Protein AF-A0A8J8DR36-F1 (afdb_monomer)

pLDDT: mean 84.57, std 18.76, range [22.75, 98.88]

Mean predicted aligned error: 18.89 Å

Nearest PDB structures (foldseek):
  1txo-assembly1_A  TM=9.177E-01  e=1.359E-19  Mycobacterium tuberculosis
  2y09-assembly1_A  TM=9.053E-01  e=2.686E-18  Synechococcus elongatus
  2xzv-assembly1_A  TM=9.110E-01  e=4.378E-18  Synechococcus elongatus
  5iti-assembly1_A  TM=9.066E-01  e=3.087E-17  Thermosynechococcus vestitus BP-1
  2j86-assembly2_B  TM=8.977E-01  e=3.633E-17  Synechococcus elongatus

Secondary structure (DSSP, 8-state):
-HHHHHHHHHHHHHHHHHS--EEEEEEEEEEESS--EEEETTEEEEESSEEEEEEEETT--EEEEEEEE-TTBPPEEEEEEE-SS--EEEEEEEPPBPPEEEEEEEESTT-EEEETTEEEEESSEEEEE-SEEEEEEEE-TTEE-EEEEEEE-TT-EEEEEEEPEEP-EEEEEEEESSS-EEEETTEEEEEESSEEEEE-SEEEEEEEEETTEEEEEEEEE-TT-EEEEEEE-EEPP------------------------PPPPPS---S--EEEE-SSEEEEE-SSEEEEEE-TTSSS---EEEEEE-SS-EEEEEE-EESSSTHHHHHHHHHHHHHHHHHHHH--TT--HHHHHHHHHHHHHHHHHHHHHH--GGGTT-EE-EEEEEEETTEEEEEEESS-EEEEEETTEEEEEPPP-BHHHHHHHTTSS-HHHHHT-TTTT-BS--BTSS---EEEEEE--TT-EEEEE-HHHHTTS-HHHHHHHHTSS--HHHHHHHHHHHHTTT--S-EEEEEE-

Structure (mmCIF, N/CA/C/O backbone):
data_AF-A0A8J8DR36-F1
#
_entry.id   AF-A0A8J8DR36-F1
#
loop_
_atom_site.group_PDB
_atom_site.id
_atom_site.type_symbol
_atom_site.label_atom_id
_atom_site.label_alt_id
_atom_site.label_comp_id
_atom_site.label_asym_id
_atom_site.label_entity_id
_atom_site.label_seq_id
_atom_site.pdbx_PDB_ins_code
_atom_site.Cartn_x
_atom_site.Cartn_y
_atom_site.Cartn_z
_atom_site.occupancy
_atom_site.B_iso_or_equiv
_atom_site.auth_seq_id
_atom_site.auth_comp_id
_atom_site.auth_asym_id
_atom_site.auth_atom_id
_atom_site.pdbx_PDB_model_num
ATOM 1 N N . MET A 1 1 ? 59.358 11.983 -36.817 1.00 44.84 1 MET A N 1
ATOM 2 C CA . MET A 1 1 ? 59.793 12.264 -38.207 1.00 44.84 1 MET A CA 1
ATOM 3 C C . MET A 1 1 ? 61.047 11.499 -38.646 1.00 44.84 1 MET A C 1
ATOM 5 O O . MET A 1 1 ? 60.999 10.897 -39.706 1.00 44.84 1 MET A O 1
ATOM 9 N N . LYS A 1 2 ? 62.154 11.448 -37.880 1.00 40.81 2 LYS A N 1
ATOM 10 C CA . LYS A 1 2 ? 63.395 10.782 -38.355 1.00 40.81 2 LYS A CA 1
ATOM 11 C C . LYS A 1 2 ? 63.376 9.237 -38.370 1.00 40.81 2 LYS A C 1
ATOM 13 O O . LYS A 1 2 ? 63.998 8.652 -39.245 1.00 40.81 2 LYS A O 1
ATOM 18 N N . LYS A 1 3 ? 62.635 8.565 -37.474 1.00 38.84 3 LYS A N 1
ATOM 19 C CA . LYS A 1 3 ? 62.487 7.087 -37.497 1.00 38.84 3 LYS A CA 1
ATOM 20 C C . LYS A 1 3 ? 61.550 6.589 -38.605 1.00 38.84 3 LYS A C 1
ATOM 22 O O . LYS A 1 3 ? 61.758 5.509 -39.140 1.00 38.84 3 LYS A O 1
ATOM 27 N N . THR A 1 4 ? 60.565 7.403 -38.982 1.00 42.53 4 THR A N 1
ATOM 28 C CA . THR A 1 4 ? 59.603 7.099 -40.046 1.00 42.53 4 THR A CA 1
ATOM 29 C C . THR A 1 4 ? 60.294 7.073 -41.413 1.00 42.53 4 THR A C 1
ATOM 31 O O . THR A 1 4 ? 60.117 6.124 -42.163 1.00 42.53 4 THR A O 1
ATOM 34 N N . ALA A 1 5 ? 61.169 8.045 -41.700 1.00 43.28 5 ALA A N 1
ATOM 35 C CA . ALA A 1 5 ? 61.879 8.153 -42.980 1.00 43.28 5 ALA A CA 1
ATOM 36 C C . ALA A 1 5 ? 62.823 6.970 -43.288 1.00 43.28 5 ALA A C 1
ATOM 38 O O . ALA A 1 5 ? 62.902 6.531 -44.432 1.00 43.28 5 ALA A O 1
ATOM 39 N N . LEU A 1 6 ? 63.508 6.420 -42.278 1.00 46.06 6 LEU A N 1
ATOM 40 C CA . LEU A 1 6 ? 64.420 5.282 -42.468 1.00 46.06 6 LEU A CA 1
ATOM 41 C C . LEU A 1 6 ? 63.661 3.966 -42.728 1.00 46.06 6 LEU A C 1
ATOM 43 O O . LEU A 1 6 ? 64.126 3.122 -43.489 1.00 46.06 6 LEU A O 1
ATOM 47 N N . PHE A 1 7 ? 62.462 3.823 -42.155 1.00 50.34 7 PHE A N 1
ATOM 48 C CA . PHE A 1 7 ? 61.562 2.693 -42.405 1.00 50.34 7 PHE A CA 1
ATOM 49 C C . PHE A 1 7 ? 61.033 2.694 -43.849 1.00 50.34 7 PHE A C 1
ATOM 51 O O . PHE A 1 7 ? 60.993 1.648 -44.493 1.00 50.34 7 PHE A O 1
ATOM 58 N N . PHE A 1 8 ? 60.720 3.879 -44.391 1.00 47.06 8 PHE A N 1
ATOM 59 C CA . PHE A 1 8 ? 60.304 4.042 -45.789 1.00 47.06 8 PHE A CA 1
ATOM 60 C C . PHE A 1 8 ? 61.391 3.622 -46.789 1.00 47.06 8 PHE A C 1
ATOM 62 O O . PHE A 1 8 ? 61.059 3.026 -47.808 1.00 47.06 8 PHE A O 1
ATOM 69 N N . LEU A 1 9 ? 62.676 3.863 -46.495 1.00 49.22 9 LEU A N 1
ATOM 70 C CA . LEU A 1 9 ? 63.782 3.519 -47.400 1.00 49.22 9 LEU A CA 1
ATOM 71 C C . LEU A 1 9 ? 64.041 2.001 -47.473 1.00 49.22 9 LEU A C 1
ATOM 73 O O . LEU A 1 9 ? 64.273 1.462 -48.553 1.00 49.22 9 LEU A O 1
ATOM 77 N N . VAL A 1 10 ? 63.955 1.295 -46.340 1.00 51.47 10 VAL A N 1
ATOM 78 C CA . VAL A 1 10 ? 64.183 -0.163 -46.271 1.00 51.47 10 VAL A CA 1
ATOM 79 C C . VAL A 1 10 ? 63.022 -0.954 -46.893 1.00 51.47 10 VAL A C 1
ATOM 81 O O . VAL A 1 10 ? 63.252 -1.985 -47.528 1.00 51.47 10 VAL A O 1
ATOM 84 N N . LEU A 1 11 ? 61.781 -0.460 -46.780 1.00 45.88 11 LEU A N 1
ATOM 85 C CA . LEU A 1 11 ? 60.625 -1.054 -47.465 1.00 45.88 11 LEU A CA 1
ATOM 86 C C . LEU A 1 11 ? 60.696 -0.859 -48.988 1.00 45.88 11 LEU A C 1
ATOM 88 O O . LEU A 1 11 ? 60.368 -1.779 -49.733 1.00 45.88 11 LEU A O 1
ATOM 92 N N . PHE A 1 12 ? 61.157 0.308 -49.454 1.00 48.97 12 PHE A N 1
ATOM 93 C CA . PHE A 1 12 ? 61.255 0.613 -50.887 1.00 48.97 12 PHE A CA 1
ATOM 94 C C . PHE A 1 12 ? 62.268 -0.288 -51.610 1.00 48.97 12 PHE A C 1
ATOM 96 O O . PHE A 1 12 ? 62.018 -0.721 -52.733 1.00 48.97 12 PHE A O 1
ATOM 103 N N . ILE A 1 13 ? 63.382 -0.629 -50.949 1.00 51.22 13 ILE A N 1
ATOM 104 C CA . ILE A 1 13 ? 64.437 -1.483 -51.520 1.00 51.22 13 ILE A CA 1
ATOM 105 C C . ILE A 1 13 ? 63.987 -2.953 -51.628 1.00 51.22 13 ILE A C 1
ATOM 107 O O . ILE A 1 13 ? 64.255 -3.593 -52.641 1.00 51.22 13 ILE A O 1
ATOM 111 N N . ASN A 1 14 ? 63.238 -3.481 -50.651 1.00 43.81 14 ASN A N 1
ATOM 112 C CA . ASN A 1 14 ? 62.683 -4.846 -50.727 1.00 43.81 14 ASN A CA 1
ATOM 113 C C . ASN A 1 14 ? 61.544 -4.989 -51.757 1.00 43.81 14 ASN A C 1
ATOM 115 O O . ASN A 1 14 ? 61.309 -6.078 -52.285 1.00 43.81 14 ASN A O 1
ATOM 119 N N . CYS A 1 15 ? 60.862 -3.886 -52.074 1.00 46.19 15 CYS A N 1
ATOM 120 C CA . CYS A 1 15 ? 59.778 -3.832 -53.054 1.00 46.19 15 CYS A CA 1
ATOM 121 C C . CYS A 1 15 ? 60.277 -4.051 -54.498 1.00 46.19 15 CYS A C 1
ATOM 123 O O . CYS A 1 15 ? 59.589 -4.667 -55.313 1.00 46.19 15 CYS A O 1
ATOM 125 N N . LEU A 1 16 ? 61.505 -3.613 -54.807 1.00 48.84 16 LEU A N 1
ATOM 126 C CA . LEU A 1 16 ? 62.100 -3.742 -56.143 1.00 48.84 16 LEU A CA 1
ATOM 127 C C . LEU A 1 16 ? 62.543 -5.172 -56.509 1.00 48.84 16 LEU A C 1
ATOM 129 O O . LEU A 1 16 ? 62.747 -5.437 -57.690 1.00 48.84 16 LEU A O 1
ATOM 133 N N . LEU A 1 17 ? 62.670 -6.097 -55.548 1.00 48.41 17 LEU A N 1
ATOM 134 C CA . LEU A 1 17 ? 63.139 -7.469 -55.812 1.00 48.41 17 LEU A CA 1
ATOM 135 C C . LEU A 1 17 ? 62.030 -8.531 -55.935 1.00 48.41 17 LEU A C 1
ATOM 137 O O . LEU A 1 17 ? 62.314 -9.626 -56.411 1.00 48.41 17 LEU A O 1
ATOM 141 N N . THR A 1 18 ? 60.787 -8.253 -55.522 1.00 51.59 18 THR A N 1
ATOM 142 C CA . THR A 1 18 ? 59.730 -9.290 -55.414 1.00 51.59 18 THR A CA 1
ATOM 143 C C . THR A 1 18 ? 58.421 -8.967 -56.140 1.00 51.59 18 THR A C 1
ATOM 145 O O . THR A 1 18 ? 57.550 -9.829 -56.224 1.00 51.59 18 THR A O 1
ATOM 148 N N . GLY A 1 19 ? 58.256 -7.755 -56.684 1.00 50.75 19 GLY A N 1
ATOM 149 C CA . GLY A 1 19 ? 57.055 -7.362 -57.438 1.00 50.75 19 GLY A CA 1
ATOM 150 C C . GLY A 1 19 ? 55.769 -7.231 -56.605 1.00 50.75 19 GLY A C 1
ATOM 151 O O . GLY A 1 19 ? 54.704 -6.994 -57.171 1.00 50.75 19 GLY A O 1
ATOM 152 N N . ILE A 1 20 ? 55.843 -7.357 -55.275 1.00 55.75 20 ILE A N 1
ATOM 153 C CA . ILE A 1 20 ? 54.700 -7.255 -54.358 1.00 55.75 20 ILE A CA 1
ATOM 154 C C . ILE A 1 20 ? 54.815 -5.952 -53.557 1.00 55.75 20 ILE A C 1
ATOM 156 O O . ILE A 1 20 ? 55.667 -5.815 -52.682 1.00 55.75 20 ILE A O 1
ATOM 160 N N . LEU A 1 21 ? 53.920 -4.998 -53.832 1.00 55.03 21 LEU A N 1
ATOM 161 C CA . LEU A 1 21 ? 53.789 -3.761 -53.059 1.00 55.03 21 LEU A CA 1
ATOM 162 C C . LEU A 1 21 ? 53.048 -4.023 -51.736 1.00 55.03 21 LEU A C 1
ATOM 164 O O . LEU A 1 21 ? 51.840 -4.280 -51.724 1.00 55.03 21 LEU A O 1
ATOM 168 N N . VAL A 1 22 ? 53.781 -3.935 -50.623 1.00 56.47 22 VAL A N 1
ATOM 169 C CA . VAL A 1 22 ? 53.242 -3.989 -49.255 1.00 56.47 22 VAL A CA 1
ATOM 170 C C . VAL A 1 22 ? 53.062 -2.563 -48.736 1.00 56.47 22 VAL A C 1
ATOM 172 O O . VAL A 1 22 ? 54.036 -1.824 -48.604 1.00 56.47 22 VAL A O 1
ATOM 175 N N . TYR A 1 23 ? 51.825 -2.183 -48.413 1.00 62.00 23 TYR A N 1
ATOM 176 C CA . TYR A 1 23 ? 51.516 -0.922 -47.735 1.00 62.00 23 TYR A CA 1
ATOM 177 C C . TYR A 1 23 ? 51.057 -1.191 -46.305 1.00 62.00 23 TYR A C 1
ATOM 179 O O . TYR A 1 23 ? 50.404 -2.194 -46.021 1.00 62.00 23 TYR A O 1
ATOM 187 N N . GLY A 1 24 ? 51.415 -0.286 -45.397 1.00 63.31 24 GLY A N 1
ATOM 188 C CA . GLY A 1 24 ? 50.944 -0.298 -44.017 1.00 63.31 24 GLY A CA 1
ATOM 189 C C . GLY A 1 24 ? 49.815 0.710 -43.823 1.00 63.31 24 GLY A C 1
ATOM 190 O O . GLY A 1 24 ? 49.972 1.867 -44.209 1.00 63.31 24 GLY A O 1
ATOM 191 N N . ALA A 1 25 ? 48.708 0.298 -43.207 1.00 70.19 25 ALA A N 1
ATOM 192 C CA . ALA A 1 25 ? 47.761 1.231 -42.597 1.00 70.19 25 ALA A CA 1
ATOM 193 C C . ALA A 1 25 ? 48.192 1.492 -41.151 1.00 70.19 25 ALA A C 1
ATOM 195 O O . ALA A 1 25 ? 48.527 0.548 -40.434 1.00 70.19 25 ALA A O 1
ATOM 196 N N . SER A 1 26 ? 48.196 2.751 -40.718 1.00 79.06 26 SER A N 1
ATOM 197 C CA . SER A 1 26 ? 48.477 3.102 -39.324 1.00 79.06 26 SER A CA 1
ATOM 198 C C . SER A 1 26 ? 47.166 3.403 -38.613 1.00 79.06 26 SER A C 1
ATOM 200 O O . SER A 1 26 ? 46.376 4.219 -39.080 1.00 79.06 26 SER A O 1
ATOM 202 N N . ILE A 1 27 ? 46.937 2.722 -37.497 1.00 84.81 27 ILE A N 1
ATOM 203 C CA . ILE A 1 27 ? 45.750 2.883 -36.666 1.00 84.81 27 ILE A CA 1
ATOM 204 C C . ILE A 1 27 ? 46.207 3.466 -35.335 1.00 84.81 27 ILE A C 1
ATOM 206 O O . ILE A 1 27 ? 47.019 2.846 -34.643 1.00 84.81 27 ILE A O 1
ATOM 210 N N . GLU A 1 28 ? 45.690 4.638 -34.992 1.00 88.62 28 GLU A N 1
ATOM 211 C CA . GLU A 1 28 ? 45.817 5.226 -33.664 1.00 88.62 28 GLU A CA 1
ATOM 212 C C . GLU A 1 28 ? 44.593 4.851 -32.836 1.00 88.62 28 GLU A C 1
ATOM 214 O O . GLU A 1 28 ? 43.456 5.102 -33.226 1.00 88.62 28 GLU A O 1
ATOM 219 N N . ILE A 1 29 ? 44.823 4.211 -31.692 1.00 90.81 29 ILE A N 1
ATOM 220 C CA . ILE A 1 29 ? 43.770 3.753 -30.790 1.00 90.81 29 ILE A CA 1
ATOM 221 C C . ILE A 1 29 ? 43.953 4.457 -29.454 1.00 90.81 29 ILE A C 1
ATOM 223 O O . ILE A 1 29 ? 44.919 4.203 -28.726 1.00 90.81 29 ILE A O 1
ATOM 227 N N . VAL A 1 30 ? 42.996 5.308 -29.101 1.00 90.69 30 VAL A N 1
ATOM 228 C CA . VAL A 1 30 ? 42.972 6.054 -27.844 1.00 90.69 30 VAL A CA 1
ATOM 229 C C . VAL A 1 30 ? 41.713 5.678 -27.080 1.00 90.69 30 VAL A C 1
ATOM 231 O O . VAL A 1 30 ? 40.610 5.716 -27.619 1.00 90.69 30 VAL A O 1
ATOM 234 N N . THR A 1 31 ? 41.862 5.326 -25.801 1.00 92.94 31 THR A N 1
ATOM 235 C CA . THR A 1 31 ? 40.710 5.031 -24.942 1.00 92.94 31 THR A CA 1
ATOM 236 C C . THR A 1 31 ? 40.658 5.915 -23.710 1.00 92.94 31 THR A C 1
ATOM 238 O O . THR A 1 31 ? 41.690 6.366 -23.202 1.00 92.94 31 THR A O 1
ATOM 241 N N . TYR A 1 32 ? 39.448 6.084 -23.187 1.00 88.06 32 TYR A N 1
ATOM 242 C CA . TYR A 1 32 ? 39.196 6.551 -21.834 1.00 88.06 32 TYR A CA 1
ATOM 243 C C . TYR A 1 32 ? 38.465 5.457 -21.025 1.00 88.06 32 TYR A C 1
ATOM 245 O O . TYR A 1 32 ? 37.389 5.027 -21.441 1.00 88.06 32 TYR A O 1
ATOM 253 N N . PRO A 1 33 ? 39.027 4.979 -19.898 1.00 90.38 33 PRO A N 1
ATOM 254 C CA . PRO A 1 33 ? 40.362 5.301 -19.386 1.00 90.38 33 PRO A CA 1
ATOM 255 C C . PRO A 1 33 ? 41.490 4.776 -20.298 1.00 90.38 33 PRO A C 1
ATOM 257 O O . PRO A 1 33 ? 41.294 3.874 -21.118 1.00 90.38 33 PRO A O 1
ATOM 260 N N . LYS A 1 34 ? 42.691 5.348 -20.142 1.00 91.94 34 LYS A N 1
ATOM 261 C CA . LYS A 1 34 ? 43.917 4.910 -20.836 1.00 91.94 34 LYS A CA 1
ATOM 262 C C . LYS A 1 34 ? 44.405 3.552 -20.302 1.00 91.94 34 LYS A C 1
ATOM 264 O O . LYS A 1 34 ? 43.913 3.041 -19.294 1.00 91.94 34 LYS A O 1
ATOM 269 N N . ASN A 1 35 ? 45.428 2.994 -20.942 1.00 94.38 35 ASN A N 1
ATOM 270 C CA . ASN A 1 35 ? 46.066 1.724 -20.598 1.00 94.38 35 ASN A CA 1
ATOM 271 C C . ASN A 1 35 ? 45.115 0.519 -20.721 1.00 94.38 35 ASN A C 1
ATOM 273 O O . ASN A 1 35 ? 45.110 -0.360 -19.852 1.00 94.38 35 ASN A O 1
ATOM 277 N N . ALA A 1 36 ? 44.275 0.499 -21.759 1.00 94.69 36 ALA A N 1
ATOM 278 C CA . ALA A 1 36 ? 43.449 -0.650 -22.129 1.00 94.69 36 ALA A CA 1
ATOM 279 C C . ALA A 1 36 ? 44.219 -1.564 -23.088 1.00 94.69 36 ALA A C 1
ATOM 281 O O . ALA A 1 36 ? 44.881 -1.074 -23.997 1.00 94.69 36 ALA A O 1
ATOM 282 N N . SER A 1 37 ? 44.139 -2.877 -22.885 1.00 97.19 37 SER A N 1
ATOM 283 C CA . SER A 1 37 ? 44.785 -3.889 -23.726 1.00 97.19 37 SER A CA 1
ATOM 284 C C . SER A 1 37 ? 44.100 -3.975 -25.085 1.00 97.19 37 SER A C 1
ATOM 286 O O . SER A 1 37 ? 42.883 -4.146 -25.149 1.00 97.19 37 SER A O 1
ATOM 288 N N . VAL A 1 38 ? 44.876 -3.887 -26.162 1.00 95.50 38 VAL A N 1
ATOM 289 C CA . VAL A 1 38 ? 44.394 -3.934 -27.545 1.00 95.50 38 VAL A CA 1
ATOM 290 C C . VAL A 1 38 ? 44.788 -5.258 -28.187 1.00 95.50 38 VAL A C 1
ATOM 292 O O . VAL A 1 38 ? 45.956 -5.651 -28.157 1.00 95.50 38 VAL A O 1
ATOM 295 N N . TYR A 1 39 ? 43.814 -5.907 -28.815 1.00 94.44 39 TYR A N 1
ATOM 296 C CA . TYR A 1 39 ? 43.977 -7.120 -29.600 1.00 94.44 39 TYR A CA 1
ATOM 297 C C . TYR A 1 39 ? 43.496 -6.868 -31.029 1.00 94.44 39 TYR A C 1
ATOM 299 O O . TYR A 1 39 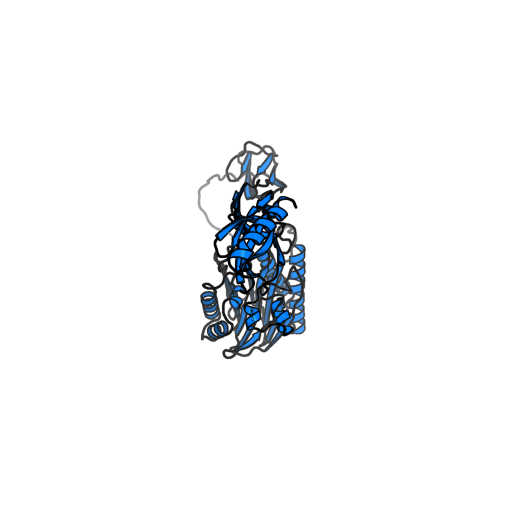? 42.446 -6.257 -31.221 1.00 94.44 39 TYR A O 1
ATOM 307 N N . ILE A 1 40 ? 44.245 -7.341 -32.024 1.00 91.06 40 ILE A N 1
ATOM 308 C CA . ILE A 1 40 ? 43.868 -7.269 -33.442 1.00 91.06 40 ILE A CA 1
ATOM 309 C C . ILE A 1 40 ? 43.895 -8.678 -34.016 1.00 91.06 40 ILE A C 1
ATOM 311 O O . ILE A 1 40 ? 44.920 -9.347 -33.924 1.00 91.06 40 ILE A O 1
ATOM 315 N N . ASP A 1 41 ? 42.771 -9.122 -34.577 1.00 89.25 41 ASP A N 1
ATOM 316 C CA . ASP A 1 41 ? 42.539 -10.494 -35.051 1.00 89.25 41 ASP A CA 1
ATOM 317 C C . ASP A 1 41 ? 42.859 -11.561 -33.983 1.00 89.25 41 ASP A C 1
ATOM 319 O O . ASP A 1 41 ? 43.258 -12.678 -34.290 1.00 89.25 41 ASP A O 1
ATOM 323 N N . GLY A 1 42 ? 42.684 -11.204 -32.705 1.00 88.25 42 GLY A N 1
ATOM 324 C CA . GLY A 1 42 ? 42.985 -12.057 -31.549 1.00 88.25 42 GLY A CA 1
ATOM 325 C C . GLY A 1 42 ? 44.395 -11.891 -30.969 1.00 88.25 42 GLY A C 1
ATOM 326 O O . GLY A 1 42 ? 44.609 -12.240 -29.809 1.00 88.25 42 GLY A O 1
ATOM 327 N N . ASP A 1 43 ? 45.333 -11.282 -31.696 1.00 92.56 43 ASP A N 1
ATOM 328 C CA . ASP A 1 43 ? 46.705 -11.071 -31.224 1.00 92.56 43 ASP A CA 1
ATOM 329 C C . ASP A 1 43 ? 46.830 -9.819 -30.354 1.00 92.56 43 ASP A C 1
ATOM 331 O O . ASP A 1 43 ? 46.442 -8.728 -30.773 1.00 92.56 43 ASP A O 1
ATOM 335 N N . TYR A 1 44 ? 47.490 -9.928 -29.201 1.00 94.06 44 TYR A N 1
ATOM 336 C CA . TYR A 1 44 ? 47.813 -8.777 -28.353 1.00 94.06 44 TYR A CA 1
ATOM 337 C C . TYR A 1 44 ? 48.821 -7.829 -29.025 1.00 94.06 44 TYR A C 1
ATOM 339 O O . TYR A 1 44 ? 49.873 -8.267 -29.495 1.00 94.06 44 TYR A O 1
ATOM 347 N N . LYS A 1 45 ? 48.521 -6.522 -29.053 1.00 93.94 45 LYS A N 1
ATOM 348 C CA . LYS A 1 45 ? 49.364 -5.490 -29.692 1.00 93.94 45 LYS A CA 1
ATOM 349 C C . LYS A 1 45 ? 49.915 -4.431 -28.728 1.00 93.94 45 LYS A C 1
ATOM 351 O O . LYS A 1 45 ? 50.818 -3.697 -29.117 1.00 93.94 45 LYS A O 1
ATOM 356 N N . GLY A 1 46 ? 49.420 -4.353 -27.492 1.00 94.12 46 GLY 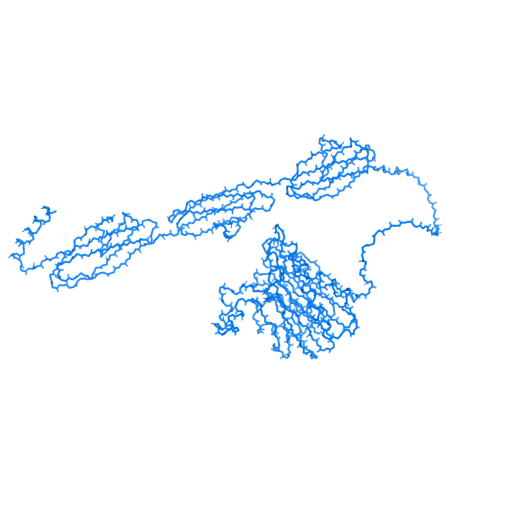A N 1
ATOM 357 C CA . GLY A 1 46 ? 49.880 -3.392 -26.481 1.00 94.12 46 GLY A CA 1
ATOM 358 C C . GLY A 1 46 ? 48.731 -2.720 -25.730 1.00 94.12 46 GLY A C 1
ATOM 359 O O . GLY A 1 46 ? 47.606 -3.219 -25.739 1.00 94.12 46 GLY A O 1
ATOM 360 N N . THR A 1 47 ? 49.007 -1.577 -25.095 1.00 96.12 47 THR A N 1
ATOM 361 C CA . THR A 1 47 ? 48.017 -0.809 -24.323 1.00 96.12 47 THR A CA 1
ATOM 362 C C . THR A 1 47 ? 47.812 0.603 -24.861 1.00 96.12 47 THR A C 1
ATOM 364 O O . THR A 1 47 ? 48.771 1.233 -25.294 1.00 96.12 47 THR A O 1
ATOM 367 N N . THR A 1 48 ? 46.586 1.124 -24.789 1.00 93.31 48 THR A N 1
ATOM 368 C CA . THR A 1 48 ? 46.238 2.477 -25.255 1.00 93.31 48 THR A CA 1
ATOM 369 C C . THR A 1 48 ? 46.856 3.604 -24.407 1.00 93.31 48 THR A C 1
ATOM 371 O O . THR A 1 48 ? 46.990 3.442 -23.192 1.00 93.31 48 THR A O 1
ATOM 374 N N . PRO A 1 49 ? 47.146 4.791 -24.979 1.00 94.06 49 PRO A N 1
ATOM 375 C CA . PRO A 1 49 ? 47.123 5.115 -26.408 1.00 94.06 49 PRO A CA 1
ATOM 376 C C . PRO A 1 49 ? 48.144 4.287 -27.200 1.00 94.06 49 PRO A C 1
ATOM 378 O O . PRO A 1 49 ? 49.286 4.151 -26.770 1.00 94.06 49 PRO A O 1
ATOM 381 N N . LEU A 1 50 ? 47.730 3.716 -28.333 1.00 92.00 50 LEU A N 1
ATOM 382 C CA . LEU A 1 50 ? 48.539 2.772 -29.106 1.00 92.00 50 LEU A CA 1
ATOM 383 C C . LEU A 1 50 ? 48.469 3.083 -30.600 1.00 92.00 50 LEU A C 1
ATOM 385 O O . LEU A 1 50 ? 47.383 3.133 -31.167 1.00 92.00 50 LEU A O 1
ATOM 389 N N . ASN A 1 51 ? 49.635 3.182 -31.238 1.00 88.50 51 ASN A N 1
ATOM 390 C CA . ASN A 1 51 ? 49.761 3.253 -32.692 1.00 88.50 51 ASN A CA 1
ATOM 391 C C . ASN A 1 51 ? 50.205 1.894 -33.235 1.00 88.50 51 ASN A C 1
ATOM 393 O O . ASN A 1 51 ? 51.322 1.452 -32.955 1.00 88.50 51 ASN A O 1
ATOM 397 N N . VAL A 1 52 ? 49.352 1.236 -34.021 1.00 85.81 52 VAL A N 1
ATOM 398 C CA . VAL A 1 52 ? 49.652 -0.059 -34.651 1.00 85.81 52 VAL A CA 1
ATOM 399 C C . VAL A 1 52 ? 49.713 0.109 -36.160 1.00 85.81 52 VAL A C 1
ATOM 401 O O . VAL A 1 52 ? 48.863 0.762 -36.756 1.00 85.81 52 VAL A O 1
ATOM 404 N N . THR A 1 53 ? 50.717 -0.494 -36.796 1.00 81.00 53 THR A N 1
ATOM 405 C CA . THR A 1 53 ? 50.796 -0.556 -38.261 1.00 81.00 53 THR A CA 1
ATOM 406 C C . THR A 1 53 ? 50.374 -1.939 -38.737 1.00 81.00 53 THR A C 1
ATOM 408 O O . THR A 1 53 ? 50.922 -2.945 -38.288 1.00 81.00 53 THR A O 1
ATOM 411 N N . ILE A 1 54 ? 49.406 -1.988 -39.647 1.00 76.50 54 ILE A N 1
ATOM 412 C CA . ILE A 1 54 ? 48.899 -3.210 -40.268 1.00 76.50 54 ILE A CA 1
ATOM 413 C C . ILE A 1 54 ? 49.460 -3.301 -41.680 1.00 76.50 54 ILE A C 1
ATOM 415 O O . ILE A 1 54 ? 49.041 -2.559 -42.566 1.00 76.50 54 ILE A O 1
ATOM 419 N N . SER A 1 55 ? 50.413 -4.208 -41.886 1.00 69.62 55 SER A N 1
ATOM 420 C CA . SER A 1 55 ? 50.955 -4.507 -43.213 1.00 69.62 55 SER A CA 1
ATOM 421 C C . SER A 1 55 ? 49.946 -5.310 -44.035 1.00 69.62 55 SER A C 1
ATOM 423 O O . SER A 1 55 ? 49.424 -6.324 -43.564 1.00 69.62 55 SER A O 1
ATOM 425 N N . GLN A 1 56 ? 49.698 -4.886 -45.274 1.00 67.62 56 GLN A N 1
ATOM 426 C CA . GLN A 1 56 ? 48.862 -5.608 -46.232 1.00 67.62 56 GLN A CA 1
ATOM 427 C C . GLN A 1 56 ? 49.379 -5.469 -47.670 1.00 67.62 56 GLN A C 1
ATOM 429 O O . GLN A 1 56 ? 50.117 -4.541 -48.005 1.00 67.62 56 GLN A O 1
ATOM 434 N N . ILE A 1 57 ? 48.971 -6.400 -48.531 1.00 59.72 57 ILE A N 1
ATOM 435 C CA . ILE A 1 57 ? 49.282 -6.374 -49.963 1.00 59.72 57 ILE A CA 1
ATOM 436 C C . ILE A 1 57 ? 48.278 -5.440 -50.661 1.00 59.72 57 ILE A C 1
ATOM 438 O O . ILE A 1 57 ? 47.080 -5.518 -50.393 1.00 59.72 57 ILE A O 1
ATOM 442 N N . MET A 1 58 ? 48.747 -4.565 -51.563 1.00 54.81 58 MET A N 1
ATOM 443 C CA . MET A 1 58 ? 47.968 -3.447 -52.142 1.00 54.81 58 MET A CA 1
ATOM 444 C C . MET A 1 58 ? 46.632 -3.848 -52.817 1.00 54.81 58 MET A C 1
ATOM 446 O O . MET A 1 58 ? 45.742 -3.018 -52.969 1.00 54.81 58 MET A O 1
ATOM 450 N N . ILE A 1 59 ? 46.469 -5.114 -53.211 1.00 53.41 59 ILE A N 1
ATOM 451 C CA . ILE A 1 59 ? 45.291 -5.620 -53.941 1.00 53.41 59 ILE A CA 1
ATOM 452 C C . ILE A 1 59 ? 44.245 -6.325 -53.062 1.00 53.41 59 ILE A C 1
ATOM 454 O O . ILE A 1 59 ? 43.171 -6.665 -53.555 1.00 53.41 59 ILE A O 1
ATOM 458 N N . THR A 1 60 ? 44.515 -6.555 -51.773 1.00 59.31 60 THR A N 1
ATOM 459 C CA . THR A 1 60 ? 43.604 -7.307 -50.894 1.00 59.31 60 THR A CA 1
ATOM 460 C C . THR A 1 60 ? 42.856 -6.381 -49.946 1.00 59.31 60 THR A C 1
ATOM 462 O O . THR A 1 60 ? 43.462 -5.744 -49.088 1.00 59.31 60 THR A O 1
ATOM 465 N N . LYS A 1 61 ? 41.525 -6.346 -50.059 1.00 64.62 61 LYS A N 1
ATOM 466 C CA . LYS A 1 61 ? 40.650 -5.771 -49.033 1.00 64.62 61 LYS A CA 1
ATOM 467 C C . LYS A 1 61 ? 40.727 -6.640 -47.774 1.00 64.62 61 LYS A C 1
ATOM 469 O O . LYS A 1 61 ? 40.413 -7.826 -47.853 1.00 64.62 61 LYS A O 1
ATOM 474 N N . ARG A 1 62 ? 41.124 -6.071 -46.631 1.00 77.56 62 ARG A N 1
ATOM 475 C CA . ARG A 1 62 ? 41.212 -6.796 -45.353 1.00 77.56 62 ARG A CA 1
ATOM 476 C C . ARG A 1 62 ? 40.229 -6.215 -44.343 1.00 77.56 62 ARG A C 1
ATOM 478 O O . ARG A 1 62 ? 40.204 -5.008 -44.117 1.00 77.56 62 ARG A O 1
ATOM 485 N N . VAL A 1 63 ? 39.439 -7.086 -43.724 1.00 82.00 63 VAL A N 1
ATOM 486 C CA . VAL A 1 63 ? 38.690 -6.767 -42.504 1.00 82.00 63 VAL A CA 1
ATOM 487 C C . VAL A 1 63 ? 39.515 -7.274 -41.333 1.00 82.00 63 VAL A C 1
ATOM 489 O O . VAL A 1 63 ? 39.998 -8.404 -41.385 1.00 82.00 63 VAL A O 1
ATOM 492 N N . ILE A 1 64 ? 39.698 -6.440 -40.314 1.00 86.56 64 ILE A N 1
ATOM 493 C CA . ILE A 1 64 ? 40.336 -6.842 -39.059 1.00 86.56 64 ILE A CA 1
ATOM 494 C C . ILE A 1 64 ? 39.357 -6.680 -37.904 1.00 86.56 64 ILE A C 1
ATOM 496 O O . ILE A 1 64 ? 38.536 -5.760 -37.904 1.00 86.56 64 ILE A O 1
ATOM 500 N N . ASN A 1 65 ? 39.470 -7.550 -36.908 1.00 89.44 65 ASN A N 1
ATOM 501 C CA . ASN A 1 65 ? 38.715 -7.466 -35.665 1.00 89.44 65 ASN A CA 1
ATOM 502 C C . ASN A 1 65 ? 39.577 -6.818 -34.587 1.00 89.44 65 ASN A C 1
ATOM 504 O O . ASN A 1 65 ? 40.626 -7.346 -34.229 1.00 89.44 65 ASN A O 1
ATOM 508 N N . VAL A 1 66 ? 39.129 -5.688 -34.051 1.00 91.44 66 VAL A N 1
ATOM 509 C CA . VAL A 1 66 ? 39.790 -4.991 -32.948 1.00 91.44 66 VAL A CA 1
ATOM 510 C C . VAL A 1 66 ? 39.005 -5.251 -31.672 1.00 91.44 66 VAL A C 1
ATOM 512 O O . VAL A 1 66 ? 37.837 -4.879 -31.572 1.00 91.44 66 VAL A O 1
ATOM 515 N N . THR A 1 67 ? 39.655 -5.860 -30.684 1.00 95.00 67 THR A N 1
ATOM 516 C CA . THR A 1 67 ? 39.101 -6.071 -29.344 1.00 95.00 67 THR A CA 1
ATOM 517 C C . THR A 1 67 ? 39.905 -5.268 -28.329 1.00 95.00 67 THR A C 1
ATOM 519 O O . THR A 1 67 ? 41.127 -5.379 -28.259 1.00 95.00 67 THR A O 1
ATOM 522 N N . ILE A 1 68 ? 39.221 -4.480 -27.506 1.00 95.75 68 ILE A N 1
ATOM 523 C CA . ILE A 1 68 ? 39.811 -3.659 -26.450 1.00 95.75 68 ILE A CA 1
ATOM 524 C C . ILE A 1 68 ? 39.293 -4.165 -25.105 1.00 95.75 68 ILE A C 1
ATOM 526 O O . ILE A 1 68 ? 38.085 -4.291 -24.904 1.00 95.75 68 ILE A O 1
ATOM 530 N N . LYS A 1 69 ? 40.207 -4.456 -24.176 1.00 94.06 69 LYS A N 1
ATOM 531 C CA . LYS A 1 69 ? 39.890 -4.951 -22.831 1.00 94.06 69 LYS A CA 1
ATOM 532 C C . LYS A 1 69 ? 40.546 -4.085 -21.765 1.00 94.06 69 LYS A C 1
ATOM 534 O O . LYS A 1 69 ? 41.731 -3.765 -21.854 1.00 94.06 69 LYS A O 1
ATOM 539 N N . LYS A 1 70 ? 39.801 -3.758 -20.714 1.00 92.81 70 LYS A N 1
ATOM 540 C CA . LYS A 1 70 ? 40.315 -3.097 -19.514 1.00 92.81 70 LYS A CA 1
ATOM 541 C C . LYS A 1 70 ? 39.656 -3.731 -18.296 1.00 92.81 70 LYS A C 1
ATOM 543 O O . LYS A 1 70 ? 38.452 -3.952 -18.299 1.00 92.81 70 LYS A O 1
ATOM 548 N N . GLU A 1 71 ? 40.451 -4.045 -17.280 1.00 88.81 71 GLU A N 1
ATOM 549 C CA . GLU A 1 71 ? 39.936 -4.549 -16.006 1.00 88.81 71 GLU A CA 1
ATOM 550 C C . GLU A 1 71 ? 38.918 -3.567 -15.411 1.00 88.81 71 GLU A C 1
ATOM 552 O O . GLU A 1 71 ? 39.179 -2.365 -15.379 1.00 88.81 71 GLU A O 1
ATOM 557 N N . GLY A 1 72 ? 37.757 -4.078 -14.992 1.00 83.88 72 GLY A N 1
ATOM 558 C CA . GLY A 1 72 ? 36.644 -3.264 -14.494 1.00 83.88 72 GLY A CA 1
ATOM 559 C C . GLY A 1 72 ? 35.751 -2.647 -15.579 1.00 83.88 72 GLY A C 1
ATOM 560 O O . GLY A 1 72 ? 34.837 -1.904 -15.243 1.00 83.88 72 GLY A O 1
ATOM 561 N N . TYR A 1 73 ? 35.968 -2.943 -16.866 1.00 90.88 73 TYR A N 1
ATOM 562 C CA . TYR A 1 73 ? 35.175 -2.405 -17.980 1.00 90.88 73 TYR A CA 1
ATOM 563 C C . TYR A 1 73 ? 34.690 -3.514 -18.916 1.00 90.88 73 TYR A C 1
ATOM 565 O O . TYR A 1 73 ? 35.327 -4.560 -19.057 1.00 90.88 73 TYR A O 1
ATOM 573 N N . LEU A 1 74 ? 33.565 -3.269 -19.590 1.00 89.12 74 LEU A N 1
ATOM 574 C CA . LEU A 1 74 ? 33.053 -4.156 -20.627 1.00 89.12 74 LEU A CA 1
ATOM 575 C C . LEU A 1 74 ? 34.034 -4.205 -21.813 1.00 89.12 74 LEU A C 1
ATOM 577 O O . LEU A 1 74 ? 34.535 -3.159 -22.242 1.00 89.12 74 LEU A O 1
ATOM 581 N N . PRO A 1 75 ? 34.323 -5.398 -22.365 1.00 91.75 75 PRO A N 1
ATOM 582 C CA . PRO A 1 75 ? 35.174 -5.510 -23.539 1.00 91.75 75 PRO A CA 1
ATOM 583 C C . PRO A 1 75 ? 34.478 -4.882 -24.749 1.00 91.75 75 PRO A C 1
ATOM 585 O O . PRO A 1 75 ? 33.314 -5.162 -25.026 1.00 91.75 75 PRO A O 1
ATOM 588 N N . TYR A 1 76 ? 35.211 -4.073 -25.507 1.00 91.62 76 TYR A N 1
ATOM 589 C CA . TYR A 1 76 ? 34.733 -3.520 -26.771 1.00 91.62 76 TYR A CA 1
ATOM 590 C C . TYR A 1 76 ? 35.284 -4.351 -27.930 1.00 91.62 76 TYR A C 1
ATOM 592 O O . TYR A 1 76 ? 36.471 -4.666 -27.941 1.00 91.62 76 TYR A O 1
ATOM 600 N N . THR A 1 77 ? 34.447 -4.715 -28.902 1.00 93.12 77 THR A N 1
ATOM 601 C CA . THR A 1 77 ? 34.887 -5.393 -30.131 1.00 93.12 77 THR A CA 1
ATOM 602 C C . THR A 1 77 ? 34.237 -4.745 -31.343 1.00 93.12 77 THR A C 1
ATOM 604 O O . THR A 1 77 ? 33.032 -4.512 -31.345 1.00 93.12 77 THR A O 1
ATOM 607 N N . THR A 1 78 ? 35.035 -4.468 -32.371 1.00 89.69 78 THR A N 1
ATOM 608 C CA . THR A 1 78 ? 34.561 -3.940 -33.652 1.00 89.69 78 THR A CA 1
ATOM 609 C C . THR A 1 78 ? 35.330 -4.560 -34.811 1.00 89.69 78 THR A C 1
ATOM 611 O O . THR A 1 78 ? 36.486 -4.957 -34.656 1.00 89.69 78 THR A O 1
ATOM 614 N N . SER A 1 79 ? 34.700 -4.622 -35.978 1.00 89.38 79 SER A N 1
ATOM 615 C CA . SER A 1 79 ? 35.353 -5.007 -37.225 1.00 89.38 79 SER A CA 1
ATOM 616 C C . SER A 1 79 ? 35.590 -3.753 -38.054 1.00 89.38 79 SER A C 1
ATOM 618 O O . SER A 1 79 ? 34.668 -2.970 -38.277 1.00 89.38 79 SER A O 1
ATOM 620 N N . MET A 1 80 ? 36.815 -3.559 -38.531 1.00 82.69 80 MET A N 1
ATOM 621 C CA . MET A 1 80 ? 37.165 -2.411 -39.361 1.00 82.69 80 MET A CA 1
ATOM 622 C C . MET A 1 80 ? 37.719 -2.848 -40.708 1.00 82.69 80 MET A C 1
ATOM 624 O O . MET A 1 80 ? 38.447 -3.835 -40.828 1.00 82.69 80 MET A O 1
ATOM 628 N N . PHE A 1 81 ? 37.367 -2.077 -41.728 1.00 83.00 81 PHE A N 1
ATOM 629 C CA . PHE A 1 81 ? 37.851 -2.264 -43.082 1.00 83.00 81 PHE A CA 1
ATOM 630 C C . PHE A 1 81 ? 39.148 -1.483 -43.293 1.00 83.00 81 PHE A C 1
ATOM 632 O O . PHE A 1 81 ? 39.189 -0.277 -43.050 1.00 83.00 81 PHE A O 1
ATOM 639 N N . ILE A 1 82 ? 40.189 -2.156 -43.782 1.00 78.31 82 ILE A N 1
ATOM 640 C CA . ILE A 1 82 ? 41.458 -1.523 -44.141 1.00 78.31 82 ILE A CA 1
ATOM 641 C C . ILE A 1 82 ? 41.475 -1.270 -45.660 1.00 78.31 82 ILE A C 1
ATOM 643 O O . ILE A 1 82 ? 41.512 -2.230 -46.439 1.00 78.31 82 ILE A O 1
ATOM 647 N N . PRO A 1 83 ? 41.419 -0.000 -46.113 1.00 66.44 83 PRO A N 1
ATOM 648 C CA . PRO A 1 83 ? 41.423 0.331 -47.537 1.00 66.44 83 PRO A CA 1
ATOM 649 C C . PRO A 1 83 ? 42.779 0.025 -48.185 1.00 66.44 83 PRO A C 1
ATOM 651 O O . PRO A 1 83 ? 43.807 0.016 -47.517 1.00 66.44 83 PRO A O 1
ATOM 654 N N . SER A 1 84 ? 42.795 -0.200 -49.501 1.00 61.03 84 SER A N 1
ATOM 655 C CA . SER A 1 84 ? 43.991 -0.545 -50.293 1.00 61.03 84 SER A CA 1
ATOM 656 C C . SER A 1 84 ? 45.002 0.602 -50.475 1.00 61.03 84 SER A C 1
ATOM 658 O O . SER A 1 84 ? 46.088 0.385 -51.008 1.00 61.03 84 SER A O 1
ATOM 660 N N . THR A 1 85 ? 44.668 1.817 -50.035 1.00 58.59 85 THR A N 1
ATOM 661 C CA . THR A 1 85 ? 45.509 3.025 -50.100 1.00 58.59 85 THR A CA 1
ATOM 662 C C . THR A 1 85 ? 46.086 3.376 -48.726 1.00 58.59 85 THR A C 1
ATOM 664 O O . THR A 1 85 ? 45.478 3.057 -47.708 1.00 58.59 85 THR A O 1
ATOM 667 N N . LEU A 1 86 ? 47.236 4.066 -48.683 1.00 56.91 86 LEU A N 1
ATOM 668 C CA . LEU A 1 86 ? 47.854 4.531 -47.431 1.00 56.91 86 LEU A CA 1
ATOM 669 C C . LEU A 1 86 ? 46.849 5.389 -46.646 1.00 56.91 86 LEU A C 1
ATOM 671 O O . LEU A 1 86 ? 46.398 6.419 -47.146 1.00 56.91 86 LEU A O 1
ATOM 675 N N . TYR A 1 87 ? 46.468 4.947 -45.451 1.00 65.94 87 TYR A N 1
ATOM 676 C CA . TYR A 1 87 ? 45.393 5.575 -44.691 1.00 65.94 87 TYR A CA 1
ATOM 677 C C . TYR A 1 87 ? 45.703 5.549 -43.195 1.00 65.94 87 TYR A C 1
ATOM 679 O O . TYR A 1 87 ? 46.282 4.586 -42.681 1.00 65.94 87 TYR A O 1
ATOM 687 N N . PHE A 1 88 ? 45.333 6.634 -42.520 1.00 71.94 88 PHE A N 1
ATOM 688 C CA . PHE A 1 88 ? 45.431 6.784 -41.076 1.00 71.94 88 PHE A CA 1
ATOM 689 C C . PHE A 1 88 ? 44.028 6.678 -40.483 1.00 71.94 88 PHE A C 1
ATOM 691 O O . PHE A 1 88 ? 43.118 7.368 -40.941 1.00 71.94 88 PHE A O 1
ATOM 698 N N . ILE A 1 89 ? 43.841 5.784 -39.513 1.00 78.75 89 ILE A N 1
ATOM 699 C CA . ILE A 1 89 ? 42.547 5.565 -38.858 1.00 78.75 89 ILE A CA 1
ATOM 700 C C . ILE A 1 89 ? 42.687 5.918 -37.386 1.00 78.75 89 ILE A C 1
ATOM 702 O O . ILE A 1 89 ? 43.526 5.342 -36.699 1.00 78.75 89 ILE A O 1
ATOM 706 N N . GLU A 1 90 ? 41.833 6.812 -36.902 1.00 83.38 90 GLU A N 1
ATOM 707 C CA . GLU A 1 90 ? 41.724 7.127 -35.480 1.00 83.38 90 GLU A CA 1
ATOM 708 C C . GLU A 1 90 ? 40.528 6.390 -34.872 1.00 83.38 90 GLU A C 1
ATOM 710 O O . GLU A 1 90 ? 39.398 6.500 -35.353 1.00 83.38 90 GLU A O 1
ATOM 715 N N . LEU A 1 91 ? 40.775 5.645 -33.796 1.00 84.56 91 LEU A N 1
ATOM 716 C CA . LEU A 1 91 ? 39.757 5.009 -32.970 1.00 84.56 91 LEU A CA 1
ATOM 717 C C . LEU A 1 91 ? 39.811 5.609 -31.564 1.00 84.56 91 LEU A C 1
ATOM 719 O O . LEU A 1 91 ? 40.610 5.189 -30.726 1.00 84.56 91 LEU A O 1
ATOM 723 N N . ASN A 1 92 ? 38.927 6.572 -31.315 1.00 90.12 92 ASN A N 1
ATOM 724 C CA . ASN A 1 92 ? 38.763 7.230 -30.022 1.00 90.12 92 ASN A CA 1
ATOM 725 C C . ASN A 1 92 ? 37.536 6.651 -29.308 1.00 90.12 92 ASN A C 1
ATOM 727 O O . ASN A 1 92 ? 36.420 6.767 -29.814 1.00 90.12 92 ASN A O 1
ATOM 731 N N . LEU A 1 93 ? 37.729 6.011 -28.151 1.00 89.19 93 LEU A N 1
ATOM 732 C CA . LEU A 1 93 ? 36.666 5.255 -27.481 1.00 89.19 93 LEU A CA 1
ATOM 733 C C . LEU A 1 93 ? 36.611 5.491 -25.965 1.00 89.19 93 LEU A C 1
ATOM 735 O O . LEU A 1 93 ? 37.625 5.421 -25.277 1.00 89.19 93 LEU A O 1
ATOM 739 N N . THR A 1 94 ? 35.412 5.661 -25.416 1.00 91.38 94 THR A N 1
ATOM 740 C CA . THR A 1 94 ? 35.179 5.608 -23.965 1.00 91.38 94 THR A CA 1
ATOM 741 C C . THR A 1 94 ? 34.638 4.230 -23.598 1.00 91.38 94 THR A C 1
ATOM 743 O O . THR A 1 94 ? 33.601 3.818 -24.112 1.00 91.38 94 THR A O 1
ATOM 746 N N . LEU A 1 95 ? 35.347 3.497 -22.738 1.00 90.06 95 LEU A N 1
ATOM 747 C CA . LEU A 1 95 ? 34.929 2.166 -22.300 1.00 90.06 95 LEU A CA 1
ATOM 748 C C . LEU A 1 95 ? 33.812 2.273 -21.258 1.00 90.06 95 LEU A C 1
ATOM 750 O O . LEU A 1 95 ? 33.906 3.061 -20.317 1.00 90.06 95 LEU A O 1
ATOM 754 N N . ALA A 1 96 ? 32.782 1.440 -21.401 1.00 87.50 96 ALA A N 1
ATOM 755 C CA . ALA A 1 96 ? 31.704 1.338 -20.424 1.00 87.50 96 ALA A CA 1
ATOM 756 C C . ALA A 1 96 ? 32.184 0.545 -19.193 1.00 87.50 96 ALA A C 1
ATOM 758 O O . ALA A 1 96 ? 32.641 -0.592 -19.355 1.00 87.50 96 ALA A O 1
ATOM 759 N N . PRO A 1 97 ? 32.135 1.111 -17.976 1.00 89.19 97 PRO A N 1
ATOM 760 C CA . PRO A 1 97 ? 32.547 0.396 -16.776 1.00 89.19 97 PRO A CA 1
ATOM 761 C C . PRO A 1 97 ? 31.560 -0.720 -16.417 1.00 89.19 97 PRO A C 1
ATOM 763 O O . PRO A 1 97 ? 30.371 -0.639 -16.714 1.00 89.19 97 PRO A O 1
ATOM 766 N N . LEU A 1 98 ? 32.060 -1.753 -15.745 1.00 89.12 98 LEU A N 1
ATOM 767 C CA . LEU A 1 98 ? 31.233 -2.754 -15.079 1.00 89.12 98 LEU A CA 1
ATOM 768 C C . LEU A 1 98 ? 30.662 -2.168 -13.785 1.00 89.12 98 LEU A C 1
ATOM 770 O O . LEU A 1 98 ? 31.349 -1.438 -13.068 1.00 89.12 98 LEU A O 1
ATOM 774 N N . ASN A 1 99 ? 29.422 -2.529 -13.462 1.00 91.75 99 ASN A N 1
ATOM 775 C CA . ASN A 1 99 ? 28.806 -2.131 -12.201 1.00 91.75 99 ASN A CA 1
ATOM 776 C C . ASN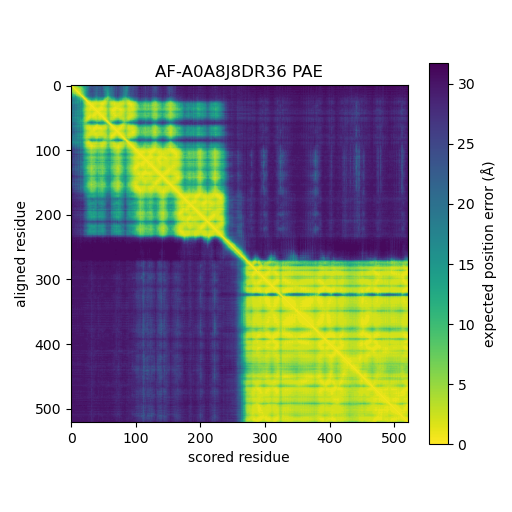 A 1 99 ? 29.565 -2.738 -11.009 1.00 91.75 99 ASN A C 1
ATOM 778 O O . ASN A 1 99 ? 30.065 -3.861 -11.087 1.00 91.75 99 ASN A O 1
ATOM 782 N N . GLY A 1 100 ? 29.656 -1.986 -9.915 1.00 91.25 100 GLY A N 1
ATOM 783 C CA . GLY A 1 100 ? 30.133 -2.478 -8.624 1.00 91.25 100 GLY A CA 1
ATOM 784 C C . GLY A 1 100 ? 28.969 -2.952 -7.756 1.00 91.25 100 GLY A C 1
ATOM 785 O O . GLY A 1 100 ? 27.809 -2.658 -8.045 1.00 91.25 100 GLY A O 1
ATOM 786 N N . THR A 1 101 ? 29.272 -3.652 -6.668 1.00 94.69 101 THR A N 1
ATOM 787 C CA . THR A 1 101 ? 28.283 -4.093 -5.678 1.00 94.69 101 THR A CA 1
ATOM 788 C C . THR A 1 101 ? 28.523 -3.384 -4.352 1.00 94.69 101 THR A C 1
ATOM 790 O O . THR A 1 101 ? 29.653 -3.251 -3.894 1.00 94.69 101 THR A O 1
ATOM 793 N N . ILE A 1 102 ? 27.465 -2.947 -3.687 1.00 96.69 102 ILE A N 1
ATOM 794 C CA . ILE A 1 102 ? 27.538 -2.446 -2.319 1.00 96.69 102 ILE A CA 1
ATOM 795 C C . ILE A 1 102 ? 26.689 -3.322 -1.405 1.00 96.69 102 ILE A C 1
ATOM 797 O O . ILE A 1 102 ? 25.582 -3.710 -1.772 1.00 96.69 102 ILE A O 1
ATOM 801 N N . ILE A 1 103 ? 27.221 -3.654 -0.232 1.00 96.94 103 ILE A N 1
ATOM 802 C CA . ILE A 1 103 ? 26.542 -4.405 0.824 1.00 96.94 103 ILE A CA 1
ATOM 803 C C . ILE A 1 103 ? 26.444 -3.493 2.042 1.00 96.94 103 ILE A C 1
ATOM 805 O O . ILE A 1 103 ? 27.457 -3.010 2.546 1.00 96.94 103 ILE A O 1
ATOM 809 N N . ILE A 1 104 ? 25.225 -3.248 2.509 1.00 97.94 104 ILE A N 1
ATOM 810 C CA . ILE A 1 104 ? 24.918 -2.275 3.555 1.00 97.94 104 ILE A CA 1
ATOM 811 C C . ILE A 1 104 ? 24.245 -3.004 4.715 1.00 97.94 104 ILE A C 1
ATOM 813 O O . ILE A 1 104 ? 23.177 -3.590 4.552 1.00 97.94 104 ILE A O 1
ATOM 817 N N . ASN A 1 105 ? 24.861 -2.946 5.892 1.00 96.50 105 ASN A N 1
ATOM 818 C CA . ASN A 1 105 ? 24.400 -3.555 7.135 1.00 96.50 105 ASN A CA 1
ATOM 819 C C . ASN A 1 105 ? 24.200 -2.489 8.216 1.00 96.50 105 ASN A C 1
ATOM 821 O O . ASN A 1 105 ? 24.864 -1.448 8.203 1.00 96.50 105 ASN A O 1
ATOM 825 N N . SER A 1 106 ? 23.343 -2.771 9.198 1.00 97.44 106 SER A N 1
ATOM 826 C CA . SER A 1 106 ? 23.197 -1.897 10.362 1.00 97.44 106 SER A CA 1
ATOM 827 C C . SER A 1 106 ? 22.893 -2.623 11.665 1.00 97.44 106 SER A C 1
ATOM 829 O O . SER A 1 106 ? 22.426 -3.760 11.663 1.00 97.44 106 SER A O 1
ATOM 831 N N . ASP A 1 107 ? 23.145 -1.921 12.769 1.00 92.75 107 ASP A N 1
ATOM 832 C CA . ASP A 1 107 ? 22.706 -2.255 14.125 1.00 92.75 107 ASP A CA 1
ATOM 833 C C . ASP A 1 107 ? 21.859 -1.082 14.669 1.00 92.75 107 ASP A C 1
ATOM 835 O O . ASP A 1 107 ? 22.418 -0.002 14.887 1.00 92.75 107 ASP A O 1
ATOM 839 N N . PRO A 1 108 ? 20.530 -1.237 14.836 1.00 94.06 108 PRO A N 1
ATOM 840 C CA . PRO A 1 108 ? 19.754 -2.462 14.624 1.00 94.06 108 PRO A CA 1
ATOM 841 C C . PRO A 1 108 ? 19.609 -2.825 13.138 1.00 94.06 108 PRO A C 1
ATOM 843 O O . PRO A 1 108 ? 19.750 -1.977 12.253 1.00 94.06 108 PRO A O 1
ATOM 846 N N . ILE A 1 109 ? 19.314 -4.099 12.867 1.00 92.75 109 ILE A N 1
ATOM 847 C CA . ILE A 1 109 ? 18.981 -4.603 11.525 1.00 92.75 109 ILE A CA 1
ATOM 848 C C . ILE A 1 109 ? 17.616 -4.045 11.095 1.00 92.75 109 ILE A C 1
ATOM 850 O O . ILE A 1 109 ? 16.747 -3.815 11.933 1.00 92.75 109 ILE A O 1
ATOM 854 N N . GLY A 1 110 ? 17.411 -3.857 9.791 1.00 93.19 110 GLY A N 1
ATOM 855 C CA . GLY A 1 110 ? 16.151 -3.365 9.239 1.00 93.19 110 GLY A CA 1
ATOM 856 C C . GLY A 1 110 ? 16.093 -1.845 9.095 1.00 93.19 110 GLY A C 1
ATOM 857 O O . GLY A 1 110 ? 15.026 -1.311 8.789 1.00 93.19 110 GLY A O 1
ATOM 858 N N . ALA A 1 111 ? 17.223 -1.151 9.271 1.00 95.75 111 ALA A N 1
ATOM 859 C CA . ALA A 1 111 ? 17.315 0.275 8.993 1.00 95.75 111 ALA A CA 1
ATOM 860 C C . ALA A 1 111 ? 17.034 0.534 7.510 1.00 95.75 111 ALA A C 1
ATOM 862 O O . ALA A 1 111 ? 17.547 -0.164 6.634 1.00 95.75 111 ALA A O 1
ATOM 863 N N . ILE A 1 112 ? 16.229 1.550 7.227 1.00 97.44 112 ILE A N 1
ATOM 864 C CA . ILE A 1 112 ? 15.949 2.033 5.881 1.00 97.44 112 ILE A CA 1
ATOM 865 C C . ILE A 1 112 ? 17.231 2.567 5.265 1.00 97.44 112 ILE A C 1
ATOM 867 O O . ILE A 1 112 ? 17.917 3.381 5.876 1.00 97.44 112 ILE A O 1
ATOM 871 N N . VAL A 1 113 ? 17.509 2.134 4.040 1.00 97.62 113 VAL A N 1
ATOM 872 C CA . VAL A 1 113 ? 18.639 2.584 3.237 1.00 97.62 113 VAL A CA 1
ATOM 873 C C . VAL A 1 113 ? 18.131 3.513 2.143 1.00 97.62 113 VAL A C 1
ATOM 875 O O . VAL A 1 113 ? 17.329 3.114 1.293 1.00 97.62 113 VAL A O 1
ATOM 878 N N . GLN A 1 114 ? 18.638 4.741 2.138 1.00 97.12 114 GLN A N 1
ATOM 879 C CA . GLN A 1 114 ? 18.498 5.684 1.037 1.00 97.12 114 GLN A CA 1
ATOM 880 C C . GLN A 1 114 ? 19.850 5.905 0.367 1.00 97.12 114 GLN A C 1
ATOM 882 O O . GLN A 1 114 ? 20.857 6.071 1.052 1.00 97.12 114 GLN A O 1
ATOM 887 N N . ILE A 1 115 ? 19.870 5.944 -0.963 1.00 95.88 115 ILE A N 1
ATOM 888 C CA . ILE A 1 115 ? 21.054 6.286 -1.755 1.00 95.88 115 ILE A CA 1
ATOM 889 C C . ILE A 1 115 ? 20.737 7.537 -2.563 1.00 95.88 115 ILE A C 1
ATOM 891 O O . ILE A 1 115 ? 19.783 7.550 -3.335 1.00 95.88 115 ILE A O 1
ATOM 895 N N . ASN A 1 116 ? 21.533 8.588 -2.368 1.00 93.69 116 ASN A N 1
ATOM 896 C CA . ASN A 1 116 ? 21.334 9.914 -2.956 1.00 93.69 116 ASN A CA 1
ATOM 897 C C . ASN A 1 116 ? 19.924 10.480 -2.690 1.00 93.69 116 ASN A C 1
ATOM 899 O O . ASN A 1 116 ? 19.356 11.171 -3.526 1.00 93.69 116 ASN A O 1
ATOM 903 N N . GLY A 1 117 ? 19.362 10.171 -1.516 1.00 86.94 117 GLY A N 1
ATOM 904 C CA . GLY A 1 117 ? 18.018 10.591 -1.101 1.00 86.94 117 GLY A CA 1
ATOM 905 C C . GLY A 1 117 ? 16.882 9.665 -1.549 1.00 86.94 117 GLY A C 1
ATOM 906 O O . GLY A 1 117 ? 15.779 9.774 -1.025 1.00 86.94 117 GLY A O 1
ATOM 907 N N . GLU A 1 118 ? 17.133 8.709 -2.446 1.00 93.75 118 GLU A N 1
ATOM 908 C CA . GLU A 1 118 ? 16.115 7.759 -2.900 1.00 93.75 118 GLU A CA 1
ATOM 909 C C . GLU A 1 118 ? 16.100 6.488 -2.055 1.00 93.75 118 GLU A C 1
ATOM 911 O O . GLU A 1 118 ? 17.144 5.890 -1.797 1.00 93.75 118 GLU A O 1
ATOM 916 N N . TYR A 1 119 ? 14.910 6.017 -1.687 1.00 94.50 119 TYR A N 1
ATOM 917 C CA . TYR A 1 119 ? 14.730 4.748 -0.983 1.00 94.50 119 TYR A CA 1
ATOM 918 C C . TYR A 1 119 ? 15.194 3.553 -1.829 1.00 94.50 119 TYR A C 1
ATOM 920 O O . TYR A 1 119 ? 14.822 3.433 -2.997 1.00 94.50 119 TYR A O 1
ATOM 928 N N . LYS A 1 120 ? 15.987 2.649 -1.235 1.00 96.38 120 LYS A N 1
ATOM 929 C CA . LYS A 1 120 ? 16.479 1.426 -1.899 1.00 96.38 120 LYS A CA 1
ATOM 930 C C . LYS A 1 120 ? 16.152 0.124 -1.164 1.00 96.38 120 LYS A C 1
ATOM 932 O O . LYS A 1 120 ? 16.407 -0.944 -1.712 1.00 96.38 120 LYS A O 1
ATOM 937 N N . GLY A 1 121 ? 15.602 0.185 0.048 1.00 95.88 121 GLY A N 1
ATOM 938 C CA . GLY A 1 121 ? 15.264 -0.999 0.841 1.00 95.88 121 GLY A CA 1
ATOM 939 C C . GLY A 1 121 ? 15.598 -0.841 2.322 1.00 95.88 121 GLY A C 1
ATOM 940 O O . GLY A 1 121 ? 15.710 0.273 2.834 1.00 95.88 121 GLY A O 1
ATOM 941 N N . LYS A 1 122 ? 15.769 -1.970 3.015 1.00 97.19 122 LYS A N 1
ATOM 942 C CA . LYS A 1 122 ? 16.190 -2.047 4.423 1.00 97.19 122 LYS A CA 1
ATOM 943 C C . LYS A 1 122 ? 17.425 -2.940 4.566 1.00 97.19 122 LYS A C 1
ATOM 945 O O . LYS A 1 122 ? 17.624 -3.829 3.746 1.00 97.19 122 LYS A O 1
ATOM 950 N N . THR A 1 123 ? 18.247 -2.715 5.589 1.00 96.06 123 THR A N 1
ATOM 951 C CA . THR A 1 123 ? 19.427 -3.547 5.875 1.00 96.06 123 THR A CA 1
ATOM 952 C C . THR A 1 123 ? 19.046 -4.952 6.382 1.00 96.06 123 THR A C 1
ATOM 954 O O . THR A 1 123 ? 18.055 -5.086 7.104 1.00 96.06 123 THR A O 1
ATOM 957 N N . PRO A 1 124 ? 19.846 -5.997 6.087 1.00 97.44 124 PRO A N 1
ATOM 958 C CA . PRO A 1 124 ? 20.990 -5.988 5.178 1.00 97.44 124 PRO A CA 1
ATOM 959 C C . PRO A 1 124 ? 20.541 -5.860 3.714 1.00 97.44 124 PRO A C 1
ATOM 961 O O . PRO A 1 124 ? 19.614 -6.538 3.282 1.00 97.44 124 PRO A O 1
ATOM 964 N N . LEU A 1 125 ? 21.210 -4.999 2.946 1.00 97.06 125 LEU A N 1
ATOM 965 C CA . LEU A 1 125 ? 20.866 -4.718 1.551 1.00 97.06 125 LEU A CA 1
ATOM 966 C C . LEU A 1 125 ? 22.091 -4.874 0.653 1.00 97.06 125 LEU A C 1
ATOM 968 O O . LEU A 1 125 ? 23.151 -4.336 0.968 1.00 97.06 125 LEU A O 1
ATOM 972 N N . SER A 1 126 ? 21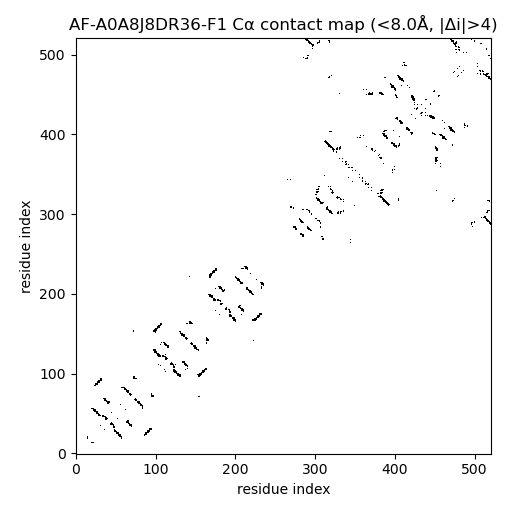.939 -5.567 -0.478 1.00 96.88 126 SER A N 1
ATOM 973 C CA . SER A 1 126 ? 22.966 -5.655 -1.518 1.00 96.88 126 SER A CA 1
ATOM 974 C C . SER A 1 126 ? 22.444 -5.084 -2.832 1.00 96.88 126 SER A C 1
ATOM 976 O O . SER A 1 126 ? 21.364 -5.461 -3.280 1.00 96.88 126 SER A O 1
ATOM 978 N N . LEU A 1 127 ? 23.198 -4.163 -3.433 1.00 94.56 127 LEU A N 1
ATOM 979 C CA . LEU A 1 127 ? 22.831 -3.494 -4.682 1.00 94.56 127 LEU A CA 1
ATOM 980 C C . LEU A 1 127 ? 24.002 -3.499 -5.652 1.00 94.56 127 LEU A C 1
ATOM 982 O O . LEU A 1 127 ? 25.139 -3.258 -5.253 1.00 94.56 127 LEU A O 1
ATOM 986 N N . THR A 1 128 ? 23.705 -3.688 -6.932 1.00 94.06 128 THR A N 1
ATOM 987 C CA . THR A 1 128 ? 24.665 -3.509 -8.020 1.00 94.06 128 THR A CA 1
ATOM 988 C C . THR A 1 128 ? 24.407 -2.165 -8.690 1.00 94.06 128 THR A C 1
ATOM 990 O O . THR A 1 128 ? 23.317 -1.929 -9.209 1.00 94.06 128 THR A O 1
ATOM 993 N N . LEU A 1 129 ? 25.396 -1.274 -8.660 1.00 92.75 129 LEU A N 1
ATOM 994 C CA . LEU A 1 129 ? 25.276 0.115 -9.099 1.00 92.75 129 LEU A CA 1
ATOM 995 C C . LEU A 1 129 ? 26.417 0.484 -10.058 1.00 92.75 129 LEU A C 1
ATOM 997 O O . LEU A 1 129 ? 27.508 -0.088 -9.964 1.00 92.75 129 LEU A O 1
ATOM 1001 N N . PRO A 1 130 ? 26.208 1.455 -10.964 1.00 91.38 130 PRO A N 1
ATOM 1002 C CA . PRO A 1 130 ? 27.302 2.035 -11.731 1.00 91.38 130 PRO A CA 1
ATOM 1003 C C . PRO A 1 130 ? 28.418 2.559 -10.811 1.00 91.38 130 PRO A C 1
ATOM 1005 O O . PRO A 1 130 ? 28.154 2.915 -9.660 1.00 91.38 130 PRO A O 1
ATOM 1008 N N . PRO A 1 131 ? 29.668 2.647 -11.277 1.00 89.56 131 PRO A N 1
ATOM 1009 C CA . PRO A 1 131 ? 30.713 3.273 -10.485 1.00 89.56 131 PRO A CA 1
ATOM 1010 C C . PRO A 1 131 ? 30.420 4.757 -10.241 1.00 89.56 131 PRO A C 1
ATOM 1012 O O . PRO A 1 131 ? 29.959 5.456 -11.142 1.00 89.56 131 PRO A O 1
ATOM 1015 N N . GLY A 1 132 ? 30.722 5.246 -9.042 1.00 91.25 132 GLY A N 1
ATOM 1016 C CA . GLY A 1 132 ? 30.450 6.628 -8.652 1.00 91.25 132 GLY A CA 1
ATOM 1017 C C . GLY A 1 132 ? 30.540 6.846 -7.146 1.00 91.25 132 GLY A C 1
ATOM 1018 O O . GLY A 1 132 ? 30.844 5.919 -6.397 1.00 91.25 132 GLY A O 1
ATOM 1019 N N . GLU A 1 133 ? 30.281 8.074 -6.705 1.00 93.62 133 GLU A N 1
ATOM 1020 C CA . GLU A 1 133 ? 30.120 8.393 -5.285 1.00 93.62 133 GLU A CA 1
ATOM 1021 C C . GLU A 1 133 ? 28.642 8.405 -4.907 1.00 93.62 133 GLU A C 1
ATOM 1023 O O . GLU A 1 133 ? 27.801 8.967 -5.610 1.00 93.62 133 GLU A O 1
ATOM 1028 N N . TYR A 1 134 ? 28.337 7.779 -3.777 1.00 94.19 134 TYR A N 1
ATOM 1029 C CA . TYR A 1 134 ? 26.983 7.585 -3.291 1.00 94.19 134 TYR A CA 1
ATOM 1030 C C . TYR A 1 134 ? 26.865 8.111 -1.870 1.00 94.19 134 TYR A C 1
ATOM 1032 O O . TYR A 1 134 ? 27.601 7.674 -0.989 1.00 94.19 134 TYR A O 1
ATOM 1040 N N . ASN A 1 135 ? 25.924 9.023 -1.636 1.00 94.75 135 ASN A N 1
ATOM 1041 C CA . ASN A 1 135 ? 25.535 9.417 -0.288 1.00 94.75 135 ASN A CA 1
ATOM 1042 C C . ASN A 1 135 ? 24.494 8.426 0.236 1.00 94.75 135 ASN A C 1
ATOM 1044 O O . ASN A 1 135 ? 23.391 8.339 -0.302 1.00 94.75 135 ASN A O 1
ATOM 1048 N N . ILE A 1 136 ? 24.853 7.668 1.261 1.00 96.44 136 ILE A N 1
ATOM 1049 C CA . ILE A 1 136 ? 24.032 6.609 1.829 1.00 96.44 136 ILE A CA 1
ATOM 1050 C C . ILE A 1 136 ? 23.541 7.074 3.186 1.00 96.44 136 ILE A C 1
ATOM 1052 O O . ILE A 1 136 ? 24.342 7.286 4.093 1.00 96.44 136 ILE A O 1
ATOM 1056 N N . THR A 1 137 ? 22.227 7.185 3.333 1.00 96.00 137 THR A N 1
ATOM 1057 C CA . THR A 1 137 ? 21.582 7.512 4.603 1.00 96.00 137 THR A CA 1
ATOM 1058 C C . THR A 1 137 ? 20.877 6.278 5.142 1.00 96.00 137 THR A C 1
ATOM 1060 O O . THR A 1 137 ? 20.062 5.667 4.451 1.00 96.00 137 THR A O 1
ATOM 1063 N N . LEU A 1 138 ? 21.190 5.920 6.384 1.00 96.00 138 LEU A N 1
ATOM 1064 C CA . LEU A 1 138 ? 20.514 4.885 7.146 1.00 96.00 138 LEU A CA 1
ATOM 1065 C C . LEU A 1 138 ? 19.637 5.526 8.214 1.00 96.00 138 LEU A C 1
ATOM 1067 O O . LEU A 1 138 ? 20.089 6.392 8.963 1.00 96.00 138 LEU A O 1
ATOM 1071 N N . SER A 1 139 ? 18.392 5.077 8.310 1.00 92.00 139 SER A N 1
ATOM 1072 C CA . SER A 1 139 ? 17.448 5.537 9.328 1.00 92.00 139 SER A CA 1
ATOM 1073 C C . SER A 1 139 ? 16.687 4.362 9.929 1.00 92.00 139 SER A C 1
ATOM 1075 O O . SER A 1 139 ? 16.368 3.394 9.247 1.00 92.00 139 SER A O 1
ATOM 1077 N N . SER A 1 140 ? 16.427 4.422 11.228 1.00 92.25 140 SER A N 1
ATOM 1078 C CA . SER A 1 140 ? 15.616 3.439 11.942 1.00 92.25 140 SER A CA 1
ATOM 1079 C C . SER A 1 140 ? 14.785 4.173 12.981 1.00 92.25 140 SER A C 1
ATOM 1081 O O . SER A 1 140 ? 15.265 5.135 13.586 1.00 92.25 140 SER A O 1
ATOM 1083 N N . GLU A 1 141 ? 13.556 3.716 13.195 1.00 84.88 141 GLU A N 1
ATOM 1084 C CA . GLU A 1 141 ? 12.633 4.301 14.167 1.00 84.88 141 GLU A CA 1
ATOM 1085 C C . GLU A 1 141 ? 13.251 4.317 15.569 1.00 84.88 141 GLU A C 1
ATOM 1087 O O . GLU A 1 141 ? 13.796 3.315 16.034 1.00 84.88 141 GLU A O 1
ATOM 1092 N N . GLY A 1 142 ? 13.203 5.473 16.233 1.00 79.56 142 GLY A N 1
ATOM 1093 C CA . GLY A 1 142 ? 13.816 5.660 17.547 1.00 79.56 142 GLY A CA 1
ATOM 1094 C C . GLY A 1 142 ? 15.342 5.788 17.544 1.00 79.56 142 GLY A C 1
ATOM 1095 O O . GLY A 1 142 ? 15.942 5.750 18.616 1.00 79.56 142 GLY A O 1
ATOM 1096 N N . TYR A 1 143 ? 15.983 5.979 16.387 1.00 88.69 143 TYR A N 1
ATOM 1097 C CA . TYR A 1 143 ? 17.422 6.238 16.270 1.00 88.69 143 TYR A CA 1
ATOM 1098 C C . TYR A 1 143 ? 17.705 7.557 15.531 1.00 88.69 143 TYR A C 1
ATOM 1100 O O . TYR A 1 143 ? 16.874 8.083 14.787 1.00 88.69 143 TYR A O 1
ATOM 1108 N N . TYR A 1 144 ? 18.888 8.135 15.738 1.00 82.56 144 TYR A N 1
ATOM 1109 C CA . TYR A 1 144 ? 19.380 9.219 14.889 1.00 82.56 144 TYR A CA 1
ATOM 1110 C C . TYR A 1 144 ? 19.797 8.651 13.525 1.00 82.56 144 TYR A C 1
ATOM 1112 O O . TYR A 1 144 ? 20.505 7.639 13.492 1.00 82.56 144 TYR A O 1
ATOM 1120 N N . PRO A 1 145 ? 19.382 9.275 12.405 1.00 86.12 145 PRO A N 1
ATOM 1121 C CA . PRO A 1 145 ? 19.836 8.857 11.088 1.00 86.12 145 PRO A CA 1
ATOM 1122 C C . PRO A 1 145 ? 21.349 9.051 10.962 1.00 86.12 145 PRO A C 1
ATOM 1124 O O . PRO A 1 145 ? 21.934 9.956 11.561 1.00 86.12 145 PRO A O 1
ATOM 1127 N N . ASN A 1 146 ? 21.984 8.200 10.166 1.00 94.50 146 ASN A N 1
ATOM 1128 C CA . ASN A 1 146 ? 23.408 8.268 9.873 1.00 94.50 146 ASN A CA 1
ATOM 1129 C C . ASN A 1 146 ? 23.613 8.367 8.363 1.00 94.50 146 ASN A C 1
ATOM 1131 O O . ASN A 1 146 ? 23.021 7.586 7.625 1.00 94.50 146 ASN A O 1
ATOM 1135 N N . SER A 1 147 ? 24.459 9.292 7.914 1.00 91.19 147 SER A N 1
ATOM 1136 C CA . SER A 1 147 ? 24.804 9.447 6.499 1.00 91.19 147 SER A CA 1
ATOM 1137 C C . SER A 1 147 ? 26.300 9.252 6.279 1.00 91.19 147 SER A C 1
ATOM 1139 O O . SER A 1 147 ? 27.116 9.744 7.060 1.00 91.19 147 SER A O 1
ATOM 1141 N N . ALA A 1 148 ? 26.659 8.560 5.200 1.00 88.69 148 ALA A N 1
ATOM 1142 C CA . ALA A 1 148 ? 28.035 8.312 4.793 1.00 88.69 148 ALA A CA 1
ATOM 1143 C C . ALA A 1 148 ? 28.169 8.386 3.268 1.00 88.69 148 ALA A C 1
ATOM 1145 O O . ALA A 1 148 ? 27.324 7.868 2.541 1.00 88.69 148 ALA A O 1
ATOM 1146 N N . VAL A 1 149 ? 29.254 8.986 2.775 1.00 91.12 149 VAL A N 1
ATOM 1147 C CA . VAL A 1 149 ? 29.580 8.985 1.342 1.00 91.12 149 VAL A CA 1
ATOM 1148 C C . VAL A 1 149 ? 30.510 7.817 1.037 1.00 91.12 149 VAL A C 1
ATOM 1150 O O . VAL A 1 149 ? 31.542 7.657 1.690 1.00 91.12 149 VAL A O 1
ATOM 1153 N N . ILE A 1 150 ? 30.151 7.001 0.046 1.00 92.88 150 ILE A N 1
ATOM 1154 C CA . ILE A 1 150 ? 30.937 5.851 -0.402 1.00 92.88 150 ILE A CA 1
ATOM 1155 C C . ILE A 1 150 ? 31.245 5.974 -1.888 1.00 92.88 150 ILE A C 1
ATOM 1157 O O . ILE A 1 150 ? 30.342 6.034 -2.719 1.00 92.88 150 ILE A O 1
ATOM 1161 N N . GLY A 1 151 ? 32.535 5.940 -2.220 1.00 91.25 151 GLY A N 1
ATOM 1162 C CA . GLY A 1 151 ? 32.999 5.702 -3.581 1.00 91.25 151 GLY A CA 1
ATOM 1163 C C . GLY A 1 151 ? 32.908 4.217 -3.928 1.00 91.25 151 GLY A C 1
ATOM 1164 O O . GLY A 1 151 ? 33.463 3.374 -3.216 1.00 91.25 151 GLY A O 1
ATOM 1165 N N . LEU A 1 152 ? 32.232 3.902 -5.030 1.00 94.12 152 LEU A N 1
ATOM 1166 C CA . LEU A 1 152 ? 32.101 2.561 -5.587 1.00 94.12 152 LEU A CA 1
ATOM 1167 C C . LEU A 1 152 ? 32.873 2.474 -6.914 1.00 94.12 152 LEU A C 1
ATOM 1169 O O . LEU A 1 152 ? 32.417 3.015 -7.922 1.00 94.12 152 LEU A O 1
ATOM 1173 N N . PRO A 1 153 ? 34.047 1.827 -6.938 1.00 88.50 153 PRO A N 1
ATOM 1174 C CA . PRO A 1 153 ? 34.794 1.591 -8.170 1.00 88.50 153 PRO A CA 1
ATOM 1175 C C . PRO A 1 153 ? 34.146 0.529 -9.079 1.00 88.50 153 PRO A C 1
ATOM 1177 O O . PRO A 1 153 ? 33.333 -0.276 -8.615 1.00 88.50 153 PRO A O 1
ATOM 1180 N N . PRO A 1 154 ? 34.510 0.490 -10.377 1.00 87.94 154 PRO A N 1
ATOM 1181 C CA . PRO A 1 154 ? 33.997 -0.512 -11.305 1.00 87.94 154 PRO A CA 1
ATOM 1182 C C . PRO A 1 154 ? 34.347 -1.941 -10.887 1.00 87.94 154 PRO A C 1
ATOM 1184 O O . PRO A 1 154 ? 35.500 -2.219 -10.562 1.00 87.94 154 PRO A O 1
ATOM 1187 N N . ASN A 1 155 ? 33.371 -2.852 -10.958 1.00 89.19 155 ASN A N 1
ATOM 1188 C CA . ASN A 1 155 ? 33.522 -4.277 -10.629 1.00 89.19 155 ASN A CA 1
ATOM 1189 C C . ASN A 1 155 ? 34.049 -4.578 -9.206 1.00 89.19 155 ASN A C 1
ATOM 1191 O O . ASN A 1 155 ? 34.555 -5.671 -8.956 1.00 89.19 155 ASN A O 1
ATOM 1195 N N . GLU A 1 156 ? 33.964 -3.630 -8.268 1.00 91.19 156 GLU A N 1
ATOM 1196 C CA . GLU A 1 156 ? 34.373 -3.843 -6.875 1.00 91.19 156 GLU A CA 1
ATOM 1197 C C . GLU A 1 156 ? 33.155 -4.089 -5.978 1.00 91.19 156 GLU A C 1
ATOM 1199 O O . GLU A 1 156 ? 32.056 -3.616 -6.264 1.00 91.19 156 GLU A O 1
ATOM 1204 N N . THR A 1 157 ? 33.351 -4.809 -4.868 1.00 93.69 157 THR A N 1
ATOM 1205 C CA . THR A 1 157 ? 32.358 -4.908 -3.793 1.00 93.69 157 THR A CA 1
ATOM 1206 C C . THR A 1 157 ? 32.775 -4.061 -2.592 1.00 93.69 157 THR A C 1
ATOM 1208 O O . THR A 1 157 ? 33.878 -4.232 -2.074 1.00 93.69 157 THR A O 1
ATOM 1211 N N . LYS A 1 158 ? 31.896 -3.174 -2.114 1.00 95.44 158 LYS A N 1
ATOM 1212 C CA . LYS A 1 158 ? 32.101 -2.383 -0.889 1.00 95.44 158 LYS A CA 1
ATOM 1213 C C . LYS A 1 158 ? 31.143 -2.813 0.214 1.00 95.44 158 LYS A C 1
ATOM 1215 O O . LYS A 1 158 ? 29.955 -2.990 -0.030 1.00 95.44 158 LYS A O 1
ATOM 1220 N N . ASN A 1 159 ? 31.659 -2.904 1.438 1.00 94.06 159 ASN A N 1
ATOM 1221 C CA . ASN A 1 159 ? 30.874 -3.225 2.626 1.00 94.06 159 ASN A CA 1
ATOM 1222 C C . ASN A 1 159 ? 30.755 -1.991 3.525 1.00 94.06 159 ASN A C 1
ATOM 1224 O O . ASN A 1 159 ? 31.768 -1.421 3.928 1.00 94.06 159 ASN A O 1
ATOM 1228 N N . LEU A 1 160 ? 29.526 -1.620 3.870 1.00 95.00 160 LEU A N 1
ATOM 1229 C CA . LEU A 1 160 ? 29.194 -0.592 4.849 1.00 95.00 160 LEU A CA 1
ATOM 1230 C C . LEU A 1 160 ? 28.458 -1.246 6.018 1.00 95.00 160 LEU A C 1
ATOM 1232 O O . LEU A 1 160 ? 27.442 -1.903 5.814 1.00 95.00 160 LEU A O 1
ATOM 1236 N N . SER A 1 161 ? 28.941 -1.035 7.238 1.00 94.69 161 SER A N 1
ATOM 1237 C CA . SER A 1 161 ? 28.272 -1.480 8.463 1.00 94.69 161 SER A CA 1
ATOM 1238 C C . SER A 1 161 ? 28.149 -0.304 9.423 1.00 94.69 161 SER A C 1
ATOM 1240 O O . SER A 1 161 ? 29.163 0.272 9.813 1.00 94.69 161 SER A O 1
ATOM 1242 N N . VAL A 1 162 ? 26.920 0.056 9.801 1.00 92.19 162 VAL A N 1
ATOM 1243 C CA . VAL A 1 162 ? 26.638 1.252 10.612 1.00 92.19 162 VAL A CA 1
ATOM 1244 C C . VAL A 1 162 ? 25.874 0.892 11.880 1.00 92.19 162 VAL A C 1
ATOM 1246 O O . VAL A 1 162 ? 24.810 0.285 11.822 1.00 92.19 162 VAL A O 1
ATOM 1249 N N . LYS A 1 163 ? 26.373 1.329 13.037 1.00 92.44 163 LYS A N 1
ATOM 1250 C CA . LYS A 1 163 ? 25.626 1.265 14.295 1.00 92.44 163 LYS A CA 1
ATOM 1251 C C . LYS A 1 163 ? 24.900 2.584 14.530 1.00 92.44 163 LYS A C 1
ATOM 1253 O O . LYS A 1 163 ? 25.545 3.620 14.677 1.00 92.44 163 LYS A O 1
ATOM 1258 N N . LEU A 1 164 ? 23.574 2.545 14.551 1.00 88.88 164 LEU A N 1
ATOM 1259 C CA . LEU A 1 164 ? 22.747 3.720 14.787 1.00 88.88 164 LEU A CA 1
ATOM 1260 C C . LEU A 1 164 ? 22.691 4.045 16.284 1.00 88.88 164 LEU A C 1
ATOM 1262 O O . LEU A 1 164 ? 22.727 3.164 17.146 1.00 88.88 164 LEU A O 1
ATOM 1266 N N . ILE A 1 165 ? 22.580 5.335 16.599 1.00 83.88 165 ILE A N 1
ATOM 1267 C CA . ILE A 1 165 ? 22.504 5.830 17.977 1.00 83.88 165 ILE A CA 1
ATOM 1268 C C . ILE A 1 165 ? 21.032 5.962 18.365 1.00 83.88 165 ILE A C 1
ATOM 1270 O O . ILE A 1 165 ? 20.294 6.695 17.712 1.00 83.88 165 ILE A O 1
ATOM 1274 N N . GLN A 1 166 ? 20.602 5.244 19.404 1.00 84.19 166 GLN A N 1
ATOM 1275 C CA . GLN A 1 166 ? 19.214 5.266 19.872 1.00 84.19 166 GLN A CA 1
ATOM 1276 C C . GLN A 1 166 ? 18.891 6.620 20.523 1.00 84.19 166 GLN A C 1
ATOM 1278 O O . GLN A 1 166 ? 19.660 7.112 21.348 1.00 84.19 166 GLN A O 1
ATOM 1283 N N . ARG A 1 167 ? 17.751 7.207 20.161 1.00 83.00 167 ARG A N 1
ATOM 1284 C CA . ARG A 1 167 ? 17.182 8.400 20.798 1.00 83.00 167 ARG A CA 1
ATOM 1285 C C . ARG A 1 167 ? 16.581 8.012 22.144 1.00 83.00 167 ARG A C 1
ATOM 1287 O O . ARG A 1 167 ? 15.958 6.958 22.258 1.00 83.00 167 ARG A O 1
ATOM 1294 N N . MET A 1 168 ? 16.748 8.861 23.149 1.00 82.88 168 MET A N 1
ATOM 1295 C CA . MET A 1 168 ? 16.262 8.619 24.511 1.00 82.88 168 MET A CA 1
ATOM 1296 C C . MET A 1 168 ? 15.139 9.604 24.853 1.00 82.88 168 MET A C 1
ATOM 1298 O O . MET A 1 168 ? 15.110 10.703 24.308 1.00 82.88 168 MET A O 1
ATOM 1302 N N . GLY A 1 169 ? 14.230 9.227 25.749 1.00 83.88 169 GLY A N 1
ATOM 1303 C CA . GLY A 1 169 ? 13.224 10.122 26.328 1.00 83.88 169 GLY A CA 1
ATOM 1304 C C . GLY A 1 169 ? 13.558 10.480 27.777 1.00 83.88 169 GLY A C 1
ATOM 1305 O O . GLY A 1 169 ? 14.284 9.748 28.454 1.00 83.88 169 GLY A O 1
ATOM 1306 N N . LEU A 1 170 ? 13.020 11.594 28.267 1.00 88.19 170 LEU A N 1
ATOM 1307 C CA . LEU A 1 170 ? 13.158 12.056 29.647 1.00 88.19 170 LEU A CA 1
ATOM 1308 C C . LEU A 1 170 ? 11.849 11.828 30.413 1.00 88.19 170 LEU A C 1
ATOM 1310 O O . LEU A 1 170 ? 10.803 12.354 30.053 1.00 88.19 170 LEU A O 1
ATOM 1314 N N . LEU A 1 171 ? 11.903 11.084 31.510 1.00 91.31 171 LEU A N 1
ATOM 1315 C CA . LEU A 1 171 ? 10.776 10.889 32.413 1.00 91.31 171 LEU A CA 1
ATOM 1316 C C . LEU A 1 171 ? 10.988 11.701 33.693 1.00 91.31 171 LEU A C 1
ATOM 1318 O O . LEU A 1 171 ? 11.982 11.512 34.388 1.00 91.31 171 LEU A O 1
ATOM 1322 N N . ILE A 1 172 ? 10.037 12.574 34.015 1.00 91.81 172 ILE A N 1
ATOM 1323 C CA . ILE A 1 172 ? 9.975 13.361 35.248 1.00 91.81 172 ILE A CA 1
ATOM 1324 C C . ILE A 1 172 ? 8.882 12.757 36.133 1.00 91.81 172 ILE A C 1
ATOM 1326 O O . ILE A 1 172 ? 7.721 12.682 35.738 1.00 91.81 172 ILE A O 1
ATOM 1330 N N . ILE A 1 173 ? 9.241 12.319 37.334 1.00 95.44 173 ILE A N 1
ATOM 1331 C CA . ILE A 1 173 ? 8.346 11.621 38.261 1.00 95.44 173 ILE A CA 1
ATOM 1332 C C . ILE A 1 173 ? 8.221 12.446 39.528 1.00 95.44 173 ILE A C 1
ATOM 1334 O O . ILE A 1 173 ? 9.181 12.581 40.279 1.00 95.44 173 ILE A O 1
ATOM 1338 N N . ASN A 1 174 ? 7.024 12.951 39.792 1.00 93.62 174 ASN A N 1
ATOM 1339 C CA . ASN A 1 174 ? 6.662 13.685 40.995 1.00 93.62 174 ASN A CA 1
ATOM 1340 C C . ASN A 1 174 ? 5.686 12.857 41.840 1.00 93.62 174 ASN A C 1
ATOM 1342 O O . ASN A 1 174 ? 4.921 12.043 41.315 1.00 93.62 174 ASN A O 1
ATOM 1346 N N . SER A 1 175 ? 5.653 13.105 43.149 1.00 95.31 175 SER A N 1
ATOM 1347 C CA . SER A 1 175 ? 4.608 12.555 44.013 1.00 95.31 175 SER A CA 1
ATOM 1348 C C . SER A 1 175 ? 4.140 13.541 45.072 1.00 95.31 175 SER A C 1
ATOM 1350 O O . SER A 1 175 ? 4.826 14.514 45.389 1.00 95.31 175 SER A O 1
ATOM 1352 N N . SE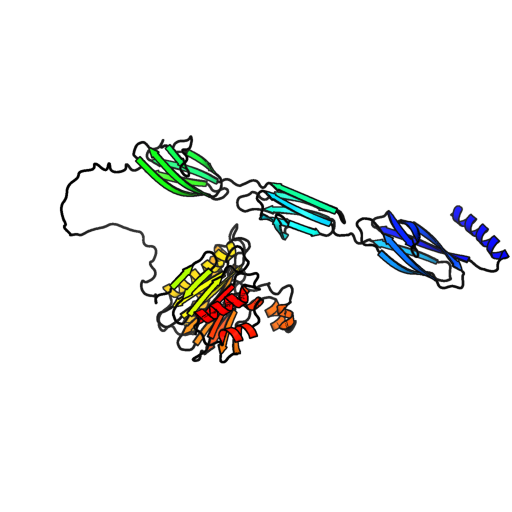R A 1 176 ? 2.962 13.263 45.624 1.00 91.50 176 SER A N 1
ATOM 1353 C CA . SER A 1 176 ? 2.428 13.933 46.804 1.00 91.50 176 SER A CA 1
ATOM 1354 C C . SER A 1 176 ? 2.023 12.880 47.849 1.00 91.50 176 SER A C 1
ATOM 1356 O O . SER A 1 176 ? 1.142 12.072 47.543 1.00 91.50 176 SER A O 1
ATOM 1358 N N . PRO A 1 177 ? 2.647 12.860 49.047 1.00 91.75 177 PRO A N 1
ATOM 1359 C CA . PRO A 1 177 ? 3.825 13.645 49.442 1.00 91.75 177 PRO A CA 1
ATOM 1360 C C . PRO A 1 177 ? 5.077 13.315 48.604 1.00 91.75 177 PRO A C 1
ATOM 1362 O O . PRO A 1 177 ? 5.140 12.289 47.926 1.00 91.75 177 PRO A O 1
ATOM 1365 N N . THR A 1 178 ? 6.057 14.221 48.604 1.00 91.44 178 THR A N 1
ATOM 1366 C CA . THR A 1 178 ? 7.359 14.047 47.931 1.00 91.44 178 THR A CA 1
ATOM 1367 C C . THR A 1 178 ? 8.263 13.074 48.699 1.00 91.44 178 THR A C 1
ATOM 1369 O O . THR A 1 178 ? 7.968 12.734 49.838 1.00 91.44 178 THR A O 1
ATOM 1372 N N . ASN A 1 179 ? 9.415 12.707 48.127 1.00 94.06 179 ASN A N 1
ATOM 1373 C CA . ASN A 1 179 ? 10.419 11.795 48.692 1.00 94.06 179 ASN A CA 1
ATOM 1374 C C . ASN A 1 179 ? 9.998 10.310 48.730 1.00 94.06 179 ASN A C 1
ATOM 1376 O O . ASN A 1 179 ? 10.566 9.506 49.475 1.00 94.06 179 ASN A O 1
ATOM 1380 N N . ALA A 1 180 ? 9.046 9.925 47.881 1.00 94.25 180 ALA A N 1
ATOM 1381 C CA . ALA A 1 180 ? 8.618 8.541 47.707 1.00 94.25 180 ALA A CA 1
ATOM 1382 C C . ALA A 1 180 ? 9.653 7.735 46.904 1.00 94.25 180 ALA A C 1
ATOM 1384 O O . ALA A 1 180 ? 10.353 8.285 46.047 1.00 94.25 180 ALA A O 1
ATOM 1385 N N . PHE A 1 181 ? 9.745 6.430 47.159 1.00 96.00 181 PHE A N 1
ATOM 1386 C CA . PHE A 1 181 ? 10.555 5.524 46.343 1.00 96.00 181 PHE A CA 1
ATOM 1387 C C . PHE A 1 181 ? 9.961 5.384 44.945 1.00 96.00 181 PHE A C 1
ATOM 1389 O O . PHE A 1 181 ? 8.743 5.312 44.799 1.00 96.00 181 PHE A O 1
ATOM 1396 N N . VAL A 1 182 ? 10.822 5.313 43.932 1.00 95.50 182 VAL A N 1
ATOM 1397 C CA . VAL A 1 182 ? 10.427 5.133 42.533 1.00 95.50 182 VAL A CA 1
ATOM 1398 C C . VAL A 1 182 ? 10.756 3.712 42.089 1.00 95.50 182 VAL A C 1
ATOM 1400 O O . VAL A 1 182 ? 11.889 3.258 42.222 1.00 95.50 182 VAL A O 1
ATOM 1403 N N . ILE A 1 183 ? 9.780 3.020 41.510 1.00 93.62 183 ILE A N 1
ATOM 1404 C CA . ILE A 1 183 ? 9.927 1.687 40.926 1.00 93.62 183 ILE A CA 1
ATOM 1405 C C . ILE A 1 183 ? 9.462 1.757 39.471 1.00 93.62 183 ILE A C 1
ATOM 1407 O O . ILE A 1 183 ? 8.348 2.192 39.188 1.00 93.62 183 ILE A O 1
ATOM 1411 N N . ILE A 1 184 ? 10.307 1.312 38.542 1.00 93.00 184 ILE A N 1
ATOM 1412 C CA . ILE A 1 184 ? 10.012 1.287 37.104 1.00 93.00 184 ILE A CA 1
ATOM 1413 C C . ILE A 1 184 ? 10.073 -0.155 36.621 1.00 93.00 184 ILE A C 1
ATOM 1415 O O . ILE A 1 184 ? 11.089 -0.825 36.798 1.00 93.00 184 ILE A O 1
ATOM 1419 N N . ASN A 1 185 ? 8.981 -0.640 36.026 1.00 92.00 185 ASN A N 1
ATOM 1420 C CA . ASN A 1 185 ? 8.829 -2.024 35.556 1.00 92.00 185 ASN A CA 1
ATOM 1421 C C . ASN A 1 185 ? 9.185 -3.073 36.631 1.00 92.00 185 ASN A C 1
ATOM 1423 O O . ASN A 1 185 ? 9.758 -4.116 36.330 1.00 92.00 185 ASN A O 1
ATOM 1427 N N . GLY A 1 186 ? 8.869 -2.778 37.896 1.00 88.00 186 GLY A N 1
ATOM 1428 C CA . GLY A 1 186 ? 9.165 -3.648 39.041 1.00 88.00 186 GLY A CA 1
ATOM 1429 C C . GLY A 1 186 ? 10.571 -3.496 39.635 1.00 88.00 186 GLY A C 1
ATOM 1430 O O . GLY A 1 186 ? 10.825 -4.040 40.705 1.00 88.00 186 GLY A O 1
ATOM 1431 N N . THR A 1 187 ? 11.461 -2.716 39.014 1.00 91.31 187 THR A N 1
ATOM 1432 C CA . THR A 1 187 ? 12.815 -2.457 39.529 1.00 91.31 187 THR A CA 1
ATOM 1433 C C . THR A 1 187 ? 12.866 -1.121 40.264 1.00 91.31 187 THR A C 1
ATOM 1435 O O . THR A 1 187 ? 12.582 -0.072 39.677 1.00 91.31 187 THR A O 1
ATOM 1438 N N . GLN A 1 188 ? 13.248 -1.141 41.544 1.00 92.56 188 GLN A N 1
ATOM 1439 C CA . GLN A 1 188 ? 13.449 0.079 42.325 1.00 92.56 188 GLN A CA 1
ATOM 1440 C C . GLN A 1 188 ? 14.627 0.883 41.769 1.00 92.56 188 GLN A C 1
ATOM 1442 O O . GLN A 1 188 ? 15.713 0.351 41.552 1.00 92.56 188 GLN A O 1
ATOM 1447 N N . GLN A 1 189 ? 14.390 2.167 41.535 1.00 94.25 189 GLN A N 1
ATOM 1448 C CA . GLN A 1 189 ? 15.391 3.116 41.072 1.00 94.25 189 GLN A CA 1
ATOM 1449 C C . GLN A 1 189 ? 16.149 3.704 42.266 1.00 94.25 189 GLN A C 1
ATOM 1451 O O . GLN A 1 189 ? 15.644 3.738 43.389 1.00 94.25 189 GLN A O 1
ATOM 1456 N N . GLU A 1 190 ? 17.362 4.199 42.026 1.00 91.88 190 GLU A N 1
ATOM 1457 C CA . GLU A 1 190 ? 18.191 4.796 43.083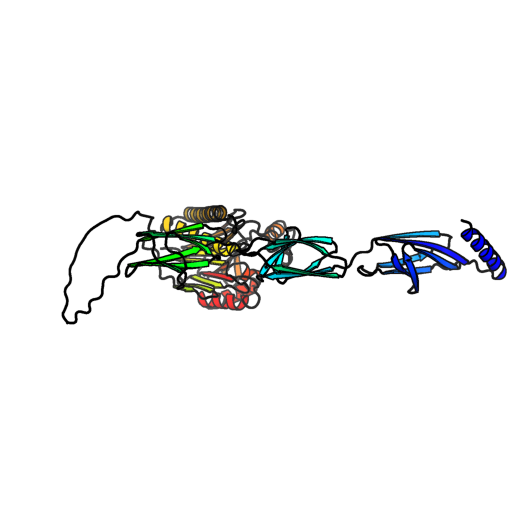 1.00 91.88 190 GLU A CA 1
ATOM 1458 C C . GLU A 1 190 ? 17.647 6.145 43.584 1.00 91.88 190 GLU A C 1
ATOM 1460 O O . GLU A 1 190 ? 17.973 6.580 44.688 1.00 91.88 190 GLU A O 1
ATOM 1465 N N . CYS A 1 191 ? 16.801 6.811 42.794 1.00 90.62 191 CYS A N 1
ATOM 1466 C CA . CYS A 1 191 ? 16.239 8.113 43.132 1.00 90.62 191 CYS A CA 1
ATOM 1467 C C . CYS A 1 191 ? 14.879 8.036 43.847 1.00 90.62 191 CYS A C 1
ATOM 1469 O O . CYS A 1 191 ? 14.155 7.039 43.794 1.00 90.62 191 CYS A O 1
ATOM 1471 N N . ARG A 1 192 ? 14.508 9.156 44.476 1.00 95.12 192 ARG A N 1
ATOM 1472 C CA . ARG A 1 192 ? 13.192 9.409 45.080 1.00 95.12 192 ARG A CA 1
ATOM 1473 C C . ARG A 1 192 ? 12.528 10.614 44.422 1.00 95.12 192 ARG A C 1
ATOM 1475 O O . ARG A 1 192 ? 13.216 11.440 43.832 1.00 95.12 192 ARG A O 1
ATOM 1482 N N . THR A 1 193 ? 11.207 10.724 44.517 1.00 93.56 193 THR A N 1
ATOM 1483 C CA . THR A 1 193 ? 10.453 11.829 43.901 1.00 93.56 193 THR A CA 1
ATOM 1484 C C . THR A 1 193 ? 10.736 13.193 44.567 1.00 93.56 193 THR A C 1
ATOM 1486 O O . THR A 1 193 ? 10.818 13.266 45.795 1.00 93.56 193 THR A O 1
ATOM 1489 N N . PRO A 1 194 ? 10.804 14.308 43.811 1.00 93.06 194 PRO A N 1
ATOM 1490 C CA . PRO A 1 194 ? 10.790 14.380 42.354 1.00 93.06 194 PRO A CA 1
ATOM 1491 C C . PRO A 1 194 ? 12.095 13.847 41.731 1.00 93.06 194 PRO A C 1
ATOM 1493 O O . PRO A 1 194 ? 13.181 14.163 42.207 1.00 93.06 194 PRO A O 1
ATOM 1496 N N . CYS A 1 195 ? 11.995 13.052 40.663 1.00 89.94 195 CYS A N 1
ATOM 1497 C CA . CYS A 1 195 ? 13.148 12.443 39.991 1.00 89.94 195 CYS A CA 1
ATOM 1498 C C . CYS A 1 195 ? 13.048 12.536 38.467 1.00 89.94 195 CYS A C 1
ATOM 1500 O O . CYS A 1 195 ? 11.973 12.343 37.905 1.00 89.94 195 CYS A O 1
ATOM 1502 N N . ASN A 1 196 ? 14.188 12.762 37.811 1.00 92.38 196 ASN A N 1
ATOM 1503 C CA . ASN A 1 196 ? 14.321 12.784 36.358 1.00 92.38 196 ASN A CA 1
ATOM 1504 C C . ASN A 1 196 ? 15.163 11.587 35.904 1.00 92.38 196 ASN A C 1
ATOM 1506 O O . ASN A 1 196 ? 16.283 11.415 36.384 1.00 92.38 196 ASN A O 1
ATOM 1510 N N . ILE A 1 197 ? 14.656 10.784 34.971 1.00 90.38 197 ILE A N 1
ATOM 1511 C CA . ILE A 1 197 ? 15.340 9.592 34.460 1.00 90.38 197 ILE A CA 1
ATOM 1512 C C . ILE A 1 197 ? 15.269 9.583 32.937 1.00 90.38 197 ILE A C 1
ATOM 1514 O O . ILE A 1 197 ? 14.193 9.693 32.356 1.00 90.38 197 ILE A O 1
ATOM 1518 N N . THR A 1 198 ? 16.417 9.408 32.288 1.00 87.56 198 THR A N 1
ATOM 1519 C CA . THR A 1 198 ? 16.490 9.222 30.838 1.00 87.56 198 THR A CA 1
ATOM 1520 C C . THR A 1 198 ? 16.356 7.742 30.505 1.00 87.56 198 THR A C 1
ATOM 1522 O O . THR A 1 198 ? 17.159 6.924 30.956 1.00 87.56 198 THR A O 1
ATOM 1525 N N . LEU A 1 199 ? 15.352 7.387 29.712 1.00 89.69 199 LEU A N 1
ATOM 1526 C CA . LEU A 1 199 ? 15.025 6.006 29.363 1.00 89.69 199 LEU A CA 1
ATOM 1527 C C . LEU A 1 199 ? 14.935 5.839 27.848 1.00 89.69 199 LEU A C 1
ATOM 1529 O O . LEU A 1 199 ? 14.802 6.803 27.095 1.00 89.69 199 LEU A O 1
ATOM 1533 N N . LYS A 1 200 ? 15.029 4.591 27.393 1.00 87.56 200 LYS A N 1
ATOM 1534 C CA . LYS A 1 200 ? 14.728 4.265 25.999 1.00 87.56 200 LYS A CA 1
ATOM 1535 C C . LYS A 1 200 ? 13.234 4.500 25.732 1.00 87.56 200 LYS A C 1
ATOM 1537 O O . LYS A 1 200 ? 12.441 4.483 26.669 1.00 87.56 200 LYS A O 1
ATOM 1542 N N . PRO A 1 201 ? 12.826 4.694 24.476 1.00 84.44 201 PRO A N 1
ATOM 1543 C CA . PRO A 1 201 ? 11.417 4.696 24.129 1.00 84.44 201 PRO A CA 1
ATOM 1544 C C . PRO A 1 201 ? 10.763 3.358 24.495 1.00 84.44 201 PRO A C 1
ATOM 1546 O O . PRO A 1 201 ? 11.372 2.299 24.322 1.00 84.44 201 PRO A O 1
ATOM 1549 N N . GLY A 1 202 ? 9.537 3.398 25.006 1.00 86.69 202 GLY A N 1
ATOM 1550 C CA . GLY A 1 202 ? 8.816 2.205 25.437 1.00 86.69 202 GLY A CA 1
ATOM 1551 C C . GLY A 1 202 ? 7.676 2.490 26.407 1.00 86.69 202 GLY A C 1
ATOM 1552 O O . GLY A 1 202 ? 7.430 3.629 26.802 1.00 86.69 202 GLY A O 1
ATOM 1553 N N . VAL A 1 203 ? 6.971 1.427 26.790 1.00 87.56 203 VAL A N 1
ATOM 1554 C CA . VAL A 1 203 ? 5.923 1.483 27.813 1.00 87.56 203 VAL A CA 1
ATOM 1555 C C . VAL A 1 203 ? 6.534 1.139 29.165 1.00 87.56 203 VAL A C 1
ATOM 1557 O O . VAL A 1 203 ? 7.228 0.131 29.309 1.00 87.56 203 VAL A O 1
ATOM 1560 N N . TYR A 1 204 ? 6.259 1.982 30.154 1.00 90.06 204 TYR A N 1
ATOM 1561 C CA . TYR A 1 204 ? 6.784 1.852 31.502 1.00 90.06 204 TYR A CA 1
ATOM 1562 C C . TYR A 1 204 ? 5.649 1.866 32.520 1.00 90.06 204 TYR A C 1
ATOM 1564 O O . TYR A 1 204 ? 4.820 2.776 32.534 1.00 90.06 204 TYR A O 1
ATOM 1572 N N . THR A 1 205 ? 5.636 0.876 33.408 1.00 92.88 205 THR A N 1
ATOM 1573 C CA . THR A 1 205 ? 4.838 0.914 34.634 1.00 92.88 205 THR A CA 1
ATOM 1574 C C . THR A 1 205 ? 5.642 1.640 35.700 1.00 92.88 205 THR A C 1
ATOM 1576 O O . THR A 1 205 ? 6.721 1.185 36.084 1.00 92.88 205 THR A O 1
ATOM 1579 N N . ILE A 1 206 ? 5.115 2.764 36.173 1.00 94.38 206 ILE A N 1
ATOM 1580 C CA . ILE A 1 206 ? 5.714 3.588 37.218 1.00 94.38 206 ILE A CA 1
ATOM 1581 C C . ILE A 1 206 ? 4.928 3.351 38.496 1.00 94.38 206 ILE A C 1
ATOM 1583 O O . ILE A 1 206 ? 3.722 3.581 38.523 1.00 94.38 206 ILE A O 1
ATOM 1587 N N . ASN A 1 207 ? 5.604 2.902 39.545 1.00 92.75 207 ASN A N 1
ATOM 1588 C CA . ASN A 1 207 ? 5.042 2.789 40.882 1.00 92.75 207 ASN A CA 1
ATOM 1589 C C . ASN A 1 207 ? 5.822 3.713 41.821 1.00 92.75 207 ASN A C 1
ATOM 1591 O O . ASN A 1 207 ? 7.055 3.717 41.805 1.00 92.75 207 ASN A O 1
ATOM 1595 N N . VAL A 1 208 ? 5.104 4.503 42.616 1.00 95.19 208 VAL A N 1
ATOM 1596 C CA . VAL A 1 208 ? 5.685 5.274 43.715 1.00 95.19 208 VAL A CA 1
ATOM 1597 C C . VAL A 1 208 ? 5.148 4.752 45.033 1.00 95.19 208 VAL A C 1
ATOM 1599 O O . VAL A 1 208 ? 3.947 4.520 45.167 1.00 95.19 208 VAL A O 1
ATOM 1602 N N . THR A 1 209 ? 6.036 4.567 46.005 1.00 92.38 209 THR A N 1
ATOM 1603 C CA . THR A 1 209 ? 5.684 3.978 47.302 1.00 92.38 209 THR A CA 1
ATOM 1604 C C . THR A 1 209 ? 6.332 4.742 48.448 1.00 92.38 209 THR A C 1
ATOM 1606 O O . THR A 1 209 ? 7.513 5.092 48.371 1.00 92.38 209 THR A O 1
ATOM 1609 N N . ASP A 1 210 ? 5.594 4.939 49.534 1.00 92.25 210 ASP A N 1
ATOM 1610 C CA . ASP A 1 210 ? 6.116 5.430 50.809 1.00 92.25 210 ASP A CA 1
ATOM 1611 C C . ASP A 1 210 ? 5.394 4.721 51.967 1.00 92.25 210 ASP A C 1
ATOM 1613 O O . ASP A 1 210 ? 4.195 4.905 52.184 1.00 92.25 210 ASP A O 1
ATOM 1617 N N . GLY A 1 211 ? 6.102 3.838 52.677 1.00 87.12 211 GLY A N 1
ATOM 1618 C CA . GLY A 1 211 ? 5.496 2.958 53.682 1.00 87.12 211 GLY A CA 1
ATOM 1619 C C . GLY A 1 211 ? 4.400 2.058 53.092 1.00 87.12 211 GLY A C 1
ATOM 1620 O O . GLY A 1 211 ? 4.666 1.285 52.175 1.00 87.12 211 GLY A O 1
ATOM 1621 N N . ASN A 1 212 ? 3.177 2.167 53.625 1.00 82.31 212 ASN A N 1
ATOM 1622 C CA . ASN A 1 212 ? 1.992 1.436 53.147 1.00 82.31 212 ASN A CA 1
ATOM 1623 C C . ASN A 1 212 ? 1.220 2.184 52.046 1.00 82.31 212 ASN A C 1
ATOM 1625 O O . ASN A 1 212 ? 0.232 1.661 51.531 1.00 82.31 212 ASN A O 1
ATOM 1629 N N . ALA A 1 213 ? 1.620 3.415 51.720 1.00 86.31 213 ALA A N 1
ATOM 1630 C CA . ALA A 1 213 ? 0.972 4.201 50.689 1.00 86.31 213 ALA A CA 1
ATOM 1631 C C . ALA A 1 213 ? 1.642 3.946 49.337 1.00 86.31 213 ALA A C 1
ATOM 1633 O O . ALA A 1 213 ? 2.871 3.960 49.226 1.00 86.31 213 ALA A O 1
ATOM 1634 N N . GLN A 1 214 ? 0.837 3.733 48.299 1.00 91.81 214 GLN A N 1
ATOM 1635 C CA . GLN A 1 214 ? 1.333 3.506 46.944 1.00 91.81 214 GLN A CA 1
ATOM 1636 C C . GLN A 1 214 ? 0.414 4.120 45.894 1.00 91.81 214 GLN A C 1
ATOM 1638 O O . GLN A 1 214 ? -0.767 4.367 46.138 1.00 91.81 214 GLN A O 1
ATOM 1643 N N . ASN A 1 215 ? 0.963 4.389 44.715 1.00 90.44 215 ASN A N 1
ATOM 1644 C CA . ASN A 1 215 ? 0.180 4.691 43.527 1.00 90.44 215 ASN A CA 1
ATOM 1645 C C . ASN A 1 215 ? 0.992 4.314 42.289 1.00 90.44 215 ASN A C 1
ATOM 1647 O O . ASN A 1 215 ? 2.213 4.478 42.261 1.00 90.44 215 ASN A O 1
ATOM 1651 N N . ASN A 1 216 ? 0.315 3.833 41.254 1.00 91.62 216 ASN A N 1
ATOM 1652 C CA . ASN A 1 216 ? 0.949 3.439 40.014 1.00 91.62 216 ASN A CA 1
ATOM 1653 C C . ASN A 1 216 ? 0.260 4.058 38.800 1.00 91.62 216 ASN A C 1
ATOM 1655 O O . ASN A 1 216 ? -0.893 4.482 38.829 1.00 91.62 216 ASN A O 1
ATOM 1659 N N . THR A 1 217 ? 1.008 4.128 37.711 1.00 88.19 217 THR A N 1
ATOM 1660 C CA . THR A 1 217 ? 0.491 4.502 36.402 1.00 88.19 217 THR A CA 1
ATOM 1661 C C . THR A 1 217 ? 1.311 3.820 35.317 1.00 88.19 217 THR A C 1
ATOM 1663 O O . THR A 1 217 ? 2.423 3.347 35.556 1.00 88.19 217 THR A O 1
ATOM 1666 N N . MET A 1 218 ? 0.767 3.771 34.108 1.00 89.75 218 MET A N 1
ATOM 1667 C CA . MET A 1 218 ? 1.510 3.370 32.921 1.00 89.75 218 MET A CA 1
ATOM 1668 C C . MET A 1 218 ? 1.714 4.585 32.033 1.00 89.75 218 MET A C 1
ATOM 1670 O O . MET A 1 218 ? 0.768 5.318 31.746 1.00 89.75 218 MET A O 1
ATOM 1674 N N . ILE A 1 219 ? 2.947 4.771 31.579 1.00 86.88 219 ILE A N 1
ATOM 1675 C CA . ILE A 1 219 ? 3.300 5.796 30.602 1.00 86.88 219 ILE A CA 1
ATOM 1676 C C . ILE A 1 219 ? 3.901 5.161 29.363 1.00 86.88 219 ILE A C 1
ATOM 1678 O O . ILE A 1 219 ? 4.519 4.102 29.423 1.00 86.88 219 ILE A O 1
ATOM 1682 N N . THR A 1 220 ? 3.720 5.831 28.232 1.00 85.44 220 THR A N 1
ATOM 1683 C CA . THR A 1 220 ? 4.468 5.556 27.006 1.00 85.44 220 THR A CA 1
ATOM 1684 C C . THR A 1 220 ? 5.458 6.694 26.831 1.00 85.44 220 THR A C 1
ATOM 1686 O O . THR A 1 220 ? 5.044 7.847 26.865 1.00 85.44 220 THR A O 1
ATOM 1689 N N . LEU A 1 221 ? 6.740 6.369 26.692 1.00 84.19 221 LEU A N 1
ATOM 1690 C CA . LEU A 1 221 ? 7.811 7.325 26.446 1.00 84.19 221 LEU A CA 1
ATOM 1691 C C . LEU A 1 221 ? 8.271 7.179 24.995 1.00 84.19 221 LEU A C 1
ATOM 1693 O O . LEU A 1 221 ? 8.657 6.085 24.579 1.00 84.19 221 LEU A O 1
ATOM 1697 N N . LYS A 1 222 ? 8.214 8.257 24.221 1.00 81.94 222 LYS A N 1
ATOM 1698 C CA . LYS A 1 222 ? 8.655 8.309 22.822 1.00 81.94 222 LYS A CA 1
ATOM 1699 C C . LYS A 1 222 ? 10.090 8.851 22.701 1.00 81.94 222 LYS A C 1
ATOM 1701 O O . LYS A 1 222 ? 10.616 9.431 23.654 1.00 81.94 222 LYS A O 1
ATOM 1706 N N . PRO A 1 223 ? 10.751 8.662 21.543 1.00 80.81 223 PRO A N 1
ATOM 1707 C CA . PRO A 1 223 ? 12.044 9.286 21.255 1.00 80.81 223 PRO A CA 1
ATOM 1708 C C . PRO A 1 223 ? 12.021 10.803 21.477 1.00 80.81 223 PRO A C 1
ATOM 1710 O O . PRO A 1 223 ? 11.095 11.464 21.018 1.00 80.81 223 PRO A O 1
ATOM 1713 N N . ASP A 1 224 ? 13.038 11.341 22.159 1.00 79.00 224 ASP A N 1
ATOM 1714 C CA . ASP A 1 224 ? 13.207 12.774 22.459 1.00 79.00 224 ASP A CA 1
ATOM 1715 C C . ASP A 1 224 ? 12.031 13.418 23.243 1.00 79.00 224 ASP A C 1
ATOM 1717 O O . ASP A 1 224 ? 11.978 14.637 23.417 1.00 79.00 224 ASP A O 1
ATOM 1721 N N . GLU A 1 225 ? 11.088 12.616 23.751 1.00 85.31 225 GLU A N 1
ATOM 1722 C CA . GLU A 1 225 ? 9.922 13.092 24.497 1.00 85.31 225 GLU A CA 1
ATOM 1723 C C . GLU A 1 225 ? 10.272 13.332 25.966 1.00 85.31 225 GLU A C 1
ATOM 1725 O O . GLU A 1 225 ? 11.005 12.556 26.581 1.00 85.31 225 GLU A O 1
ATOM 1730 N N . THR A 1 226 ? 9.708 14.392 26.551 1.00 86.81 226 THR A N 1
ATOM 1731 C CA . THR A 1 226 ? 9.695 14.577 28.005 1.00 86.81 226 THR A CA 1
ATOM 1732 C C . THR A 1 226 ? 8.301 14.297 28.550 1.00 86.81 226 THR A C 1
ATOM 1734 O O . THR A 1 226 ? 7.366 15.041 28.264 1.00 86.81 226 THR A O 1
ATOM 1737 N N . VAL A 1 227 ? 8.162 13.255 29.367 1.00 83.88 227 VAL A N 1
ATOM 1738 C CA . VAL A 1 227 ? 6.905 12.907 30.042 1.00 83.88 227 VAL A CA 1
ATOM 1739 C C . VAL A 1 227 ? 7.017 13.279 31.511 1.00 83.88 227 VAL A C 1
ATOM 1741 O O . VAL A 1 227 ? 7.972 12.890 32.176 1.00 83.88 227 VAL A O 1
ATOM 1744 N N . SER A 1 228 ? 6.034 14.012 32.033 1.00 92.12 228 SER A N 1
ATOM 1745 C CA . SER A 1 228 ? 5.939 14.328 33.460 1.00 92.12 228 SER A CA 1
ATOM 1746 C C . SER A 1 228 ? 4.724 13.644 34.069 1.00 92.12 228 SER A C 1
ATOM 1748 O O . SER A 1 228 ? 3.606 13.809 33.578 1.00 92.12 228 SER A O 1
ATOM 1750 N N . VAL A 1 229 ? 4.937 12.888 35.142 1.00 90.25 229 VAL A N 1
ATOM 1751 C CA . VAL A 1 229 ? 3.874 12.264 35.932 1.00 90.25 229 VAL A CA 1
ATOM 1752 C C . VAL A 1 229 ? 3.886 12.791 37.353 1.00 90.25 229 VAL A C 1
ATOM 1754 O O . VAL A 1 229 ? 4.944 12.987 37.946 1.00 90.25 229 VAL A O 1
ATOM 1757 N N . THR A 1 230 ? 2.696 12.981 37.912 1.00 92.62 230 THR A N 1
ATOM 1758 C CA . THR A 1 230 ? 2.511 13.338 39.319 1.00 92.62 230 THR A CA 1
ATOM 1759 C C . THR A 1 230 ? 1.537 12.355 39.942 1.00 92.62 230 THR A C 1
ATOM 1761 O O . THR A 1 230 ? 0.394 12.255 39.501 1.00 92.62 230 THR A O 1
ATOM 1764 N N . LEU A 1 231 ? 1.996 11.625 40.957 1.00 90.00 231 LEU A N 1
ATOM 1765 C CA . LEU A 1 231 ? 1.232 10.569 41.615 1.00 90.00 231 LEU A CA 1
ATOM 1766 C C . LEU A 1 231 ? 0.933 10.943 43.069 1.00 90.00 231 LEU A C 1
ATOM 1768 O O . LEU A 1 231 ? 1.838 11.203 43.860 1.00 90.00 231 LEU A O 1
ATOM 1772 N N . THR A 1 232 ? -0.345 10.966 43.436 1.00 92.69 232 THR A N 1
ATOM 1773 C CA . THR A 1 232 ? -0.764 11.169 44.829 1.00 92.69 232 THR A CA 1
ATOM 1774 C C . THR A 1 232 ? -0.857 9.814 45.516 1.00 92.69 232 THR A C 1
ATOM 1776 O O . THR A 1 232 ? -1.636 8.967 45.082 1.00 92.69 232 THR A O 1
ATOM 1779 N N . LEU A 1 233 ? -0.053 9.597 46.554 1.00 88.25 233 LEU A N 1
ATOM 1780 C CA . LEU A 1 233 ? -0.030 8.344 47.305 1.00 88.25 233 LEU A CA 1
ATOM 1781 C C . LEU A 1 233 ? -1.342 8.160 48.079 1.00 88.25 233 LEU A C 1
ATOM 1783 O O . LEU A 1 233 ? -1.867 9.113 48.655 1.00 88.25 233 LEU A O 1
ATOM 1787 N N . GLN A 1 234 ? -1.863 6.933 48.091 1.00 85.06 234 GLN A N 1
ATOM 1788 C CA . GLN A 1 234 ? -3.033 6.544 48.879 1.00 85.06 234 GLN A CA 1
ATOM 1789 C C . GLN A 1 234 ? -2.656 5.361 49.772 1.00 85.06 234 GLN A C 1
ATOM 1791 O O . GLN A 1 234 ? -1.969 4.446 49.320 1.00 85.06 234 GLN A O 1
ATOM 1796 N N . GLU A 1 235 ? -3.076 5.391 51.037 1.00 78.62 235 GLU A N 1
ATOM 1797 C CA . GLU A 1 235 ? -2.923 4.256 51.952 1.00 78.62 235 GLU A CA 1
ATOM 1798 C C . GLU A 1 235 ? -3.909 3.148 51.572 1.00 78.62 235 GLU A C 1
ATOM 1800 O O . GLU A 1 235 ? -5.096 3.414 51.364 1.00 78.62 235 GLU A O 1
ATOM 1805 N N . GLU A 1 236 ? -3.445 1.899 51.498 1.00 59.75 236 GLU A N 1
ATOM 1806 C CA . GLU A 1 236 ? -4.372 0.776 51.375 1.00 59.75 236 GLU A CA 1
ATOM 1807 C C . GLU A 1 236 ? -5.108 0.526 52.701 1.00 59.75 236 GLU A C 1
ATOM 1809 O O . GLU A 1 236 ? -4.482 0.547 53.768 1.00 59.75 236 GLU A O 1
ATOM 1814 N N . PRO A 1 237 ? -6.430 0.262 52.673 1.00 49.19 237 PRO A N 1
ATOM 1815 C CA . PRO A 1 237 ? -7.166 -0.078 53.879 1.00 49.19 237 PRO A CA 1
ATOM 1816 C C . PRO A 1 237 ? -6.613 -1.382 54.460 1.00 49.19 237 PRO A C 1
ATOM 1818 O O . PRO A 1 237 ? -6.561 -2.414 53.787 1.00 49.19 237 PRO A O 1
ATOM 1821 N N . SER A 1 238 ? -6.219 -1.346 55.733 1.00 43.53 238 SER A N 1
ATOM 1822 C CA . SER A 1 238 ? -5.793 -2.538 56.454 1.00 43.53 238 SER A CA 1
ATOM 1823 C C . SER A 1 238 ? -6.941 -3.550 56.492 1.00 43.53 238 SER A C 1
ATOM 1825 O O . SER A 1 238 ? -8.003 -3.316 57.068 1.00 43.53 238 SER A O 1
ATOM 1827 N N . THR A 1 239 ? -6.747 -4.705 55.858 1.00 39.34 239 THR A N 1
ATOM 1828 C CA . THR A 1 239 ? -7.665 -5.837 55.984 1.00 39.34 239 THR A CA 1
ATOM 1829 C C . THR A 1 239 ? -7.431 -6.508 57.333 1.00 39.34 239 THR A C 1
ATOM 1831 O O . THR A 1 239 ? -6.680 -7.471 57.467 1.00 39.34 239 THR A O 1
ATOM 1834 N N . THR A 1 240 ? -8.092 -6.007 58.374 1.00 35.56 240 THR A N 1
ATOM 1835 C CA . THR A 1 240 ? -8.330 -6.793 59.585 1.00 35.56 240 THR A CA 1
ATOM 1836 C C . THR A 1 240 ? -9.357 -7.877 59.261 1.00 35.56 240 THR A C 1
ATOM 1838 O O . THR A 1 240 ? -10.546 -7.615 59.094 1.00 35.56 240 THR A O 1
ATOM 1841 N N . LEU A 1 241 ? -8.888 -9.122 59.157 1.00 32.12 241 LEU A N 1
ATOM 1842 C CA . LEU A 1 241 ? -9.727 -10.320 59.134 1.00 32.12 241 LEU A CA 1
ATOM 1843 C C . LEU A 1 241 ? -10.567 -10.383 60.420 1.00 32.12 241 LEU A C 1
ATOM 1845 O O . LEU A 1 241 ? -10.052 -10.720 61.484 1.00 32.12 241 LEU A O 1
ATOM 1849 N N . ILE A 1 242 ? -11.865 -10.104 60.316 1.00 35.75 242 ILE A N 1
ATOM 1850 C CA . ILE A 1 242 ? -12.861 -10.511 61.313 1.00 35.75 242 ILE A CA 1
ATOM 1851 C C . ILE A 1 242 ? -13.687 -11.631 60.673 1.00 35.75 242 ILE A C 1
ATOM 1853 O O . ILE A 1 242 ? -14.322 -11.391 59.643 1.00 35.75 242 ILE A O 1
ATOM 1857 N N . PRO A 1 243 ? -13.711 -12.855 61.227 1.00 34.78 243 PRO A N 1
ATOM 1858 C CA . PRO A 1 243 ? -14.655 -13.857 60.779 1.00 34.78 243 PRO A CA 1
ATOM 1859 C C . PRO A 1 243 ? -15.992 -13.642 61.502 1.00 34.78 243 PRO A C 1
ATOM 1861 O O . PRO A 1 243 ? -16.013 -13.438 62.713 1.00 34.78 243 PRO A O 1
ATOM 1864 N N . ILE A 1 244 ? -17.098 -13.738 60.758 1.00 30.16 244 ILE A N 1
ATOM 1865 C CA . ILE A 1 244 ? -18.295 -14.564 61.033 1.00 30.16 244 ILE A CA 1
ATOM 1866 C C . ILE A 1 244 ? -19.533 -13.945 60.355 1.00 30.16 244 ILE A C 1
ATOM 1868 O O . ILE A 1 244 ? -20.038 -12.899 60.740 1.00 30.16 244 ILE A O 1
ATOM 1872 N N . LEU A 1 245 ? -19.984 -14.677 59.331 1.00 27.92 245 LEU A N 1
ATOM 1873 C CA . LEU A 1 245 ? -21.350 -15.156 59.089 1.00 27.92 245 LEU A CA 1
ATOM 1874 C C . LEU A 1 245 ? -22.523 -14.168 59.241 1.00 27.92 245 LEU A C 1
ATOM 1876 O O . LEU A 1 245 ? -22.926 -13.828 60.347 1.00 27.92 245 LEU A O 1
ATOM 1880 N N . GLY A 1 246 ? -23.208 -13.906 58.125 1.00 24.95 246 GLY A N 1
ATOM 1881 C CA . GLY A 1 246 ? -24.634 -13.575 58.167 1.00 24.95 246 GLY A CA 1
ATOM 1882 C C . GLY A 1 246 ? -25.094 -12.525 57.165 1.00 24.95 246 GLY A C 1
ATOM 1883 O O . GLY A 1 246 ? -25.026 -11.339 57.432 1.00 24.95 246 GLY A O 1
ATOM 1884 N N . MET A 1 247 ? -25.665 -13.011 56.064 1.00 26.59 247 MET A N 1
ATOM 1885 C CA . MET A 1 247 ? -27.013 -12.626 55.629 1.00 26.59 247 MET A CA 1
ATOM 1886 C C . MET A 1 247 ? -27.293 -11.143 55.287 1.00 26.59 247 MET A C 1
ATOM 1888 O O . MET A 1 247 ? -27.558 -10.315 56.143 1.00 26.59 247 MET A O 1
ATOM 1892 N N . LEU A 1 248 ? -27.383 -10.904 53.972 1.00 25.81 248 LEU A N 1
ATOM 1893 C CA . LEU A 1 248 ? -28.536 -10.307 53.276 1.00 25.81 248 LEU A CA 1
ATOM 1894 C C . LEU A 1 248 ? -29.135 -8.996 53.840 1.00 25.81 248 LEU A C 1
ATOM 1896 O O . LEU A 1 248 ? -29.852 -9.044 54.830 1.00 25.81 248 LEU A O 1
ATOM 1900 N N . LEU A 1 249 ? -29.036 -7.880 53.099 1.00 23.08 249 LEU A N 1
ATOM 1901 C CA . LEU A 1 249 ? -30.201 -7.069 52.681 1.00 23.08 249 LEU A CA 1
ATOM 1902 C C . LEU A 1 249 ? -29.828 -5.856 51.815 1.00 23.08 249 LEU A C 1
ATOM 1904 O O . LEU A 1 249 ? -28.706 -5.367 51.791 1.00 23.08 249 LEU A O 1
ATOM 1908 N N . ILE A 1 250 ? -30.837 -5.459 51.048 1.00 29.22 250 ILE A N 1
ATOM 1909 C CA . ILE A 1 250 ? -30.877 -4.583 49.878 1.00 29.22 250 ILE A CA 1
ATOM 1910 C C . ILE A 1 250 ? -31.225 -3.137 50.310 1.00 29.22 250 ILE A C 1
ATOM 1912 O O . ILE A 1 250 ? -31.785 -2.942 51.386 1.00 29.22 250 ILE A O 1
ATOM 1916 N N . VAL A 1 251 ? -31.052 -2.192 49.367 1.00 24.84 251 VAL A N 1
ATOM 1917 C CA . VAL A 1 251 ? -31.654 -0.833 49.237 1.00 24.84 251 VAL A CA 1
ATOM 1918 C C . VAL A 1 251 ? -30.812 0.283 49.888 1.00 24.84 251 VAL A C 1
ATOM 1920 O O . VAL A 1 251 ? -30.423 0.154 51.034 1.00 24.84 251 VAL A O 1
ATOM 1923 N N . GLY A 1 252 ? -30.486 1.430 49.278 1.00 24.05 252 GLY A N 1
ATOM 1924 C CA . GLY A 1 252 ? -30.794 2.052 47.985 1.00 24.05 252 GLY A CA 1
ATOM 1925 C C . GLY A 1 252 ? -30.491 3.571 48.037 1.00 24.05 252 GLY A C 1
ATOM 1926 O O . GLY A 1 252 ? -30.395 4.123 49.125 1.00 24.05 252 GLY A O 1
ATOM 1927 N N . ALA A 1 253 ? -30.400 4.203 46.851 1.00 24.59 253 ALA A N 1
ATOM 1928 C CA . ALA A 1 253 ? -30.439 5.655 46.530 1.00 24.59 253 ALA A CA 1
ATOM 1929 C C . ALA A 1 253 ? -29.337 6.576 47.124 1.00 24.59 253 ALA A C 1
ATOM 1931 O O . ALA A 1 253 ? -29.208 6.701 48.329 1.00 24.59 253 ALA A O 1
ATOM 1932 N N . GLY A 1 254 ? -28.463 7.204 46.316 1.00 24.00 254 GLY A N 1
ATOM 1933 C CA . GLY A 1 254 ? -28.665 8.494 45.606 1.00 24.00 254 GLY A CA 1
ATOM 1934 C C . GLY A 1 254 ? -27.899 9.612 46.363 1.00 24.00 254 GLY A C 1
ATOM 1935 O O . GLY A 1 254 ? -27.915 9.593 47.579 1.00 24.00 254 GLY A O 1
ATOM 1936 N N . ALA A 1 255 ? -27.185 10.602 45.809 1.00 23.48 255 ALA A N 1
ATOM 1937 C CA . ALA A 1 255 ? -27.073 11.159 44.463 1.00 23.48 255 ALA A CA 1
ATOM 1938 C C . ALA A 1 255 ? -25.818 12.079 44.312 1.00 23.48 255 ALA A C 1
ATOM 1940 O O . ALA A 1 255 ? -25.383 12.667 45.294 1.00 23.48 255 ALA A O 1
ATOM 1941 N N . GLY A 1 256 ? -25.348 12.273 43.061 1.00 23.64 256 GLY A N 1
ATOM 1942 C CA . GLY A 1 256 ? -24.602 13.446 42.519 1.00 23.64 256 GLY A CA 1
ATOM 1943 C C . GLY A 1 256 ? -23.087 13.547 42.798 1.00 23.64 256 GLY A C 1
ATOM 1944 O O . GLY A 1 256 ? -22.677 13.493 43.943 1.00 23.64 256 GLY A O 1
ATOM 1945 N N . ALA A 1 257 ? -22.189 13.733 41.8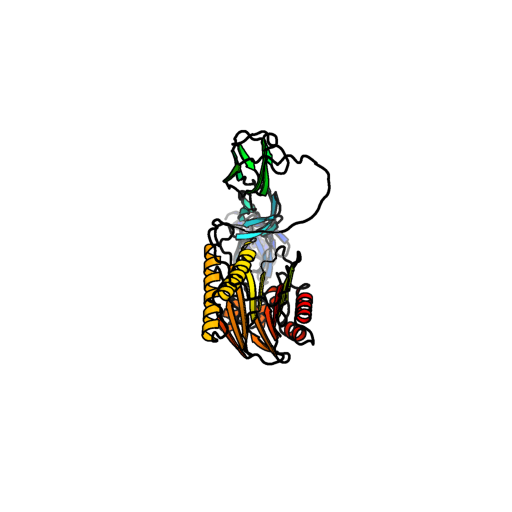15 1.00 22.75 257 ALA A N 1
ATOM 1946 C CA . ALA A 1 257 ? -22.065 14.963 41.020 1.00 22.75 257 ALA A CA 1
ATOM 1947 C C . ALA A 1 257 ? -21.023 14.864 39.861 1.00 22.75 257 ALA A C 1
ATOM 1949 O O . ALA A 1 257 ? -19.944 14.315 40.039 1.00 22.75 257 ALA A O 1
ATOM 1950 N N . TYR A 1 258 ? -21.378 15.476 38.716 1.00 23.62 258 TYR A N 1
ATOM 1951 C CA . TYR A 1 258 ? -20.583 16.079 37.615 1.00 23.62 258 TYR A CA 1
ATOM 1952 C C . TYR A 1 258 ? -19.479 15.297 36.851 1.00 23.62 258 TYR A C 1
ATOM 1954 O O . TYR A 1 258 ? -18.345 15.171 37.295 1.00 23.62 258 TYR A O 1
ATOM 1962 N N . ILE A 1 259 ? -19.783 14.939 35.588 1.00 27.86 259 ILE A N 1
ATOM 1963 C CA . ILE A 1 259 ? -18.827 14.563 34.521 1.00 27.86 259 ILE A CA 1
ATOM 1964 C C . ILE A 1 259 ? -19.056 15.469 33.299 1.00 27.86 259 ILE A C 1
ATOM 1966 O O . ILE A 1 259 ? -20.194 15.635 32.848 1.00 27.86 259 ILE A O 1
ATOM 1970 N N . TYR A 1 260 ? -17.967 16.027 32.758 1.00 24.19 260 TYR A N 1
ATOM 1971 C CA . TYR A 1 260 ? -17.937 16.778 31.499 1.00 24.19 260 TYR A CA 1
ATOM 1972 C C . TYR A 1 260 ? -18.173 15.836 30.307 1.00 24.19 260 TYR A C 1
ATOM 1974 O O . TYR A 1 260 ? -17.603 14.753 30.202 1.00 24.19 260 TYR A O 1
ATOM 1982 N N . ARG A 1 261 ? -19.082 16.253 29.430 1.00 25.30 261 ARG A N 1
ATOM 1983 C CA . ARG A 1 261 ? -19.771 15.455 28.415 1.00 25.30 261 ARG A CA 1
ATOM 1984 C C . ARG A 1 261 ? -19.033 15.563 27.077 1.00 25.30 261 ARG A C 1
ATOM 1986 O O . ARG A 1 261 ? -19.157 16.587 26.416 1.00 25.30 261 ARG A O 1
ATOM 1993 N N . SER A 1 262 ? -18.328 14.513 26.654 1.00 30.52 262 SER A N 1
ATOM 1994 C CA . SER A 1 262 ? -18.078 14.258 25.229 1.00 30.52 262 SER A CA 1
ATOM 1995 C C . SER A 1 262 ? -19.168 13.319 24.698 1.00 30.52 262 SER A C 1
ATOM 1997 O O . SER A 1 262 ? -19.656 12.414 25.379 1.00 30.52 262 SER A O 1
ATOM 1999 N N . SER A 1 263 ? -19.672 13.653 23.520 1.00 27.47 263 SER A N 1
ATOM 2000 C CA . SER A 1 263 ? -20.935 13.193 22.953 1.00 27.47 263 SER A CA 1
ATOM 2001 C C . SER A 1 263 ? -20.987 11.675 22.745 1.00 27.47 263 SER A C 1
ATOM 2003 O O . SER A 1 263 ? -20.253 11.119 21.937 1.00 27.47 263 SER A O 1
ATOM 2005 N N . ARG A 1 264 ? -21.910 10.998 23.441 1.00 26.95 264 ARG A N 1
ATOM 2006 C CA . ARG A 1 264 ? -22.300 9.611 23.139 1.00 26.95 264 ARG A CA 1
ATOM 2007 C C . ARG A 1 264 ? -22.975 9.569 21.757 1.00 26.95 264 ARG A C 1
ATOM 2009 O O . ARG A 1 264 ? -23.986 10.258 21.605 1.00 26.95 264 ARG A O 1
ATOM 2016 N N . PRO A 1 265 ? -22.529 8.747 20.790 1.00 31.59 265 PRO A N 1
ATOM 2017 C CA . PRO A 1 265 ? -23.371 8.419 19.650 1.00 31.59 265 PRO A CA 1
ATOM 2018 C C . PRO A 1 265 ? -24.583 7.605 20.132 1.00 31.59 265 PRO A C 1
ATOM 2020 O O . PRO A 1 265 ? -24.518 6.854 21.110 1.00 31.59 265 PRO A O 1
ATOM 2023 N N . ASN A 1 266 ? -25.722 7.821 19.477 1.00 30.83 266 ASN A N 1
ATOM 2024 C CA . ASN A 1 266 ? -27.016 7.231 19.805 1.00 30.83 266 ASN A CA 1
ATOM 2025 C C . ASN A 1 266 ? -26.931 5.702 19.972 1.00 30.83 266 ASN A C 1
ATOM 2027 O O . ASN A 1 266 ? -26.663 4.964 19.026 1.00 30.83 266 ASN A O 1
ATOM 2031 N N . LYS A 1 267 ? -27.252 5.211 21.175 1.00 40.50 267 LYS A N 1
ATOM 2032 C CA . LYS A 1 267 ? -27.528 3.794 21.448 1.00 40.50 267 LYS A CA 1
ATOM 2033 C C . LYS A 1 267 ? -28.806 3.384 20.703 1.00 40.50 267 LYS A C 1
ATOM 2035 O O . LYS A 1 267 ? -29.892 3.564 21.247 1.00 40.50 267 LYS A O 1
ATOM 2040 N N . LYS A 1 268 ? -28.667 2.873 19.473 1.00 39.25 268 LYS A N 1
ATOM 2041 C CA . LYS A 1 268 ? -29.519 1.868 18.786 1.00 39.25 268 LYS A CA 1
ATOM 2042 C C . LYS A 1 268 ? -29.196 1.857 17.279 1.00 39.25 268 LYS A C 1
ATOM 2044 O O . LYS A 1 268 ? -29.993 2.316 16.477 1.00 39.25 268 LYS A O 1
ATOM 2049 N N . MET A 1 269 ? -28.042 1.324 16.887 1.00 47.12 269 MET A N 1
ATOM 2050 C CA . MET A 1 269 ? -27.767 0.904 15.502 1.00 47.12 269 MET A CA 1
ATOM 2051 C C . MET A 1 269 ? -26.882 -0.345 15.530 1.00 47.12 269 MET A C 1
ATOM 2053 O O . MET A 1 269 ? -25.726 -0.287 15.148 1.00 47.12 269 MET A O 1
ATOM 2057 N N . GLU A 1 270 ? -27.381 -1.473 16.037 1.00 43.53 270 GLU A N 1
ATOM 2058 C CA . GLU A 1 270 ? -26.646 -2.738 15.914 1.00 43.53 270 GLU A CA 1
ATOM 2059 C C . GLU A 1 270 ? -27.632 -3.889 15.698 1.00 43.53 270 GLU A C 1
ATOM 2061 O O . GLU A 1 270 ? -28.265 -4.392 16.628 1.00 43.53 270 GLU A O 1
ATOM 2066 N N . GLY A 1 271 ? -27.747 -4.347 14.449 1.00 49.34 271 GLY A N 1
ATOM 2067 C CA . GLY A 1 271 ? -27.862 -5.790 14.254 1.00 49.34 271 GLY A CA 1
ATOM 2068 C C . GLY A 1 271 ? -26.579 -6.439 14.781 1.00 49.34 271 GLY A C 1
ATOM 2069 O O . GLY A 1 271 ? -25.530 -5.806 14.736 1.00 49.34 271 GLY A O 1
ATOM 2070 N N . LYS A 1 272 ? -26.644 -7.667 15.310 1.00 57.66 272 LYS A N 1
ATOM 2071 C CA . LYS A 1 272 ? -25.464 -8.372 15.844 1.00 57.66 272 LYS A CA 1
ATOM 2072 C C . LYS A 1 272 ? -24.387 -8.514 14.754 1.00 57.66 272 LYS A C 1
ATOM 2074 O O . LYS A 1 272 ? -24.464 -9.446 13.959 1.00 57.66 272 LYS A O 1
ATOM 2079 N N . ILE A 1 273 ? -23.412 -7.605 14.720 1.00 75.12 273 ILE A N 1
ATOM 2080 C CA . ILE A 1 273 ? -22.196 -7.739 13.914 1.00 75.12 273 ILE A CA 1
ATOM 2081 C C . ILE A 1 273 ? -21.263 -8.651 14.701 1.00 75.12 273 ILE A C 1
ATOM 2083 O O . ILE A 1 273 ? -20.997 -8.410 15.879 1.00 75.12 273 ILE A O 1
ATOM 2087 N N . LYS A 1 274 ? -20.798 -9.727 14.070 1.00 76.88 274 LYS A N 1
ATOM 2088 C CA . LYS A 1 274 ? -19.760 -10.575 14.655 1.00 76.88 274 LYS A CA 1
ATOM 2089 C C . LYS A 1 274 ? -18.431 -10.165 14.045 1.00 76.88 274 LYS A C 1
ATOM 2091 O O . LYS A 1 274 ? -18.243 -10.338 12.845 1.00 76.88 274 LYS A O 1
ATOM 2096 N N . THR A 1 275 ? -17.539 -9.639 14.875 1.00 75.50 275 THR A N 1
ATOM 2097 C CA . THR A 1 275 ? -16.154 -9.357 14.494 1.00 75.50 275 THR A CA 1
ATOM 2098 C C . THR A 1 275 ? -15.251 -10.405 15.121 1.00 75.50 275 THR A C 1
ATOM 2100 O O . THR A 1 275 ? -15.332 -10.655 16.326 1.00 75.50 275 THR A O 1
ATOM 2103 N N . ARG A 1 276 ? -14.383 -11.013 14.315 1.00 79.94 276 ARG A N 1
ATOM 2104 C CA . ARG A 1 276 ? -13.325 -11.912 14.778 1.00 79.94 276 ARG A CA 1
ATOM 2105 C C . ARG A 1 276 ? -11.990 -11.332 14.336 1.00 79.94 276 ARG A C 1
ATOM 2107 O O . ARG A 1 276 ? -11.804 -11.063 13.159 1.00 79.94 276 ARG A O 1
ATOM 2114 N N . LYS A 1 277 ? -11.067 -11.143 15.276 1.00 74.62 277 LYS A N 1
ATOM 2115 C CA . LYS A 1 277 ? -9.706 -10.683 14.985 1.00 74.62 277 LYS A CA 1
ATOM 2116 C C . LYS A 1 277 ? -8.719 -11.777 15.371 1.00 74.62 277 LYS A C 1
ATOM 2118 O O . LYS A 1 277 ? -8.790 -12.305 16.480 1.00 74.62 277 LYS A O 1
ATOM 2123 N N . THR A 1 278 ? -7.840 -12.134 14.448 1.00 81.50 278 THR A N 1
ATOM 2124 C CA . THR A 1 278 ? -6.667 -12.981 14.684 1.00 81.50 278 THR A CA 1
ATOM 2125 C C . THR A 1 278 ? -5.405 -12.142 14.484 1.00 81.50 278 THR A C 1
ATOM 2127 O O . THR A 1 278 ? -5.486 -10.973 14.110 1.00 81.50 278 THR A O 1
ATOM 2130 N N . ASN A 1 279 ? -4.227 -12.729 14.708 1.00 74.00 279 ASN A N 1
ATOM 2131 C CA . ASN A 1 279 ? -2.962 -12.049 14.414 1.00 74.00 279 ASN A CA 1
ATOM 2132 C C . ASN A 1 279 ? -2.782 -11.746 12.916 1.00 74.00 279 ASN A C 1
ATOM 2134 O O . ASN A 1 279 ? -2.010 -10.861 12.576 1.00 74.00 279 ASN A O 1
ATOM 2138 N N . SER A 1 280 ? -3.469 -12.480 12.035 1.00 77.62 280 SER A N 1
ATOM 2139 C CA . SER A 1 280 ? -3.302 -12.388 10.581 1.00 77.62 280 SER A CA 1
ATOM 2140 C C . SER A 1 280 ? -4.514 -11.820 9.845 1.00 77.62 280 SER A C 1
ATOM 2142 O O . SER A 1 280 ? -4.404 -11.541 8.655 1.00 77.62 280 SER A O 1
ATOM 2144 N N . SER A 1 281 ? -5.671 -11.680 10.504 1.00 87.06 281 SER A N 1
ATOM 2145 C CA . SER A 1 281 ? -6.909 -11.300 9.818 1.00 87.06 281 SER A CA 1
ATOM 2146 C C . SER A 1 281 ? -7.955 -10.624 10.701 1.00 87.06 281 SER A C 1
ATOM 2148 O O . SER A 1 281 ? -8.020 -10.843 11.916 1.00 87.06 281 SER A O 1
ATOM 2150 N N . ILE A 1 282 ? -8.817 -9.840 10.059 1.00 91.25 282 ILE A N 1
ATOM 2151 C CA . ILE A 1 282 ? -10.040 -9.267 10.618 1.00 91.25 282 ILE A CA 1
ATOM 2152 C C . ILE A 1 282 ? -11.211 -9.799 9.791 1.00 91.25 282 ILE A C 1
ATOM 2154 O O . ILE A 1 282 ? -11.268 -9.575 8.588 1.00 91.25 282 ILE A O 1
ATOM 2158 N N . GLU A 1 283 ? -12.152 -10.484 10.439 1.00 94.19 283 GLU A N 1
ATOM 2159 C CA . GLU A 1 283 ? -13.385 -10.980 9.825 1.00 94.19 283 GLU A CA 1
ATOM 2160 C C . GLU A 1 283 ? -14.591 -10.205 10.380 1.00 94.19 283 GLU A C 1
ATOM 2162 O O . GLU A 1 283 ? -14.703 -10.001 11.596 1.00 94.19 283 GLU A O 1
ATOM 2167 N N . MET A 1 284 ? -15.525 -9.809 9.513 1.00 93.31 284 MET A N 1
ATOM 2168 C CA . MET A 1 284 ? -16.793 -9.181 9.899 1.00 93.31 284 MET A CA 1
ATOM 2169 C C . MET A 1 284 ? -17.974 -9.891 9.236 1.00 93.31 284 MET A C 1
ATOM 2171 O O . MET A 1 284 ? -17.987 -10.094 8.028 1.00 93.31 284 MET A O 1
ATOM 2175 N N . ASN A 1 285 ? -18.999 -10.225 10.023 1.00 91.94 285 ASN A N 1
ATOM 2176 C CA . ASN A 1 285 ? -20.239 -10.833 9.535 1.00 91.94 285 ASN A CA 1
ATOM 2177 C C . ASN A 1 285 ? -21.459 -10.006 9.964 1.00 91.94 285 ASN A C 1
ATOM 2179 O O . ASN A 1 285 ? -21.645 -9.737 11.157 1.00 91.94 285 ASN A O 1
ATOM 2183 N N . ALA A 1 286 ? -22.309 -9.652 8.996 1.00 91.75 286 ALA A N 1
ATOM 2184 C CA . ALA A 1 286 ? -23.561 -8.933 9.210 1.00 91.75 286 ALA A CA 1
ATOM 2185 C C . ALA A 1 286 ? -24.747 -9.504 8.398 1.00 91.75 286 ALA A C 1
ATOM 2187 O O . ALA A 1 286 ? -25.572 -8.757 7.862 1.00 91.75 286 ALA A O 1
ATOM 2188 N N . GLY A 1 287 ? -24.902 -10.826 8.337 1.00 88.31 287 GLY A N 1
ATOM 2189 C CA . GLY A 1 287 ? -26.045 -11.472 7.679 1.00 88.31 287 GLY A CA 1
ATOM 2190 C C . GLY A 1 287 ? -25.862 -11.558 6.167 1.00 88.31 287 GLY A C 1
ATOM 2191 O O . GLY A 1 287 ? -25.291 -12.529 5.700 1.00 88.31 287 GLY A O 1
ATOM 2192 N N . LYS A 1 288 ? -26.330 -10.550 5.416 1.00 92.50 288 LYS A N 1
ATOM 2193 C CA . LYS A 1 288 ? -26.147 -10.470 3.952 1.00 92.50 288 LYS A CA 1
ATOM 2194 C C . LYS A 1 288 ? -24.745 -10.050 3.516 1.00 92.50 288 LYS A C 1
ATOM 2196 O O . LYS A 1 288 ? -24.441 -10.105 2.336 1.00 92.50 288 LYS A O 1
ATOM 2201 N N . ALA A 1 289 ? -23.929 -9.572 4.453 1.00 96.50 289 ALA A N 1
ATOM 2202 C CA . ALA A 1 289 ? -22.581 -9.101 4.184 1.00 96.50 289 ALA A CA 1
ATOM 2203 C C . ALA A 1 289 ? -21.566 -9.873 5.019 1.00 96.50 289 ALA A C 1
ATOM 2205 O O . ALA A 1 289 ? -21.776 -10.082 6.221 1.00 96.50 289 ALA A O 1
ATOM 2206 N N . PHE A 1 290 ? -20.454 -10.232 4.393 1.00 97.44 290 PHE A N 1
ATOM 2207 C CA . PHE A 1 290 ? -19.283 -10.790 5.052 1.00 97.44 290 PHE A CA 1
ATOM 2208 C C . PHE A 1 290 ? -18.027 -10.103 4.512 1.00 97.44 290 PHE A C 1
ATOM 2210 O O . PHE A 1 290 ? -18.047 -9.578 3.400 1.00 97.44 290 PHE A O 1
ATOM 2217 N N . GLY A 1 291 ? -16.959 -10.056 5.300 1.00 97.81 291 GLY A N 1
ATOM 2218 C CA . GLY A 1 291 ? -15.705 -9.427 4.902 1.00 97.81 291 GLY A CA 1
ATOM 2219 C C . GLY A 1 291 ? -14.513 -10.024 5.629 1.00 97.81 291 GLY A C 1
ATOM 2220 O O . GLY A 1 291 ? -14.625 -10.340 6.815 1.00 97.81 291 GLY A O 1
ATOM 2221 N N . ILE A 1 292 ? -13.391 -10.162 4.926 1.00 98.19 292 ILE A N 1
ATOM 2222 C CA . ILE A 1 292 ? -12.091 -10.540 5.488 1.00 98.19 292 ILE A CA 1
ATOM 2223 C C . ILE A 1 292 ? -11.048 -9.543 4.997 1.00 98.19 292 ILE A C 1
ATOM 2225 O O . ILE A 1 292 ? -10.969 -9.283 3.803 1.00 98.19 292 ILE A O 1
ATOM 2229 N N . SER A 1 293 ? -10.232 -9.038 5.916 1.00 97.75 293 SER A N 1
ATOM 2230 C CA . SER A 1 293 ? -8.942 -8.418 5.617 1.00 97.75 293 SER A CA 1
ATOM 2231 C C . SER A 1 293 ? -7.851 -9.318 6.177 1.00 97.75 293 SER A C 1
ATOM 2233 O O . SER A 1 293 ? -7.908 -9.679 7.356 1.00 97.75 293 SER A O 1
ATOM 2235 N N . HIS A 1 294 ? -6.901 -9.728 5.341 1.00 97.44 294 HIS A N 1
ATOM 2236 C CA . HIS A 1 294 ? -5.805 -10.623 5.695 1.00 97.44 294 HIS A CA 1
ATOM 2237 C C . HIS A 1 294 ? -4.459 -9.970 5.376 1.00 97.44 294 HIS A C 1
ATOM 2239 O O . HIS A 1 294 ? -4.270 -9.391 4.313 1.00 97.44 294 HIS A O 1
ATOM 2245 N N . ILE A 1 295 ? -3.478 -10.167 6.256 1.00 93.62 295 ILE A N 1
ATOM 2246 C CA . ILE A 1 295 ? -2.127 -9.589 6.156 1.00 93.62 295 ILE A CA 1
ATOM 2247 C C . ILE A 1 295 ? -1.336 -10.010 4.896 1.00 93.62 295 ILE A C 1
ATOM 2249 O O . ILE A 1 295 ? -0.320 -9.406 4.560 1.00 93.62 295 ILE A O 1
ATOM 2253 N N . GLY A 1 296 ? -1.796 -11.047 4.192 1.00 93.56 296 GLY A N 1
ATOM 2254 C CA . GLY A 1 296 ? -1.088 -11.683 3.077 1.00 93.56 296 GLY A CA 1
ATOM 2255 C C . GLY A 1 296 ? 0.397 -11.946 3.363 1.00 93.56 296 GLY A C 1
ATOM 2256 O O . GLY A 1 296 ? 0.737 -12.541 4.387 1.00 93.56 296 GLY A O 1
ATOM 2257 N N . ALA A 1 297 ? 1.274 -11.517 2.452 1.00 88.81 297 ALA A N 1
ATOM 2258 C CA . ALA A 1 297 ? 2.727 -11.705 2.547 1.00 88.81 297 ALA A CA 1
ATOM 2259 C C . ALA A 1 297 ? 3.473 -10.541 3.239 1.00 88.81 297 ALA A C 1
ATOM 2261 O O . ALA A 1 297 ? 4.707 -10.548 3.297 1.00 88.81 297 ALA A O 1
ATOM 2262 N N . ARG A 1 298 ? 2.751 -9.524 3.725 1.00 86.19 298 ARG A N 1
ATOM 2263 C CA . ARG A 1 298 ? 3.322 -8.348 4.395 1.00 86.19 298 ARG A CA 1
ATOM 2264 C C . ARG A 1 298 ? 3.560 -8.628 5.886 1.00 86.19 298 ARG A C 1
ATOM 2266 O O . ARG A 1 298 ? 3.075 -9.605 6.448 1.00 86.19 298 ARG A O 1
ATOM 2273 N N . ASN A 1 299 ? 4.314 -7.746 6.545 1.00 84.62 299 ASN A N 1
ATOM 2274 C CA . ASN A 1 299 ? 4.566 -7.828 7.995 1.00 84.62 299 ASN A CA 1
ATOM 2275 C C . ASN A 1 299 ? 3.502 -7.118 8.839 1.00 84.62 299 ASN A C 1
ATOM 2277 O O . ASN A 1 299 ? 3.455 -7.312 10.052 1.00 84.62 299 ASN A O 1
ATOM 2281 N N . ASN A 1 300 ? 2.688 -6.279 8.206 1.00 87.88 300 ASN A N 1
ATOM 2282 C CA . ASN A 1 300 ? 1.583 -5.570 8.822 1.00 87.88 300 ASN A CA 1
ATOM 2283 C C . ASN A 1 300 ? 0.404 -5.526 7.849 1.00 87.88 300 ASN A C 1
ATOM 2285 O O . ASN A 1 300 ? 0.608 -5.690 6.645 1.00 87.88 300 ASN A O 1
ATOM 2289 N N . ASN A 1 301 ? -0.802 -5.352 8.384 1.00 92.25 301 ASN A N 1
ATOM 2290 C CA . ASN A 1 301 ? -2.004 -5.181 7.587 1.00 92.25 301 ASN A CA 1
ATOM 2291 C C . ASN A 1 301 ? -2.402 -3.706 7.578 1.00 92.25 301 ASN A C 1
ATOM 2293 O O . ASN A 1 301 ? -2.911 -3.197 8.576 1.00 92.25 301 ASN A O 1
ATOM 2297 N N . GLU A 1 302 ? -2.117 -3.039 6.469 1.00 93.88 302 GLU A N 1
ATOM 2298 C CA . GLU A 1 302 ? -2.438 -1.635 6.237 1.00 93.88 302 GLU A CA 1
ATOM 2299 C C . GLU A 1 302 ? -3.823 -1.465 5.603 1.00 93.88 302 GLU A C 1
ATOM 2301 O O . GLU A 1 302 ? -4.349 -0.353 5.595 1.00 93.88 302 GLU A O 1
ATOM 2306 N N . ASP A 1 303 ? -4.468 -2.559 5.191 1.00 97.12 303 ASP A N 1
ATOM 2307 C CA . ASP A 1 303 ? -5.865 -2.553 4.781 1.00 97.12 303 ASP A CA 1
ATOM 2308 C C . ASP A 1 303 ? -6.826 -2.478 5.971 1.00 97.12 303 ASP A C 1
ATOM 2310 O O . ASP A 1 303 ? -6.591 -2.995 7.070 1.00 97.12 303 ASP A O 1
ATOM 2314 N N . ASN A 1 304 ? -8.005 -1.926 5.707 1.00 97.62 304 ASN A N 1
ATOM 2315 C CA . ASN A 1 304 ? -9.132 -1.955 6.615 1.00 97.62 304 ASN A CA 1
ATOM 2316 C C . ASN A 1 304 ? -10.450 -2.195 5.879 1.00 97.62 304 ASN A C 1
ATOM 2318 O O . ASN A 1 304 ? -10.599 -1.914 4.689 1.00 97.62 304 ASN A O 1
ATOM 2322 N N . LEU A 1 305 ? -11.442 -2.696 6.611 1.00 98.19 305 LEU A N 1
ATOM 2323 C CA . LEU A 1 305 ? -12.774 -2.945 6.072 1.00 98.19 305 LEU A CA 1
ATOM 2324 C C . LEU A 1 305 ? -13.851 -2.472 7.039 1.00 98.19 305 LEU A C 1
ATOM 2326 O O . LEU A 1 305 ? -13.685 -2.487 8.258 1.00 98.19 305 LEU A O 1
ATOM 2330 N N . LEU A 1 306 ? -14.999 -2.098 6.484 1.00 97.56 306 LEU A N 1
ATOM 2331 C CA . LEU A 1 306 ? -16.170 -1.711 7.256 1.00 97.56 306 LEU A CA 1
ATOM 2332 C C . LEU A 1 306 ? -17.395 -2.470 6.764 1.00 97.56 306 LEU A C 1
ATOM 2334 O O . LEU A 1 306 ? -17.700 -2.475 5.576 1.00 97.56 306 LEU A O 1
ATOM 2338 N N . ILE A 1 307 ? -18.145 -3.049 7.701 1.00 97.25 307 ILE A N 1
ATOM 2339 C CA . ILE A 1 307 ? -19.510 -3.518 7.462 1.00 97.25 307 ILE A CA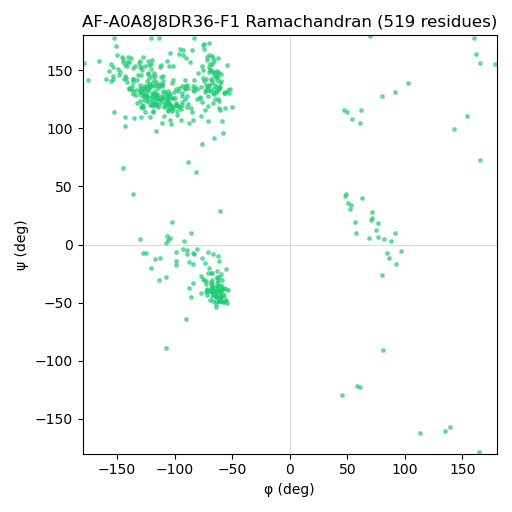 1
ATOM 2340 C C . ILE A 1 307 ? -20.398 -2.938 8.556 1.00 97.25 307 ILE A C 1
ATOM 2342 O O . ILE A 1 307 ? -20.324 -3.347 9.716 1.00 97.25 307 ILE A O 1
ATOM 2346 N N . LEU A 1 308 ? -21.260 -1.993 8.187 1.00 93.81 308 LEU A N 1
ATOM 2347 C CA . LEU A 1 308 ? -22.271 -1.423 9.071 1.00 93.81 308 LEU A CA 1
ATOM 2348 C C . LEU A 1 308 ? -23.662 -1.782 8.573 1.00 93.81 308 LEU A C 1
ATOM 2350 O O . LEU A 1 308 ? -24.091 -1.372 7.495 1.00 93.81 308 LEU A O 1
ATOM 2354 N N . LYS A 1 309 ? -24.397 -2.519 9.406 1.00 91.94 309 LYS A N 1
ATOM 2355 C CA . LYS A 1 309 ? -25.824 -2.748 9.202 1.00 91.94 309 LYS A CA 1
ATOM 2356 C C . LYS A 1 309 ? -26.610 -1.577 9.784 1.00 91.94 309 LYS A C 1
ATOM 2358 O O . LYS A 1 309 ? -26.727 -1.449 11.004 1.00 91.94 309 LYS A O 1
ATOM 2363 N N . LEU A 1 310 ? -27.147 -0.745 8.902 1.00 90.44 310 LEU A N 1
ATOM 2364 C CA . LEU A 1 310 ? -28.044 0.357 9.236 1.00 90.44 310 LEU A CA 1
ATOM 2365 C C . LEU A 1 310 ? -29.483 -0.173 9.392 1.00 90.44 310 LEU A C 1
ATOM 2367 O O . LEU A 1 310 ? -29.752 -1.364 9.227 1.00 90.44 310 LEU A O 1
ATOM 2371 N N . PHE A 1 311 ? -30.426 0.704 9.745 1.00 85.19 311 PHE A N 1
ATOM 2372 C CA . PHE A 1 311 ? -31.822 0.313 9.990 1.00 85.19 311 PHE A CA 1
ATOM 2373 C C . PHE A 1 311 ? -32.502 -0.334 8.775 1.00 85.19 311 PHE A C 1
ATOM 2375 O O . PHE A 1 311 ? -33.280 -1.272 8.928 1.00 85.19 311 PHE A O 1
ATOM 2382 N N . ASP A 1 312 ? -32.230 0.209 7.595 1.00 91.56 312 ASP A N 1
ATOM 2383 C CA . ASP A 1 312 ? -32.850 -0.103 6.306 1.00 91.56 312 ASP A CA 1
ATOM 2384 C C . ASP A 1 312 ? -31.809 -0.362 5.203 1.00 91.56 312 ASP A C 1
ATOM 2386 O O . ASP A 1 312 ? -32.179 -0.556 4.053 1.00 91.56 312 ASP A O 1
ATOM 2390 N N . ALA A 1 313 ? -30.515 -0.372 5.535 1.00 95.06 313 ALA A N 1
ATOM 2391 C CA . ALA A 1 313 ? -29.435 -0.408 4.554 1.00 95.06 313 ALA A CA 1
ATOM 2392 C C . ALA A 1 313 ? -28.170 -1.102 5.084 1.00 95.06 313 ALA A C 1
ATOM 2394 O O . ALA A 1 313 ? -28.040 -1.379 6.281 1.00 95.06 313 ALA A O 1
ATOM 2395 N N . TYR A 1 314 ? -27.216 -1.339 4.189 1.00 96.69 314 TYR A N 1
ATOM 2396 C CA . TYR A 1 314 ? -25.840 -1.711 4.512 1.00 96.69 314 TYR A CA 1
ATOM 2397 C C . TYR A 1 314 ? -24.884 -0.621 4.030 1.00 96.69 314 TYR A C 1
ATOM 2399 O O . TYR A 1 314 ? -25.037 -0.131 2.917 1.00 96.69 314 TYR A O 1
ATOM 2407 N N . LEU A 1 315 ? -23.893 -0.268 4.848 1.00 98.19 315 LEU A N 1
ATOM 2408 C CA . LEU A 1 315 ? -22.712 0.471 4.407 1.00 98.19 315 LEU A CA 1
ATOM 2409 C C . LEU A 1 315 ? -21.507 -0.463 4.473 1.00 98.19 315 LEU A C 1
ATOM 2411 O O . LEU A 1 315 ? -21.204 -1.020 5.530 1.00 98.19 315 LEU A O 1
ATOM 2415 N N . LEU A 1 316 ? -20.844 -0.621 3.338 1.00 98.62 316 LEU A N 1
ATOM 2416 C CA . LEU A 1 316 ? -19.668 -1.458 3.150 1.00 98.62 316 LEU A CA 1
ATOM 2417 C C . LEU A 1 316 ? -18.494 -0.562 2.762 1.00 98.62 316 LEU A C 1
ATOM 2419 O O . LEU A 1 316 ? -18.702 0.419 2.046 1.00 98.62 316 LEU A O 1
ATOM 2423 N N . ALA A 1 317 ? -17.284 -0.891 3.201 1.00 98.75 317 ALA A N 1
ATOM 2424 C CA . ALA A 1 317 ? -16.080 -0.217 2.736 1.00 98.75 317 ALA A CA 1
ATOM 2425 C C . ALA A 1 317 ? -14.867 -1.143 2.724 1.00 98.75 317 ALA A C 1
ATOM 2427 O O . ALA A 1 317 ? -14.763 -2.038 3.567 1.00 98.75 317 ALA A O 1
ATOM 2428 N N . VAL A 1 318 ? -13.947 -0.856 1.809 1.00 98.81 318 VAL A N 1
ATOM 2429 C CA . VAL A 1 318 ? -12.563 -1.332 1.816 1.00 98.81 318 VAL A CA 1
ATOM 2430 C C . VAL A 1 318 ? -11.662 -0.108 1.666 1.00 98.81 318 VAL A C 1
ATOM 2432 O O . VAL A 1 318 ? -11.947 0.769 0.848 1.00 98.81 318 VAL A O 1
ATOM 2435 N N . ALA A 1 319 ? -10.629 -0.033 2.496 1.00 98.38 319 ALA A N 1
ATOM 2436 C CA . ALA A 1 319 ? -9.625 1.020 2.485 1.00 98.38 319 ALA A CA 1
ATOM 2437 C C . ALA A 1 319 ? -8.242 0.371 2.487 1.00 98.38 319 ALA A C 1
ATOM 2439 O O . ALA A 1 319 ? -7.957 -0.418 3.383 1.00 98.38 319 ALA A O 1
ATOM 2440 N N . ASP A 1 320 ? -7.416 0.696 1.504 1.00 97.31 320 ASP A N 1
ATOM 2441 C CA . ASP A 1 320 ? -6.053 0.188 1.351 1.00 97.31 320 ASP A CA 1
ATOM 2442 C C . ASP A 1 320 ? -5.071 1.282 1.771 1.00 97.31 320 ASP A C 1
ATOM 2444 O O . ASP A 1 320 ? -5.147 2.419 1.290 1.00 97.31 320 ASP A O 1
ATOM 2448 N N . GLY A 1 321 ? -4.254 1.002 2.781 1.00 94.50 321 GLY A N 1
ATOM 2449 C CA . GLY A 1 321 ? -3.366 1.975 3.405 1.00 94.50 321 GLY A CA 1
ATOM 2450 C C . GLY A 1 321 ? -2.119 2.237 2.566 1.00 94.50 321 GLY A C 1
ATOM 2451 O O . GLY A 1 321 ? -1.357 1.335 2.254 1.00 94.50 321 GLY A O 1
ATOM 2452 N N . LEU A 1 322 ? -1.857 3.509 2.272 1.00 83.88 322 LEU A N 1
ATOM 2453 C CA . LEU A 1 322 ? -0.689 3.961 1.524 1.00 83.88 322 LEU A CA 1
ATOM 2454 C C . LEU A 1 322 ? 0.274 4.673 2.479 1.00 83.88 322 LEU A C 1
ATOM 2456 O O . LEU A 1 322 ? -0.067 5.688 3.093 1.00 83.88 322 LEU A O 1
ATOM 2460 N N . GLY A 1 323 ? 1.504 4.186 2.598 1.00 63.38 323 GLY A N 1
ATOM 2461 C CA . GLY A 1 323 ? 2.522 4.854 3.402 1.00 63.38 323 GLY A CA 1
ATOM 2462 C C . GLY A 1 323 ? 3.730 3.972 3.687 1.00 63.38 323 GLY A C 1
ATOM 2463 O O . GLY A 1 323 ? 3.666 2.753 3.627 1.00 63.38 323 GLY A O 1
ATOM 2464 N N . GLY A 1 324 ? 4.876 4.591 3.973 1.00 54.97 324 GLY A N 1
ATOM 2465 C CA . GLY A 1 324 ? 6.033 3.878 4.516 1.00 54.97 324 GLY A CA 1
ATOM 2466 C C . GLY A 1 324 ? 5.995 3.894 6.045 1.00 54.97 324 GLY A C 1
ATOM 2467 O O . GLY A 1 324 ? 5.807 4.961 6.620 1.00 54.97 324 GLY A O 1
ATOM 2468 N N . HIS A 1 325 ? 6.256 2.749 6.690 1.00 53.34 325 HIS A N 1
ATOM 2469 C CA . HIS A 1 325 ? 5.943 2.474 8.112 1.00 53.34 325 HIS A CA 1
ATOM 2470 C C . HIS A 1 325 ? 4.431 2.355 8.353 1.00 53.34 325 HIS A C 1
ATOM 2472 O O . HIS A 1 325 ? 3.656 2.509 7.420 1.00 53.34 325 HIS A O 1
ATOM 2478 N N . ASN A 1 326 ? 4.017 2.097 9.600 1.00 58.41 326 ASN A N 1
ATOM 2479 C CA . ASN A 1 326 ? 2.629 1.952 10.072 1.00 58.41 326 ASN A CA 1
ATOM 2480 C C . ASN A 1 326 ? 1.740 3.212 9.865 1.00 58.41 326 ASN A C 1
ATOM 2482 O O . ASN A 1 326 ? 0.846 3.506 10.651 1.00 58.41 326 ASN A O 1
ATOM 2486 N N . ALA A 1 327 ? 2.006 4.032 8.856 1.00 82.94 327 ALA A N 1
ATOM 2487 C CA . ALA A 1 327 ? 1.239 5.212 8.509 1.00 82.94 327 ALA A CA 1
ATOM 2488 C C . ALA A 1 327 ? 0.028 4.851 7.626 1.00 82.94 327 ALA A C 1
ATOM 2490 O O . ALA A 1 327 ? -1.034 5.449 7.799 1.00 82.94 327 ALA A O 1
ATOM 2491 N N . GLY A 1 328 ? 0.147 3.829 6.765 1.00 87.44 328 GLY A N 1
ATOM 2492 C CA . GLY A 1 328 ? -0.968 3.314 5.963 1.00 87.44 328 GLY A CA 1
ATOM 2493 C C . GLY A 1 328 ? -2.085 2.717 6.824 1.00 87.44 328 GLY A C 1
ATOM 2494 O O . GLY A 1 328 ? -3.242 3.099 6.663 1.00 87.44 328 GLY A O 1
ATOM 2495 N N . GLU A 1 329 ? -1.739 1.897 7.831 1.00 92.25 329 GLU A N 1
ATOM 2496 C CA . GLU A 1 329 ? -2.716 1.321 8.782 1.00 92.25 329 GLU A CA 1
ATOM 2497 C C . GLU A 1 329 ? -3.521 2.412 9.514 1.00 92.25 329 GLU A C 1
ATOM 2499 O O . GLU A 1 329 ? -4.714 2.266 9.779 1.00 92.25 329 GLU A O 1
ATOM 2504 N N . VAL A 1 330 ? -2.861 3.528 9.853 1.00 93.19 330 VAL A N 1
ATOM 2505 C CA . VAL A 1 330 ? -3.482 4.651 10.558 1.00 93.19 330 VAL A CA 1
ATOM 2506 C C . VAL A 1 330 ? -4.429 5.382 9.616 1.00 93.19 330 VAL A C 1
ATOM 2508 O O . VAL A 1 330 ? -5.548 5.706 10.015 1.00 93.19 330 VAL A O 1
ATOM 2511 N N . ALA A 1 331 ? -4.011 5.620 8.373 1.00 94.25 331 ALA A N 1
ATOM 2512 C CA . ALA A 1 331 ? -4.830 6.286 7.373 1.00 94.25 331 ALA A CA 1
ATOM 2513 C C . ALA A 1 331 ? -6.087 5.470 7.018 1.00 94.25 331 ALA A C 1
ATOM 2515 O O . ALA A 1 331 ? -7.194 6.017 7.069 1.00 94.25 331 ALA A O 1
ATOM 2516 N N . SER A 1 332 ? -5.949 4.169 6.741 1.00 96.75 332 SER A N 1
ATOM 2517 C CA . SER A 1 332 ? -7.078 3.287 6.405 1.00 96.75 332 SER A CA 1
ATOM 2518 C C . SER A 1 332 ? -8.048 3.121 7.582 1.00 96.75 332 SER A C 1
ATOM 2520 O O . SER A 1 332 ? -9.266 3.226 7.403 1.00 96.75 332 SER A O 1
ATOM 2522 N N . GLN A 1 333 ? -7.536 2.986 8.814 1.00 97.06 333 GLN A N 1
ATOM 2523 C CA . GLN A 1 333 ? -8.349 2.968 10.037 1.00 97.06 333 GLN A CA 1
ATOM 2524 C C . GLN A 1 333 ? -9.114 4.286 10.233 1.00 97.06 333 GLN A C 1
ATOM 2526 O O . GLN A 1 333 ? -10.318 4.278 10.499 1.00 97.06 333 GLN A O 1
ATOM 2531 N N . MET A 1 334 ? -8.454 5.431 10.044 1.00 97.25 334 MET A N 1
ATOM 2532 C CA . MET A 1 334 ? -9.101 6.742 10.138 1.00 97.25 334 MET A CA 1
ATOM 2533 C C . MET A 1 334 ? -10.207 6.933 9.095 1.00 97.25 334 MET A C 1
ATOM 2535 O O . MET A 1 334 ? -11.225 7.565 9.401 1.00 97.25 334 MET A O 1
ATOM 2539 N N . ALA A 1 335 ? -10.037 6.398 7.883 1.00 98.12 335 ALA A N 1
ATOM 2540 C CA . ALA A 1 335 ? -11.053 6.450 6.839 1.00 98.12 335 ALA A CA 1
ATOM 2541 C C . ALA A 1 335 ? -12.321 5.678 7.243 1.00 98.12 335 ALA A C 1
ATOM 2543 O O . ALA A 1 335 ? -13.419 6.249 7.230 1.00 98.12 335 ALA A O 1
ATOM 2544 N N . VAL A 1 336 ? -12.184 4.420 7.683 1.00 97.44 336 VAL A N 1
ATOM 2545 C CA . VAL A 1 336 ? -13.337 3.603 8.108 1.00 97.44 336 VAL A CA 1
ATOM 2546 C C . VAL A 1 336 ? -13.995 4.129 9.388 1.00 97.44 336 VAL A C 1
ATOM 2548 O O . VAL A 1 336 ? -15.226 4.123 9.493 1.00 97.44 336 VAL A O 1
ATOM 2551 N N . ASP A 1 337 ? -13.218 4.664 10.335 1.00 97.19 337 ASP A N 1
ATOM 2552 C CA . ASP A 1 337 ? -13.756 5.278 11.554 1.00 97.19 337 ASP A CA 1
ATOM 2553 C C . ASP A 1 337 ? -14.535 6.556 11.245 1.00 97.19 337 ASP A C 1
ATOM 2555 O O . ASP A 1 337 ? -15.613 6.780 11.802 1.00 97.19 337 ASP A O 1
ATOM 2559 N N . THR A 1 338 ? -14.042 7.365 10.305 1.00 97.62 338 THR A N 1
ATOM 2560 C CA . THR A 1 338 ? -14.736 8.577 9.858 1.00 97.62 338 THR A CA 1
ATOM 2561 C C . THR A 1 338 ? -16.052 8.237 9.160 1.00 97.62 338 THR A C 1
ATOM 2563 O O . THR A 1 338 ? -17.068 8.867 9.453 1.00 97.62 338 THR A O 1
ATOM 2566 N N . LEU A 1 339 ? -16.088 7.203 8.309 1.00 96.88 339 LEU A N 1
ATOM 2567 C CA . LEU A 1 339 ? -17.339 6.704 7.725 1.00 96.88 339 LEU A CA 1
ATOM 2568 C C . LEU A 1 339 ? -18.339 6.287 8.805 1.00 96.88 339 LEU A C 1
ATOM 2570 O O . LEU A 1 339 ? -19.500 6.706 8.777 1.00 96.88 339 LEU A O 1
ATOM 2574 N N . LYS A 1 340 ? -17.887 5.484 9.773 1.00 95.38 340 LYS A N 1
ATOM 2575 C CA . LYS A 1 340 ? -18.723 5.004 10.875 1.00 95.38 340 LYS A CA 1
ATOM 2576 C C . LYS A 1 340 ? -19.272 6.148 11.718 1.00 95.38 340 LYS A C 1
ATOM 2578 O O . LYS A 1 340 ? -20.444 6.118 12.095 1.00 95.38 340 LYS A O 1
ATOM 2583 N N . GLU A 1 341 ? -18.452 7.154 11.999 1.00 94.62 341 GLU A N 1
ATOM 2584 C CA . GLU A 1 341 ? -18.861 8.344 12.735 1.00 94.62 341 GLU A CA 1
ATOM 2585 C C . GLU A 1 341 ? -19.912 9.148 11.963 1.00 94.62 341 GLU A C 1
ATOM 2587 O O . GLU A 1 341 ? -20.997 9.397 12.494 1.00 94.62 341 GLU A O 1
ATOM 2592 N N . VAL A 1 342 ? -19.621 9.513 10.711 1.00 95.56 342 VAL A N 1
ATOM 2593 C CA . VAL A 1 342 ? -20.499 10.349 9.880 1.00 95.56 342 VAL A CA 1
ATOM 2594 C C . VAL A 1 342 ? -21.853 9.671 9.681 1.00 95.56 342 VAL A C 1
ATOM 2596 O O . VAL A 1 342 ? -22.892 10.278 9.942 1.00 95.56 342 VAL A O 1
ATOM 2599 N N . PHE A 1 343 ? -21.875 8.387 9.314 1.00 94.88 343 PHE A N 1
ATOM 2600 C CA . PHE A 1 343 ? -23.133 7.654 9.165 1.00 94.88 343 PHE A CA 1
ATOM 2601 C C . PHE A 1 343 ? -23.838 7.427 10.506 1.00 94.88 343 PHE A C 1
ATOM 2603 O O . PHE A 1 343 ? -25.054 7.575 10.582 1.00 94.88 343 PHE A O 1
ATOM 2610 N N . GLY A 1 344 ? -23.112 7.139 11.588 1.00 90.81 344 GLY A N 1
ATOM 2611 C CA . GLY A 1 344 ? -23.713 6.980 12.914 1.00 90.81 344 GLY A CA 1
ATOM 2612 C C . GLY A 1 344 ? -24.382 8.259 13.436 1.00 90.81 344 GLY A C 1
ATOM 2613 O O . GLY A 1 344 ? -25.400 8.193 14.132 1.00 90.81 344 GLY A O 1
ATOM 2614 N N . GLN A 1 345 ? -23.837 9.429 13.094 1.00 91.38 345 GLN A N 1
ATOM 2615 C CA . GLN A 1 345 ? -24.354 10.725 13.528 1.00 91.38 345 GLN A CA 1
ATOM 2616 C C . GLN A 1 345 ? -25.458 11.252 12.612 1.00 91.38 345 GLN A C 1
ATOM 2618 O O . GLN A 1 345 ? -26.495 11.708 13.107 1.00 91.38 345 GLN A O 1
ATOM 2623 N N . GLU A 1 346 ? -25.267 11.174 11.298 1.00 93.50 346 GLU A N 1
ATOM 2624 C CA . GLU A 1 346 ? -26.066 11.924 10.329 1.00 93.50 346 GLU A CA 1
ATOM 2625 C C . GLU A 1 346 ? -27.049 11.061 9.550 1.00 93.50 346 GLU A C 1
ATOM 2627 O O . GLU A 1 346 ? -28.112 11.568 9.206 1.00 93.50 346 GLU A O 1
ATOM 2632 N N . TYR A 1 347 ? -26.781 9.766 9.340 1.00 94.12 347 TYR A N 1
ATOM 2633 C CA . TYR A 1 347 ? -27.707 8.914 8.594 1.00 94.12 347 TYR A CA 1
ATOM 2634 C C . TYR A 1 347 ? -29.068 8.835 9.293 1.00 94.12 347 TYR A C 1
ATOM 2636 O O . TYR A 1 347 ? -29.175 8.619 10.510 1.00 94.12 347 TYR A O 1
ATOM 2644 N N . ARG A 1 348 ? -30.136 8.994 8.512 1.00 92.25 348 ARG A N 1
ATOM 2645 C CA . ARG A 1 348 ? -31.520 8.838 8.960 1.00 92.25 348 ARG A CA 1
ATOM 2646 C C . ARG A 1 348 ? -32.251 7.921 7.992 1.00 92.25 348 ARG A C 1
ATOM 2648 O O . ARG A 1 348 ? -32.121 8.054 6.778 1.00 92.25 348 ARG A O 1
ATOM 2655 N N . LYS A 1 349 ? -33.048 7.007 8.549 1.00 90.69 349 LYS A N 1
ATOM 2656 C CA . LYS A 1 349 ? -33.934 6.144 7.763 1.00 90.69 349 LYS A CA 1
ATOM 2657 C C . LYS A 1 349 ? -34.801 7.015 6.847 1.00 90.69 349 LYS A C 1
ATOM 2659 O O . LYS A 1 349 ? -35.415 7.966 7.329 1.00 90.69 349 LYS A O 1
ATOM 2664 N N . GLY A 1 350 ? -34.857 6.670 5.563 1.00 86.31 350 GLY A N 1
ATOM 2665 C CA . GLY A 1 350 ? -35.634 7.404 4.559 1.00 86.31 350 GLY A CA 1
ATOM 2666 C C . GLY A 1 350 ? -34.916 8.569 3.865 1.00 86.31 350 GLY A C 1
ATOM 2667 O O . GLY A 1 350 ? -35.546 9.213 3.032 1.00 86.31 350 GLY A O 1
ATOM 2668 N N . MET A 1 351 ? -33.630 8.830 4.147 1.00 94.12 351 MET A N 1
ATOM 2669 C CA . MET A 1 351 ? -32.816 9.728 3.308 1.00 94.12 351 MET A CA 1
ATOM 2670 C C . MET A 1 351 ? -32.871 9.277 1.848 1.00 94.12 351 MET A C 1
ATOM 2672 O O . MET A 1 351 ? -32.675 8.094 1.581 1.00 94.12 351 MET A O 1
ATOM 2676 N N . ASN A 1 352 ? -33.104 10.180 0.903 1.00 95.06 352 ASN A N 1
ATOM 2677 C CA . ASN A 1 352 ? -33.119 9.833 -0.518 1.00 95.06 352 ASN A CA 1
ATOM 2678 C C . ASN A 1 352 ? -31.696 9.600 -1.064 1.00 95.06 352 ASN A C 1
ATOM 2680 O O . ASN A 1 352 ? -30.699 9.917 -0.418 1.00 95.06 352 ASN A O 1
ATOM 2684 N N . ASP A 1 353 ? -31.592 9.053 -2.273 1.00 94.62 353 ASP A N 1
ATOM 2685 C CA . ASP A 1 353 ? -30.305 8.669 -2.867 1.00 94.62 353 ASP A CA 1
ATOM 2686 C C . ASP A 1 353 ? -29.332 9.843 -3.032 1.00 94.62 353 ASP A C 1
ATOM 2688 O O . ASP A 1 353 ? -28.129 9.688 -2.829 1.00 94.62 353 ASP A O 1
ATOM 2692 N N . LYS A 1 354 ? -29.838 11.045 -3.333 1.00 96.69 354 LYS A N 1
ATOM 2693 C CA . LYS A 1 354 ? -29.010 12.252 -3.451 1.00 96.69 354 LYS A CA 1
ATOM 2694 C C . LYS A 1 354 ? -28.432 12.665 -2.096 1.00 96.69 354 LYS A C 1
ATOM 2696 O O . LYS A 1 354 ? -27.271 13.063 -2.029 1.00 96.69 354 LYS A O 1
ATOM 2701 N N . GLU A 1 355 ? -29.219 12.564 -1.026 1.00 97.50 355 GLU A N 1
ATOM 2702 C CA . GLU A 1 355 ? -28.760 12.829 0.343 1.00 97.50 355 GLU A CA 1
ATOM 2703 C C . GLU A 1 355 ? -27.704 11.811 0.780 1.00 97.50 355 GLU A C 1
ATOM 2705 O O . GLU A 1 355 ? -26.668 12.199 1.313 1.00 97.50 355 GLU A O 1
ATOM 2710 N N . VAL A 1 356 ? -27.919 10.524 0.488 1.00 97.50 356 VAL A N 1
ATOM 2711 C CA . VAL A 1 356 ? -26.950 9.458 0.785 1.00 97.50 356 VAL A CA 1
ATOM 2712 C C . VAL A 1 356 ? -25.649 9.654 0.005 1.00 97.50 356 VAL A C 1
ATOM 2714 O O . VAL A 1 356 ? -24.570 9.573 0.587 1.00 97.50 356 VAL A O 1
ATOM 2717 N N . LYS A 1 357 ? -25.728 9.973 -1.291 1.00 98.19 357 LYS A N 1
ATOM 2718 C CA . LYS A 1 357 ? -24.565 10.304 -2.126 1.00 98.19 357 LYS A CA 1
ATOM 2719 C C . LYS A 1 357 ? -23.793 11.504 -1.574 1.00 98.19 357 LYS A C 1
ATOM 2721 O O . LYS A 1 357 ? -22.570 11.457 -1.469 1.00 98.19 357 LYS A O 1
ATOM 2726 N N . GLY A 1 358 ? -24.506 12.555 -1.159 1.00 98.12 358 GLY A N 1
ATOM 2727 C CA . GLY A 1 358 ? -23.913 13.709 -0.482 1.00 98.12 358 GLY A CA 1
ATOM 2728 C C . GLY A 1 358 ? -23.234 13.336 0.839 1.00 98.12 358 GLY A C 1
ATOM 2729 O O . GLY A 1 358 ? -22.146 13.828 1.127 1.00 98.12 358 GLY A O 1
ATOM 2730 N N . LEU A 1 359 ? -23.831 12.424 1.611 1.00 98.06 359 LEU A N 1
ATOM 2731 C CA . LEU A 1 359 ? -23.271 11.935 2.869 1.00 98.06 359 LEU A CA 1
ATOM 2732 C C . LEU A 1 359 ? -22.002 11.095 2.656 1.00 98.06 359 LEU A C 1
ATOM 2734 O O . LEU A 1 359 ? -21.028 11.279 3.384 1.00 98.06 359 LEU A O 1
ATOM 2738 N N . LEU A 1 360 ? -21.978 10.233 1.633 1.00 98.38 360 LEU A N 1
ATOM 2739 C CA . LEU A 1 360 ? -20.777 9.500 1.214 1.00 98.38 360 LEU A CA 1
ATOM 2740 C C . LEU A 1 360 ? -19.653 10.462 0.820 1.00 98.38 360 LEU A C 1
ATOM 2742 O O . LEU A 1 360 ? -18.536 10.322 1.318 1.00 98.38 360 LEU A O 1
ATOM 2746 N N . GLY A 1 361 ? -19.954 11.466 -0.011 1.00 98.25 361 GLY A N 1
ATOM 2747 C CA . GLY A 1 361 ? -18.983 12.486 -0.415 1.00 98.25 361 GLY A CA 1
ATOM 2748 C C . GLY A 1 361 ? -18.429 13.272 0.767 1.00 98.25 361 GLY A C 1
ATOM 2749 O O . GLY A 1 361 ? -17.215 13.399 0.905 1.00 98.25 361 GLY A O 1
ATOM 2750 N N . LYS A 1 362 ? -19.307 13.712 1.675 1.00 98.19 362 LYS A N 1
ATOM 2751 C CA . LYS A 1 362 ? -18.914 14.376 2.923 1.00 98.19 362 LYS A CA 1
ATOM 2752 C C . LYS A 1 362 ? -18.003 13.492 3.773 1.00 98.19 362 LYS A C 1
ATOM 2754 O O . LYS A 1 362 ? -17.026 13.989 4.328 1.00 98.19 362 LYS A O 1
ATOM 2759 N N . ALA A 1 363 ? -18.307 12.199 3.886 1.00 98.12 363 ALA A N 1
ATOM 2760 C CA . ALA A 1 363 ? -17.484 11.270 4.650 1.00 98.12 363 ALA A CA 1
ATOM 2761 C C . ALA A 1 363 ? -16.090 11.083 4.027 1.00 98.12 363 ALA A C 1
ATOM 2763 O O . ALA A 1 363 ? -15.108 11.126 4.763 1.00 98.12 363 ALA A O 1
ATOM 2764 N N . HIS A 1 364 ? -15.990 10.958 2.696 1.00 98.50 364 HIS A N 1
ATOM 2765 C CA . HIS A 1 364 ? -14.700 10.876 1.992 1.00 98.50 364 HIS A CA 1
ATOM 2766 C C . HIS A 1 364 ? -13.893 12.166 2.153 1.00 98.50 364 HIS A C 1
ATOM 2768 O O . HIS A 1 364 ? -12.707 12.120 2.466 1.00 98.50 364 HIS A O 1
ATOM 2774 N N . GLU A 1 365 ? -14.532 13.328 2.000 1.00 98.50 365 GLU A N 1
ATOM 2775 C CA . GLU A 1 365 ? -13.868 14.624 2.151 1.00 98.50 365 GLU A CA 1
ATOM 2776 C C . GLU A 1 365 ? -13.374 14.843 3.590 1.00 98.50 365 GLU A C 1
ATOM 2778 O O . GLU A 1 365 ? -12.251 15.302 3.809 1.00 98.50 365 GLU A O 1
ATOM 2783 N N . LEU A 1 366 ? -14.188 14.491 4.591 1.00 98.12 366 LEU A N 1
ATOM 2784 C CA . LEU A 1 366 ? -13.792 14.590 5.993 1.00 98.12 366 LEU A CA 1
ATOM 2785 C C . LEU A 1 366 ? -12.661 13.612 6.328 1.00 98.12 366 LEU A C 1
ATOM 2787 O O . LEU A 1 366 ? -11.729 13.995 7.032 1.00 98.12 366 LEU A O 1
ATOM 2791 N N . ALA A 1 367 ? -12.715 12.382 5.808 1.00 97.38 367 ALA A N 1
ATOM 2792 C CA . ALA A 1 367 ? -11.639 11.410 5.961 1.00 97.38 367 ALA A CA 1
ATOM 2793 C C . ALA A 1 367 ? -10.340 11.936 5.334 1.00 97.38 367 ALA A C 1
ATOM 2795 O O . ALA A 1 367 ? -9.312 11.951 6.007 1.00 97.38 367 ALA A O 1
ATOM 2796 N N . HIS A 1 368 ? -10.395 12.475 4.109 1.00 97.88 368 HIS A N 1
ATOM 2797 C CA . HIS A 1 368 ? -9.248 13.115 3.460 1.00 97.88 368 HIS A CA 1
ATOM 2798 C C . HIS A 1 368 ? -8.640 14.222 4.331 1.00 97.88 368 HIS A C 1
ATOM 2800 O O . HIS A 1 368 ? -7.434 14.206 4.569 1.00 97.88 368 HIS A O 1
ATOM 2806 N N . LYS A 1 369 ? -9.461 15.153 4.840 1.00 97.25 369 LYS A N 1
ATOM 2807 C CA . LYS A 1 369 ? -8.989 16.256 5.696 1.00 97.25 369 LYS A CA 1
ATOM 2808 C C . LYS A 1 369 ? -8.324 15.741 6.966 1.00 97.25 369 LYS A C 1
ATOM 2810 O O . LYS A 1 369 ? -7.203 16.137 7.260 1.00 97.25 369 LYS A O 1
ATOM 2815 N N . ARG A 1 370 ? -8.970 14.808 7.670 1.00 97.38 370 ARG A N 1
ATOM 2816 C CA . ARG A 1 370 ? -8.428 14.226 8.904 1.00 97.38 370 ARG A CA 1
ATOM 2817 C C . ARG A 1 370 ? -7.096 13.530 8.655 1.00 97.38 370 ARG A C 1
ATOM 2819 O O . ARG A 1 370 ? -6.161 13.748 9.420 1.00 97.38 370 ARG A O 1
ATOM 2826 N N . ILE A 1 371 ? -6.999 12.719 7.601 1.00 95.50 371 ILE A N 1
ATOM 2827 C CA . ILE A 1 371 ? -5.759 12.016 7.244 1.00 95.50 371 ILE A CA 1
ATOM 2828 C C . ILE A 1 371 ? -4.666 13.036 6.935 1.00 95.50 371 ILE A C 1
ATOM 2830 O O . ILE A 1 371 ? -3.600 12.971 7.534 1.00 95.50 371 ILE A O 1
ATOM 2834 N N . LYS A 1 372 ? -4.955 14.043 6.107 1.00 92.38 372 LYS A N 1
ATOM 2835 C CA . LYS A 1 372 ? -3.998 15.098 5.753 1.00 92.38 372 LYS A CA 1
ATOM 2836 C C . LYS A 1 372 ? -3.516 15.906 6.964 1.00 92.38 372 LYS A C 1
ATOM 2838 O O . LYS A 1 372 ? -2.335 16.205 7.067 1.00 92.38 372 LYS A O 1
ATOM 2843 N N . GLU A 1 373 ? -4.405 16.224 7.904 1.00 93.25 373 GLU A N 1
ATOM 2844 C CA . GLU A 1 373 ? -4.068 16.926 9.154 1.00 93.25 373 GLU A CA 1
ATOM 2845 C C . GLU A 1 373 ? -3.207 16.077 10.102 1.00 93.25 373 GLU A C 1
ATOM 2847 O O . GLU A 1 373 ? -2.403 16.616 10.859 1.00 93.25 373 GLU A O 1
ATOM 2852 N N . ASN A 1 374 ? -3.364 14.752 10.062 1.00 89.75 374 ASN A N 1
ATOM 2853 C CA . ASN A 1 374 ? -2.584 13.815 10.872 1.00 89.75 374 ASN A CA 1
ATOM 2854 C C . ASN A 1 374 ? -1.328 13.298 10.148 1.00 89.75 374 ASN A C 1
ATOM 2856 O O . ASN A 1 374 ? -0.544 12.563 10.754 1.00 89.75 374 ASN A O 1
ATOM 2860 N N . ALA A 1 375 ? -1.126 13.681 8.883 1.00 86.25 375 ALA A N 1
ATOM 2861 C CA . ALA A 1 375 ? 0.022 13.313 8.064 1.00 86.25 375 ALA A CA 1
ATOM 2862 C C . ALA A 1 375 ? 1.227 14.213 8.384 1.00 86.25 375 ALA A C 1
ATOM 2864 O O . ALA A 1 375 ? 1.699 14.984 7.551 1.00 86.25 375 ALA A O 1
ATOM 2865 N N . VAL A 1 376 ? 1.698 14.150 9.631 1.00 79.69 376 VAL A N 1
ATOM 2866 C CA . VAL A 1 376 ? 2.797 14.974 10.153 1.00 79.69 376 VAL A CA 1
ATOM 2867 C C . VAL A 1 376 ? 3.926 14.104 10.700 1.00 79.69 376 VAL A C 1
ATOM 2869 O O . VAL A 1 376 ? 3.687 13.033 11.262 1.00 79.69 376 VAL A O 1
ATOM 2872 N N . GLY A 1 377 ? 5.169 14.576 10.572 1.00 82.31 377 GLY A N 1
ATOM 2873 C CA . GLY A 1 377 ? 6.348 13.872 11.079 1.00 82.31 377 GLY A CA 1
ATOM 2874 C C . GLY A 1 377 ? 6.514 12.495 10.432 1.00 82.31 377 GLY A C 1
ATOM 2875 O O . GLY A 1 377 ? 6.563 12.380 9.215 1.00 82.31 377 GLY A O 1
ATOM 2876 N N . GLU A 1 378 ? 6.556 11.434 11.238 1.00 70.00 378 GLU A N 1
ATOM 2877 C CA . GLU A 1 378 ? 6.707 10.047 10.757 1.00 70.00 378 GLU A CA 1
ATOM 2878 C C . GLU A 1 378 ? 5.498 9.527 9.953 1.00 70.00 378 GLU A C 1
ATOM 2880 O O . GLU A 1 378 ? 5.565 8.447 9.374 1.00 70.00 378 GLU A O 1
ATOM 2885 N N . ARG A 1 379 ? 4.396 10.290 9.907 1.00 78.88 379 ARG A N 1
ATOM 2886 C CA . ARG A 1 379 ? 3.190 10.002 9.113 1.00 78.88 379 ARG A CA 1
ATOM 2887 C C . ARG A 1 379 ? 3.047 10.916 7.898 1.00 78.88 379 ARG A C 1
ATOM 2889 O O . ARG A 1 379 ? 1.996 10.928 7.261 1.00 78.88 379 ARG A O 1
ATOM 2896 N N . GLU A 1 380 ? 4.056 11.731 7.605 1.00 78.62 380 GLU A N 1
ATOM 2897 C CA . GLU A 1 380 ? 4.032 12.603 6.436 1.00 78.62 380 GLU A CA 1
ATOM 2898 C C . GLU A 1 380 ? 3.830 11.780 5.158 1.00 78.62 380 GLU A C 1
ATOM 2900 O O . GLU A 1 380 ? 4.475 10.754 4.942 1.00 78.62 380 GLU A O 1
ATOM 2905 N N . GLY A 1 381 ? 2.876 12.212 4.333 1.00 78.06 381 GLY A N 1
ATOM 2906 C CA . GLY A 1 381 ? 2.494 11.501 3.115 1.00 78.06 381 GLY A CA 1
ATOM 2907 C C . GLY A 1 381 ? 1.625 10.258 3.327 1.00 78.06 381 GLY A C 1
ATOM 2908 O O . GLY A 1 381 ? 1.363 9.568 2.345 1.00 78.06 381 GLY A O 1
ATOM 2909 N N . MET A 1 382 ? 1.156 9.967 4.551 1.00 89.56 382 MET A N 1
ATOM 2910 C CA . MET A 1 382 ? 0.197 8.877 4.752 1.00 89.56 382 MET A CA 1
ATOM 2911 C C . MET A 1 382 ? -1.089 9.131 3.967 1.00 89.56 382 MET A C 1
ATOM 2913 O O . MET A 1 382 ? -1.618 10.247 3.933 1.00 89.56 382 MET A O 1
ATOM 2917 N N . GLY A 1 383 ? -1.613 8.074 3.374 1.00 93.44 383 GLY A N 1
ATOM 2918 C CA . GLY A 1 383 ? -2.838 8.112 2.607 1.00 93.44 383 GLY A CA 1
ATOM 2919 C C . GLY A 1 383 ? -3.539 6.773 2.624 1.00 93.44 383 GLY A C 1
ATOM 2920 O O . GLY A 1 383 ? -3.073 5.812 3.223 1.00 93.44 383 GLY A O 1
ATOM 2921 N N . THR A 1 384 ? -4.698 6.710 1.992 1.00 97.50 384 THR A N 1
ATOM 2922 C CA . THR A 1 384 ? -5.408 5.446 1.807 1.00 97.50 384 THR A CA 1
ATOM 2923 C C . THR A 1 384 ? -6.359 5.559 0.627 1.00 97.50 384 THR A C 1
ATOM 2925 O O . THR A 1 384 ? -6.872 6.650 0.339 1.00 97.50 384 THR A O 1
ATOM 2928 N N . THR A 1 385 ? -6.602 4.451 -0.059 1.00 98.12 385 THR A N 1
ATOM 2929 C CA . THR A 1 385 ? -7.762 4.327 -0.938 1.00 98.12 385 THR A CA 1
ATOM 2930 C C . THR A 1 385 ? -9.036 4.263 -0.094 1.00 98.12 385 THR A C 1
ATOM 2932 O O . THR A 1 385 ? -9.014 4.007 1.112 1.00 98.12 385 THR A O 1
ATOM 2935 N N . LEU A 1 386 ? -10.184 4.489 -0.719 1.00 98.75 386 LEU A N 1
ATOM 2936 C CA . LEU A 1 386 ? -11.463 4.200 -0.102 1.00 98.75 386 LEU A CA 1
ATOM 2937 C C . LEU A 1 386 ? -12.499 3.901 -1.177 1.00 98.75 386 LEU A C 1
ATOM 2939 O O . LEU A 1 386 ? -12.898 4.790 -1.929 1.00 98.75 386 LEU A O 1
ATOM 2943 N N . VAL A 1 387 ? -12.974 2.658 -1.197 1.00 98.88 387 VAL A N 1
ATOM 2944 C CA . VAL A 1 387 ? -14.167 2.265 -1.946 1.00 98.88 387 VAL A CA 1
ATOM 2945 C C . VAL A 1 387 ? -15.281 1.942 -0.962 1.00 98.88 387 VAL A C 1
ATOM 2947 O O . VAL A 1 387 ? -15.101 1.186 -0.007 1.00 98.88 387 VAL A O 1
ATOM 2950 N N . THR A 1 388 ? -16.454 2.530 -1.176 1.00 98.88 388 THR A N 1
ATOM 2951 C CA . THR A 1 388 ? -17.631 2.331 -0.323 1.00 98.88 388 THR A CA 1
ATOM 2952 C C . THR A 1 388 ? -18.843 1.939 -1.132 1.00 98.88 388 THR A C 1
ATOM 2954 O O . THR A 1 388 ? -19.004 2.384 -2.264 1.00 98.88 388 THR A O 1
ATOM 2957 N N . ALA A 1 389 ? -19.734 1.163 -0.522 1.00 98.69 389 ALA A N 1
ATOM 2958 C CA . ALA A 1 389 ? -21.038 0.863 -1.078 1.00 98.69 389 ALA A CA 1
ATOM 2959 C C . ALA A 1 389 ? -22.138 1.033 -0.037 1.00 98.69 389 ALA A C 1
ATOM 2961 O O . ALA A 1 389 ? -22.148 0.358 0.995 1.00 98.69 389 ALA A O 1
ATOM 2962 N N . PHE A 1 390 ? -23.095 1.904 -0.336 1.00 98.56 390 PHE A N 1
ATOM 2963 C CA . PHE A 1 390 ? -24.358 1.975 0.381 1.00 98.56 390 PHE A CA 1
ATOM 2964 C C . PHE A 1 390 ? -25.413 1.164 -0.371 1.00 98.56 390 PHE A C 1
ATOM 2966 O O . PHE A 1 390 ? -25.738 1.501 -1.507 1.00 98.56 390 PHE A O 1
ATOM 2973 N N . VAL A 1 391 ? -25.957 0.122 0.259 1.00 97.69 391 VAL A N 1
ATOM 2974 C CA . VAL A 1 391 ? -26.901 -0.821 -0.359 1.00 97.69 391 VAL A CA 1
ATOM 2975 C C . VAL A 1 391 ? -28.263 -0.742 0.323 1.00 97.69 391 VAL A C 1
ATOM 2977 O O . VAL A 1 391 ? -28.372 -1.011 1.525 1.00 97.69 391 VAL A O 1
ATOM 2980 N N . ARG A 1 392 ? -29.307 -0.406 -0.442 1.00 94.75 392 ARG A N 1
ATOM 2981 C CA . ARG A 1 392 ? -30.696 -0.290 0.030 1.00 94.75 392 ARG A CA 1
ATOM 2982 C C . ARG A 1 392 ? -31.683 -0.501 -1.116 1.00 94.75 392 ARG A C 1
ATOM 2984 O O . ARG A 1 392 ? -31.455 -0.000 -2.205 1.00 94.75 392 ARG A O 1
ATOM 2991 N N . ASP A 1 393 ? -32.786 -1.197 -0.840 1.00 88.19 393 ASP A N 1
ATOM 2992 C CA . ASP A 1 393 ? -33.959 -1.301 -1.726 1.00 88.19 393 ASP A CA 1
ATOM 2993 C C . ASP A 1 393 ? -33.639 -1.645 -3.195 1.00 88.19 393 ASP A C 1
ATOM 2995 O O . ASP A 1 393 ? -34.223 -1.082 -4.113 1.00 88.19 393 ASP A O 1
ATOM 2999 N N . GLY A 1 394 ? -32.706 -2.577 -3.423 1.00 91.94 394 GLY A N 1
ATOM 3000 C CA . GLY A 1 394 ? -32.320 -2.984 -4.780 1.00 91.94 394 GLY A CA 1
ATOM 3001 C C . GLY A 1 394 ? -31.408 -1.986 -5.495 1.00 91.94 394 GLY A C 1
ATOM 3002 O O . GLY A 1 394 ? -31.269 -2.063 -6.705 1.00 91.94 394 GLY A O 1
ATOM 3003 N N . LYS A 1 395 ? -30.754 -1.073 -4.773 1.00 96.31 395 LYS A N 1
ATOM 3004 C CA . LYS A 1 395 ? -29.783 -0.129 -5.330 1.00 96.31 395 LYS A CA 1
ATOM 3005 C C . LYS A 1 395 ? -28.496 -0.104 -4.511 1.00 96.31 395 LYS A C 1
ATOM 3007 O O . LYS A 1 395 ? -28.526 -0.228 -3.282 1.00 96.31 395 LYS A O 1
ATOM 3012 N N . ALA A 1 396 ? -27.370 0.096 -5.189 1.00 98.12 396 ALA A N 1
ATOM 3013 C CA . ALA A 1 396 ? -26.087 0.428 -4.586 1.00 98.12 396 ALA A CA 1
ATOM 3014 C C . ALA A 1 396 ? -25.593 1.798 -5.057 1.00 98.12 396 ALA A C 1
ATOM 3016 O O . ALA A 1 396 ? -25.520 2.068 -6.255 1.00 98.12 396 ALA A O 1
ATOM 3017 N N . ILE A 1 397 ? -25.219 2.651 -4.105 1.00 98.69 397 ILE A N 1
ATOM 3018 C CA . ILE A 1 397 ? -24.506 3.904 -4.366 1.00 98.69 397 ILE A CA 1
ATOM 3019 C C . ILE A 1 397 ? -23.058 3.693 -3.944 1.00 98.69 397 ILE A C 1
ATOM 3021 O O . ILE A 1 397 ? -22.780 3.460 -2.765 1.00 98.69 397 ILE A O 1
ATOM 3025 N N . ILE A 1 398 ? -22.155 3.759 -4.916 1.00 98.81 398 ILE A N 1
ATOM 3026 C CA . ILE A 1 398 ? -20.721 3.558 -4.732 1.00 98.81 398 ILE A CA 1
ATOM 3027 C C . ILE A 1 398 ? -20.026 4.913 -4.721 1.00 98.81 398 ILE A C 1
ATOM 3029 O O . ILE A 1 398 ? -20.348 5.772 -5.544 1.00 98.81 398 ILE A O 1
ATOM 3033 N N . ALA A 1 399 ? -19.060 5.086 -3.826 1.00 98.75 399 ALA A N 1
ATOM 3034 C CA . ALA A 1 399 ? -18.086 6.170 -3.892 1.00 98.75 399 ALA A CA 1
ATOM 3035 C C . ALA A 1 399 ? -16.678 5.565 -3.862 1.00 98.75 399 ALA A C 1
ATOM 3037 O O . ALA A 1 399 ? -16.414 4.722 -3.002 1.00 98.75 399 ALA A O 1
ATOM 3038 N N . ASN A 1 400 ? -15.829 5.953 -4.817 1.00 98.62 400 ASN A N 1
ATOM 3039 C CA . ASN A 1 400 ? -14.469 5.438 -4.963 1.00 98.62 400 ASN A CA 1
ATOM 3040 C C . ASN A 1 400 ? -13.431 6.564 -5.013 1.00 98.62 400 ASN A C 1
ATOM 3042 O O . ASN A 1 400 ? -13.588 7.519 -5.780 1.00 98.62 400 ASN A O 1
ATOM 3046 N N . THR A 1 401 ? -12.356 6.400 -4.248 1.00 98.06 401 THR A N 1
ATOM 3047 C CA . THR A 1 401 ? -11.128 7.197 -4.295 1.00 98.06 401 THR A CA 1
ATOM 3048 C C . THR A 1 401 ? -9.936 6.242 -4.243 1.00 98.06 401 THR A C 1
ATOM 3050 O O . THR A 1 401 ? -9.673 5.666 -3.191 1.00 98.06 401 THR A O 1
ATOM 3053 N N . GLY A 1 402 ? -9.210 6.082 -5.348 1.00 96.94 402 GLY A N 1
ATOM 3054 C CA . GLY A 1 402 ? -8.083 5.146 -5.456 1.00 96.94 402 GLY A CA 1
ATOM 3055 C C . GLY A 1 402 ? -8.341 3.989 -6.417 1.00 96.94 402 GLY A C 1
ATOM 3056 O O . GLY A 1 402 ? -9.220 4.055 -7.278 1.00 96.94 402 GLY A O 1
ATOM 3057 N N . ASP A 1 403 ? -7.539 2.942 -6.289 1.00 95.94 403 ASP A N 1
ATOM 3058 C CA . ASP A 1 403 ? -7.521 1.743 -7.136 1.00 95.94 403 ASP A CA 1
ATOM 3059 C C . ASP A 1 403 ? -8.098 0.493 -6.455 1.00 95.94 403 ASP A C 1
ATOM 3061 O O . ASP A 1 403 ? -8.221 -0.552 -7.082 1.00 95.94 403 ASP A O 1
ATOM 3065 N N . SER A 1 404 ? -8.579 0.598 -5.213 1.00 97.94 404 SER A N 1
ATOM 3066 C CA . SER A 1 404 ? -9.526 -0.392 -4.694 1.00 97.94 404 SER A CA 1
ATOM 3067 C C . SER A 1 404 ? -10.813 -0.389 -5.525 1.00 97.94 404 SER A C 1
ATOM 3069 O O . SER A 1 404 ? -11.248 0.642 -6.044 1.00 97.94 404 SER A O 1
ATOM 3071 N N . ARG A 1 405 ? -11.445 -1.558 -5.662 1.00 98.19 405 ARG A N 1
ATOM 3072 C CA . ARG A 1 405 ? -12.528 -1.763 -6.632 1.00 98.19 405 ARG A CA 1
ATOM 3073 C C . ARG A 1 405 ? -13.821 -2.233 -5.996 1.00 98.19 405 ARG A C 1
ATOM 3075 O O . ARG A 1 405 ? -13.809 -2.997 -5.035 1.00 98.19 405 ARG A O 1
ATOM 3082 N N . ALA A 1 406 ? -14.939 -1.823 -6.590 1.00 98.75 406 ALA A N 1
ATOM 3083 C CA . ALA A 1 406 ? -16.231 -2.475 -6.421 1.00 98.75 406 ALA A CA 1
ATOM 3084 C C . ALA A 1 406 ? -16.653 -3.146 -7.734 1.00 98.75 406 ALA A C 1
ATOM 3086 O O . ALA A 1 406 ? -16.433 -2.590 -8.810 1.00 98.75 406 ALA A O 1
ATOM 3087 N N . TYR A 1 407 ? -17.305 -4.300 -7.634 1.00 98.56 407 TYR A N 1
ATOM 3088 C CA . TYR A 1 407 ? -17.834 -5.090 -8.741 1.00 98.56 407 TYR A CA 1
ATOM 3089 C C . TYR A 1 407 ? -19.289 -5.456 -8.463 1.00 98.56 407 TYR A C 1
ATOM 3091 O O . TYR A 1 407 ? -19.611 -5.933 -7.374 1.00 98.56 407 TYR A O 1
ATOM 3099 N N . LEU A 1 408 ? -20.151 -5.293 -9.464 1.00 98.38 408 LEU A N 1
ATOM 3100 C CA . LEU A 1 408 ? -21.480 -5.893 -9.495 1.00 98.38 408 LEU A CA 1
ATOM 3101 C C . LEU A 1 408 ? -21.446 -7.106 -10.422 1.00 98.38 408 LEU A C 1
ATOM 3103 O O . LEU A 1 408 ? -21.216 -6.961 -11.625 1.00 98.38 408 LEU A O 1
ATOM 3107 N N . ILE A 1 409 ? -21.686 -8.290 -9.869 1.00 98.12 409 ILE A N 1
ATOM 3108 C CA . ILE A 1 409 ? -21.608 -9.560 -10.588 1.00 98.12 409 ILE A CA 1
ATOM 3109 C C . ILE A 1 409 ? -22.996 -10.192 -10.641 1.00 98.12 409 ILE A C 1
ATOM 3111 O O . ILE A 1 409 ? -23.636 -10.395 -9.610 1.00 98.12 409 ILE A O 1
ATOM 3115 N N . ARG A 1 410 ? -23.450 -10.522 -11.853 1.00 95.81 410 ARG A N 1
ATOM 3116 C CA . ARG A 1 410 ? -24.764 -11.116 -12.129 1.00 95.81 410 ARG A CA 1
ATOM 3117 C C . ARG A 1 410 ? -24.615 -12.238 -13.138 1.00 95.81 410 ARG A C 1
ATOM 3119 O O . ARG A 1 410 ? -23.991 -12.049 -14.181 1.00 95.81 410 ARG A O 1
ATOM 3126 N N . ASN A 1 411 ? -25.221 -13.390 -12.857 1.00 92.75 411 ASN A N 1
ATOM 3127 C CA . ASN A 1 411 ? -25.258 -14.537 -13.772 1.00 92.75 411 ASN A CA 1
ATOM 3128 C C . ASN A 1 411 ? -23.872 -14.899 -14.353 1.00 92.75 411 ASN A C 1
ATOM 3130 O O . ASN A 1 411 ? -23.737 -15.135 -15.555 1.00 92.75 411 ASN A O 1
ATOM 3134 N N . GLY A 1 412 ? -22.834 -14.893 -13.508 1.00 92.44 412 GLY A N 1
ATOM 3135 C CA . GLY A 1 412 ? -21.468 -15.231 -13.912 1.00 92.44 412 GLY A CA 1
ATOM 3136 C C . GLY A 1 412 ? -20.774 -14.196 -14.795 1.00 92.44 412 GLY A C 1
ATOM 3137 O O . GLY A 1 412 ? -19.938 -14.568 -15.613 1.00 92.44 412 GLY A O 1
ATOM 3138 N N . ARG A 1 413 ? -21.132 -12.909 -14.685 1.00 96.25 413 ARG A N 1
ATOM 3139 C CA . ARG A 1 413 ? -20.490 -11.807 -15.420 1.00 96.25 413 ARG A CA 1
ATOM 3140 C C . ARG A 1 413 ? -20.387 -10.549 -14.566 1.00 96.25 413 ARG A C 1
ATOM 3142 O O . ARG A 1 413 ? -21.308 -10.248 -13.809 1.00 96.25 413 ARG A O 1
ATOM 3149 N N . ILE A 1 414 ? -19.309 -9.786 -14.745 1.00 97.25 414 ILE A N 1
ATOM 3150 C CA . ILE A 1 414 ? -19.188 -8.424 -14.210 1.00 97.25 414 ILE A CA 1
ATOM 3151 C C . ILE A 1 414 ? -20.087 -7.511 -15.052 1.00 97.25 414 ILE A C 1
ATOM 3153 O O . ILE A 1 414 ? -19.868 -7.348 -16.250 1.00 97.25 414 ILE A O 1
ATOM 3157 N N . ILE A 1 415 ? -21.120 -6.943 -14.433 1.00 97.38 415 ILE A N 1
ATOM 3158 C CA . ILE A 1 415 ? -22.051 -5.998 -15.070 1.00 97.38 415 ILE A CA 1
ATOM 3159 C C . ILE A 1 415 ? -21.530 -4.570 -14.960 1.00 97.38 415 ILE A C 1
ATOM 3161 O O . ILE A 1 415 ? -21.671 -3.775 -15.887 1.00 97.38 415 ILE A O 1
ATOM 3165 N N . ALA A 1 416 ? -20.920 -4.250 -13.823 1.00 97.25 416 ALA A N 1
ATOM 3166 C CA . ALA A 1 416 ? -20.306 -2.962 -13.575 1.00 97.25 416 ALA A CA 1
ATOM 3167 C C . ALA A 1 416 ? -19.097 -3.130 -12.656 1.00 97.25 416 ALA A C 1
ATOM 3169 O O . ALA A 1 416 ? -19.082 -4.007 -11.790 1.00 97.25 416 ALA A O 1
ATOM 3170 N N . ARG A 1 417 ? -18.101 -2.263 -12.837 1.00 97.12 417 ARG A N 1
ATOM 3171 C CA . ARG A 1 417 ? -16.978 -2.103 -11.917 1.00 97.12 417 ARG A CA 1
ATOM 3172 C C . ARG A 1 417 ? -16.579 -0.637 -11.823 1.00 97.12 417 ARG A C 1
ATOM 3174 O O . ARG A 1 417 ? -16.834 0.131 -12.755 1.00 97.12 417 ARG A O 1
ATOM 3181 N N . THR A 1 418 ? -15.977 -0.247 -10.710 1.00 98.06 418 THR A N 1
ATOM 3182 C CA . THR A 1 418 ? -15.353 1.076 -10.576 1.00 98.06 418 THR A CA 1
ATOM 3183 C C . THR A 1 418 ? -14.135 1.186 -11.493 1.00 98.06 418 THR A C 1
ATOM 3185 O O . THR A 1 418 ? -13.531 0.179 -11.860 1.00 98.06 418 THR A O 1
ATOM 3188 N N . LYS A 1 419 ? -13.781 2.413 -11.877 1.00 96.25 419 LYS A N 1
ATOM 3189 C CA . LYS A 1 419 ? -12.492 2.704 -12.508 1.00 96.25 419 LYS A CA 1
ATOM 3190 C C . LYS A 1 419 ? -11.455 3.059 -11.451 1.00 96.25 419 LYS A C 1
ATOM 3192 O O . LYS A 1 419 ? -11.779 3.781 -10.506 1.00 96.25 419 LYS A O 1
ATOM 3197 N N . ASP A 1 420 ? -10.231 2.600 -11.668 1.00 95.31 420 ASP A N 1
ATOM 3198 C CA . ASP A 1 420 ? -9.106 2.897 -10.790 1.00 95.31 420 ASP A CA 1
ATOM 3199 C C . ASP A 1 420 ? -8.658 4.345 -10.968 1.00 95.31 420 ASP A C 1
ATOM 3201 O O . ASP A 1 420 ? -8.598 4.878 -12.079 1.00 95.31 420 ASP A O 1
ATOM 3205 N N . HIS A 1 421 ? -8.270 4.990 -9.878 1.00 93.62 421 HIS A N 1
ATOM 3206 C CA . HIS A 1 421 ? -7.513 6.235 -9.946 1.00 93.62 421 HIS A CA 1
ATOM 3207 C C . HIS A 1 421 ? -6.023 5.920 -10.003 1.00 93.62 421 HIS A C 1
ATOM 3209 O O . HIS A 1 421 ? -5.307 6.134 -9.031 1.00 93.62 421 HIS A O 1
ATOM 3215 N N . SER A 1 422 ? -5.568 5.383 -11.137 1.00 88.88 422 SER A N 1
ATOM 3216 C CA . SER A 1 422 ? -4.172 5.013 -11.380 1.00 88.88 422 SER A CA 1
ATOM 3217 C C . SER A 1 422 ? -3.663 5.551 -12.717 1.00 88.88 422 SER A C 1
ATOM 3219 O O . SER A 1 422 ? -4.429 5.783 -13.656 1.00 88.88 422 SER A O 1
ATOM 3221 N N . LEU A 1 423 ? -2.343 5.715 -12.834 1.00 81.12 423 LEU A N 1
ATOM 3222 C CA . LEU A 1 423 ? -1.712 6.227 -14.052 1.00 81.12 423 LEU A CA 1
ATOM 3223 C C . LEU A 1 423 ? -2.013 5.327 -15.257 1.00 81.12 423 LEU A C 1
ATOM 3225 O O . LEU A 1 423 ? -2.276 5.813 -16.354 1.00 81.12 423 LEU A O 1
ATOM 3229 N N . VAL A 1 424 ? -2.017 4.008 -15.054 1.00 85.19 424 VAL A N 1
ATOM 3230 C CA . VAL A 1 424 ? -2.338 3.052 -16.121 1.00 85.19 424 VAL A CA 1
ATOM 3231 C C . VAL A 1 424 ? -3.804 3.119 -16.540 1.00 85.19 424 VAL A C 1
ATOM 3233 O O . VAL A 1 424 ? -4.084 2.973 -17.727 1.00 85.19 424 VAL A O 1
ATOM 3236 N N . GLN A 1 425 ? -4.735 3.412 -15.625 1.00 91.12 425 GLN A N 1
ATOM 3237 C CA . GLN A 1 425 ? -6.135 3.640 -15.987 1.00 91.12 425 GLN A CA 1
ATOM 3238 C C . GLN A 1 425 ? -6.305 4.931 -16.800 1.00 91.12 425 GLN A C 1
ATOM 3240 O O . GLN A 1 425 ? -7.090 4.952 -17.747 1.00 91.12 425 GLN A O 1
ATOM 3245 N N . GLU A 1 426 ? -5.530 5.980 -16.512 1.00 88.75 426 GLU A N 1
ATOM 3246 C CA . GLU A 1 426 ? -5.515 7.199 -17.331 1.00 88.75 426 GLU A CA 1
ATOM 3247 C C . GLU A 1 426 ? -4.951 6.953 -18.738 1.00 88.75 426 GLU A C 1
ATOM 3249 O O . GLU A 1 426 ? -5.490 7.471 -19.717 1.00 88.75 426 GLU A O 1
ATOM 3254 N N . MET A 1 427 ? -3.889 6.150 -18.859 1.00 80.50 427 MET A N 1
ATOM 3255 C CA . MET A 1 427 ? -3.321 5.747 -20.154 1.00 80.50 427 MET A CA 1
ATOM 3256 C C . MET A 1 427 ? -4.307 4.881 -20.956 1.00 80.50 427 MET A C 1
ATOM 3258 O O . MET A 1 427 ? -4.453 5.073 -22.164 1.00 80.50 427 MET A O 1
ATOM 3262 N N . LEU A 1 428 ? -5.027 3.969 -20.288 1.00 90.50 428 LEU A N 1
ATOM 3263 C CA . LEU A 1 428 ? -6.102 3.170 -20.888 1.00 90.50 428 LEU A CA 1
ATOM 3264 C C . LEU A 1 428 ? -7.235 4.055 -21.413 1.00 90.50 428 LEU A C 1
ATOM 3266 O O . LEU A 1 428 ? -7.659 3.898 -22.556 1.00 90.50 428 LEU A O 1
ATOM 3270 N N . ASP A 1 429 ? -7.703 5.004 -20.602 1.00 89.94 429 ASP A N 1
ATOM 3271 C CA . ASP A 1 429 ? -8.791 5.915 -20.971 1.00 89.94 429 ASP A CA 1
ATOM 3272 C C . ASP A 1 429 ? -8.411 6.819 -22.164 1.00 89.94 429 ASP A C 1
ATOM 3274 O O . ASP A 1 429 ? -9.281 7.199 -22.951 1.00 89.94 429 ASP A O 1
ATOM 3278 N N . LYS A 1 430 ? -7.115 7.120 -22.345 1.00 90.81 430 LYS A N 1
ATOM 3279 C CA . LYS A 1 430 ? -6.568 7.844 -23.511 1.00 90.81 430 LYS A CA 1
ATOM 3280 C C . LYS A 1 430 ? -6.294 6.950 -24.728 1.00 90.81 430 LYS A C 1
ATOM 3282 O O . LYS A 1 430 ? -5.978 7.472 -25.796 1.00 90.81 430 LYS A O 1
ATOM 3287 N N . GLY A 1 431 ? -6.409 5.629 -24.587 1.00 90.88 431 GLY A N 1
ATOM 3288 C CA . GLY A 1 431 ? -6.079 4.661 -25.636 1.00 90.88 431 GLY A CA 1
ATOM 3289 C C . GLY A 1 431 ? -4.579 4.535 -25.923 1.00 90.88 431 GLY A C 1
ATOM 3290 O O . GLY A 1 431 ? -4.207 4.097 -27.008 1.00 90.88 431 GLY A O 1
ATOM 3291 N N . GLU A 1 432 ? -3.718 4.935 -24.981 1.00 81.81 432 GLU A N 1
ATOM 3292 C CA . GLU A 1 432 ? -2.254 4.861 -25.111 1.00 81.81 432 GLU A CA 1
ATOM 3293 C C . GLU A 1 432 ? -1.723 3.436 -24.902 1.00 81.81 432 GLU A C 1
ATOM 3295 O O . GLU A 1 432 ? -0.674 3.084 -25.440 1.00 81.81 432 GLU A O 1
ATOM 3300 N N . ILE A 1 433 ? -2.449 2.620 -24.131 1.00 82.12 433 ILE A N 1
ATOM 3301 C CA . ILE A 1 433 ? -2.141 1.213 -23.854 1.00 82.12 433 ILE A CA 1
ATOM 3302 C C . ILE A 1 433 ? -3.414 0.365 -23.916 1.00 82.12 433 ILE A C 1
ATOM 3304 O O . ILE A 1 433 ? -4.531 0.871 -23.799 1.00 82.12 433 ILE A O 1
ATOM 3308 N N . THR A 1 434 ? -3.248 -0.941 -24.079 1.00 83.12 434 THR A N 1
ATOM 3309 C CA . THR A 1 434 ? -4.316 -1.947 -24.006 1.00 83.12 434 THR A CA 1
ATOM 3310 C C . THR A 1 434 ? -4.493 -2.488 -22.577 1.00 83.12 434 THR A C 1
ATOM 3312 O O . THR A 1 434 ? -3.560 -2.410 -21.775 1.00 83.12 434 THR A O 1
ATOM 3315 N N . PRO A 1 435 ? -5.645 -3.106 -22.229 1.00 81.06 435 PRO A N 1
ATOM 3316 C CA . PRO A 1 435 ? -5.845 -3.722 -20.909 1.00 81.06 435 PRO A CA 1
ATOM 3317 C C . PRO A 1 435 ? -4.759 -4.740 -20.530 1.00 81.06 435 PRO A C 1
ATOM 3319 O O . PRO A 1 435 ? -4.288 -4.756 -19.395 1.00 81.06 435 PRO A O 1
ATOM 3322 N N . ALA A 1 436 ? -4.298 -5.540 -21.498 1.00 80.56 436 ALA A N 1
ATOM 3323 C CA . ALA A 1 436 ? -3.232 -6.516 -21.283 1.00 80.56 436 ALA A CA 1
ATOM 3324 C C . ALA A 1 436 ? -1.867 -5.856 -21.006 1.00 80.56 436 ALA A C 1
ATOM 3326 O O . ALA A 1 436 ? -1.071 -6.379 -20.224 1.00 80.56 436 ALA A O 1
ATOM 3327 N N . GLU A 1 437 ? -1.588 -4.710 -21.634 1.00 77.38 437 GLU A N 1
ATOM 3328 C CA . GLU A 1 437 ? -0.375 -3.925 -21.378 1.00 77.38 437 GLU A CA 1
ATOM 3329 C C . GLU A 1 437 ? -0.433 -3.232 -20.015 1.00 77.38 437 GLU A C 1
ATOM 3331 O O . GLU A 1 437 ? 0.569 -3.240 -19.302 1.00 77.38 437 GLU A O 1
ATOM 3336 N N . ALA A 1 438 ? -1.597 -2.712 -19.613 1.00 77.25 438 ALA A N 1
ATOM 3337 C CA . ALA A 1 438 ? -1.795 -2.072 -18.312 1.00 77.25 438 ALA A CA 1
ATOM 3338 C C . ALA A 1 438 ? -1.448 -3.003 -17.139 1.00 77.25 438 ALA A C 1
ATOM 3340 O O . ALA A 1 438 ? -0.705 -2.600 -16.245 1.00 77.25 438 ALA A O 1
ATOM 3341 N N . MET A 1 439 ? -1.875 -4.272 -17.188 1.00 74.38 439 MET A N 1
ATOM 3342 C CA . MET A 1 439 ? -1.575 -5.267 -16.143 1.00 74.38 439 MET A CA 1
ATOM 3343 C C . MET A 1 439 ? -0.073 -5.539 -15.964 1.00 74.38 439 MET A C 1
ATOM 3345 O O . MET A 1 439 ? 0.377 -5.913 -14.884 1.00 74.38 439 MET A O 1
ATOM 3349 N N . ARG A 1 440 ? 0.731 -5.368 -17.020 1.00 77.00 440 ARG A N 1
ATOM 3350 C CA . ARG A 1 440 ? 2.183 -5.638 -17.005 1.00 77.00 440 ARG A CA 1
ATOM 3351 C C . ARG A 1 440 ? 3.017 -4.364 -16.974 1.00 77.00 440 ARG A C 1
ATOM 3353 O O . ARG A 1 440 ? 4.246 -4.431 -17.044 1.00 77.00 440 ARG A O 1
ATOM 3360 N N . HIS A 1 441 ? 2.366 -3.209 -16.886 1.00 74.00 441 HIS A N 1
ATOM 3361 C CA . HIS A 1 441 ? 3.032 -1.931 -17.007 1.00 74.00 441 HIS A CA 1
ATOM 3362 C C . HIS A 1 441 ? 3.915 -1.657 -15.772 1.00 74.00 441 HIS A C 1
ATOM 3364 O O . HIS A 1 441 ? 3.469 -1.871 -14.640 1.00 74.00 441 HIS A O 1
ATOM 3370 N N . PRO A 1 442 ? 5.152 -1.144 -15.940 1.00 63.84 442 PRO A N 1
ATOM 3371 C CA . PRO A 1 442 ? 6.047 -0.854 -14.814 1.00 63.84 442 PRO A CA 1
ATOM 3372 C C . PRO A 1 442 ? 5.479 0.155 -13.809 1.00 63.84 442 PRO A C 1
ATOM 3374 O O . PRO A 1 442 ? 5.868 0.149 -12.647 1.00 63.84 442 PRO A O 1
ATOM 3377 N N . MET A 1 443 ? 4.562 1.016 -14.261 1.00 74.69 443 MET A N 1
ATOM 3378 C CA . MET A 1 443 ? 3.928 2.067 -13.457 1.00 74.69 443 MET A CA 1
ATOM 3379 C C . MET A 1 443 ? 2.504 1.712 -12.999 1.00 74.69 443 MET A C 1
ATOM 3381 O O . MET A 1 443 ? 1.733 2.613 -12.680 1.00 74.69 443 MET A O 1
ATOM 3385 N N . ARG A 1 444 ? 2.118 0.427 -13.006 1.00 76.06 444 ARG A N 1
ATOM 3386 C CA . ARG A 1 444 ? 0.741 0.015 -12.671 1.00 76.06 444 ARG A CA 1
ATOM 3387 C C . ARG A 1 444 ? 0.325 0.345 -11.230 1.00 76.06 444 ARG A C 1
ATOM 3389 O O . ARG A 1 444 ? -0.828 0.683 -11.022 1.00 76.06 444 ARG A O 1
ATOM 3396 N N . ASN A 1 445 ? 1.281 0.387 -10.299 1.00 70.88 445 ASN A N 1
ATOM 3397 C CA . ASN A 1 445 ? 1.044 0.710 -8.884 1.00 70.88 445 ASN A CA 1
ATOM 3398 C C . ASN A 1 445 ? 1.063 2.231 -8.591 1.00 70.88 445 ASN A C 1
ATOM 3400 O O . ASN A 1 445 ? 1.162 2.634 -7.434 1.00 70.88 445 ASN A O 1
ATOM 3404 N N . ILE A 1 446 ? 1.085 3.102 -9.611 1.00 78.50 446 ILE A N 1
ATOM 3405 C CA . ILE A 1 446 ? 1.051 4.558 -9.398 1.00 78.50 446 ILE A CA 1
ATOM 3406 C C . ILE A 1 446 ? -0.406 5.014 -9.308 1.00 78.50 446 ILE A C 1
ATOM 3408 O O . ILE A 1 446 ? -1.084 5.142 -10.330 1.00 78.50 446 ILE A O 1
ATOM 3412 N N . ILE A 1 447 ? -0.852 5.307 -8.089 1.00 85.94 447 ILE A N 1
ATOM 3413 C CA . ILE A 1 447 ? -2.174 5.864 -7.784 1.00 85.94 447 ILE A CA 1
ATOM 3414 C C . ILE A 1 447 ? -2.169 7.379 -8.030 1.00 85.94 447 ILE A C 1
ATOM 3416 O O . ILE A 1 447 ? -1.255 8.084 -7.599 1.00 85.94 447 ILE A O 1
ATOM 3420 N N . THR A 1 448 ? -3.193 7.891 -8.713 1.00 83.75 448 THR A N 1
ATOM 3421 C CA . THR A 1 448 ? -3.352 9.319 -9.034 1.00 83.75 448 THR A CA 1
ATOM 3422 C C . THR A 1 448 ? -4.300 10.050 -8.089 1.00 83.75 448 THR A C 1
ATOM 3424 O O . THR A 1 448 ? -4.218 11.271 -7.994 1.00 83.75 448 THR A O 1
ATOM 3427 N N . LYS A 1 449 ? -5.154 9.339 -7.337 1.00 91.75 449 LYS A N 1
ATOM 3428 C CA . LYS A 1 449 ? -5.984 9.921 -6.265 1.00 91.75 449 LYS A CA 1
ATOM 3429 C C . LYS A 1 449 ? -6.048 9.006 -5.048 1.00 91.75 449 LYS A C 1
ATOM 3431 O O . LYS A 1 449 ? -6.317 7.820 -5.179 1.00 91.75 449 LYS A O 1
ATOM 3436 N N . ALA A 1 450 ? -5.881 9.575 -3.861 1.00 94.25 450 ALA A N 1
ATOM 3437 C CA . ALA A 1 450 ? -6.009 8.886 -2.582 1.00 94.25 450 ALA A CA 1
ATOM 3438 C C . ALA A 1 450 ? -6.401 9.870 -1.469 1.00 94.25 450 ALA A C 1
ATOM 3440 O O . ALA A 1 450 ? -6.065 11.059 -1.498 1.00 94.25 450 ALA A O 1
ATOM 3441 N N . LEU A 1 451 ? -7.081 9.386 -0.430 1.00 96.75 451 LEU A N 1
ATOM 3442 C CA . LEU A 1 451 ? -7.332 10.195 0.762 1.00 96.75 451 LEU A CA 1
ATOM 3443 C C . LEU A 1 451 ? -5.999 10.528 1.449 1.00 96.75 451 LEU A C 1
ATOM 3445 O O . LEU A 1 451 ? -5.077 9.724 1.428 1.00 96.75 451 LEU A O 1
ATOM 3449 N N . GLY A 1 452 ? -5.873 11.723 2.034 1.00 92.44 452 GLY A N 1
ATOM 3450 C CA . GLY A 1 452 ? -4.612 12.215 2.611 1.00 92.44 452 GLY A CA 1
ATOM 3451 C C . GLY A 1 452 ? -3.602 12.793 1.611 1.00 92.44 452 GLY A C 1
ATOM 3452 O O . GLY A 1 452 ? -2.847 13.685 1.989 1.00 92.44 452 GLY A O 1
ATOM 3453 N N . VAL A 1 453 ? -3.641 12.369 0.340 1.00 88.06 453 VAL A N 1
ATOM 3454 C CA . VAL A 1 453 ? -2.673 12.770 -0.701 1.00 88.06 453 VAL A CA 1
ATOM 3455 C C . VAL A 1 453 ? -3.318 13.730 -1.706 1.00 88.06 453 VAL A C 1
ATOM 3457 O O . VAL A 1 453 ? -3.317 14.944 -1.475 1.00 88.06 453 VAL A O 1
ATOM 3460 N N . ASP A 1 454 ? -3.927 13.197 -2.769 1.00 88.25 454 ASP A N 1
ATOM 3461 C CA . ASP A 1 454 ? -4.665 13.959 -3.778 1.00 88.25 454 ASP A CA 1
ATOM 3462 C C . ASP A 1 454 ? -6.127 13.508 -3.836 1.00 88.25 454 ASP A C 1
ATOM 3464 O O . ASP A 1 454 ? -6.432 12.336 -4.059 1.00 88.25 454 ASP A O 1
ATOM 3468 N N . PHE A 1 455 ? -7.047 14.435 -3.570 1.00 93.12 455 PHE A N 1
ATOM 3469 C CA . PHE A 1 455 ? -8.448 14.104 -3.339 1.00 93.12 455 PHE A CA 1
ATOM 3470 C C . PHE A 1 455 ? -9.267 14.135 -4.624 1.00 93.12 455 PHE A C 1
ATOM 3472 O O . PHE A 1 455 ? -9.409 15.170 -5.272 1.00 93.12 455 PHE A O 1
ATOM 3479 N N . GLY A 1 456 ? -9.944 13.029 -4.905 1.00 93.00 456 GLY A N 1
ATOM 3480 C CA . GLY A 1 456 ? -11.058 12.999 -5.837 1.00 93.00 456 GLY A CA 1
ATOM 3481 C C . GLY A 1 456 ? -11.927 11.781 -5.577 1.00 93.00 456 GLY A C 1
ATOM 3482 O O . GLY A 1 456 ? -11.420 10.716 -5.239 1.00 93.00 456 GLY A O 1
ATOM 3483 N N . VAL A 1 457 ? -13.239 11.946 -5.710 1.00 97.38 457 VAL A N 1
ATOM 3484 C CA . VAL A 1 457 ? -14.213 10.880 -5.475 1.00 97.38 457 VAL A CA 1
ATOM 3485 C C . VAL A 1 457 ? -15.114 10.730 -6.691 1.00 97.38 457 VAL A C 1
ATOM 3487 O O . VAL A 1 457 ? -15.727 11.699 -7.143 1.00 97.38 457 VAL A O 1
ATOM 3490 N N . ASP A 1 458 ? -15.198 9.507 -7.199 1.00 98.25 458 ASP A N 1
ATOM 3491 C CA . ASP A 1 458 ? -16.117 9.143 -8.270 1.00 98.25 458 ASP A CA 1
ATOM 3492 C C . ASP A 1 458 ? -17.321 8.420 -7.680 1.00 98.25 458 ASP A C 1
ATOM 3494 O O . ASP A 1 458 ? -17.186 7.616 -6.757 1.00 98.25 458 ASP A O 1
ATOM 3498 N N . PHE A 1 459 ? -18.505 8.688 -8.230 1.00 98.56 459 PHE A N 1
ATOM 3499 C CA . PHE A 1 459 ? -19.744 8.071 -7.773 1.00 98.56 459 PHE A CA 1
ATOM 3500 C C . PHE A 1 459 ? -20.382 7.209 -8.848 1.00 98.56 459 PHE A C 1
ATOM 3502 O O . PHE A 1 459 ? -20.491 7.628 -10.001 1.00 98.56 459 PHE A O 1
ATOM 3509 N N . TYR A 1 460 ? -20.913 6.066 -8.427 1.00 98.56 460 TYR A N 1
ATOM 3510 C CA . TYR A 1 460 ? -21.658 5.149 -9.280 1.00 98.56 460 TYR A CA 1
ATOM 3511 C C . TYR A 1 460 ? -22.994 4.806 -8.624 1.00 98.56 460 TYR A C 1
ATOM 3513 O O . TYR A 1 460 ? -23.097 4.727 -7.401 1.00 98.56 460 TYR A O 1
ATOM 3521 N N . GLU A 1 461 ? -24.028 4.619 -9.435 1.00 98.06 461 GLU A N 1
ATOM 3522 C CA . GLU A 1 461 ? -25.358 4.212 -8.985 1.00 98.06 461 GLU A CA 1
ATOM 3523 C C . GLU A 1 461 ? -25.745 2.966 -9.776 1.00 98.06 461 GLU A C 1
ATOM 3525 O O . GLU A 1 461 ? -25.864 3.023 -11.000 1.00 98.06 461 GLU A O 1
ATOM 3530 N N . TRP A 1 462 ? -25.867 1.835 -9.085 1.00 98.12 462 TRP A N 1
ATOM 3531 C CA . TRP A 1 462 ? -26.100 0.528 -9.689 1.00 98.12 462 TRP A CA 1
ATOM 3532 C C . TRP A 1 462 ? -27.403 -0.081 -9.185 1.00 98.12 462 TRP A C 1
ATOM 3534 O O . TRP A 1 462 ? -27.676 -0.068 -7.985 1.00 98.12 462 TRP A O 1
ATOM 3544 N N . GLU A 1 463 ? -28.178 -0.650 -10.102 1.00 97.50 463 GLU A N 1
ATOM 3545 C CA . GLU A 1 463 ? -29.375 -1.428 -9.784 1.00 97.50 463 GLU A CA 1
ATOM 3546 C C . GLU A 1 463 ? -28.976 -2.868 -9.432 1.00 97.50 463 GLU A C 1
ATOM 3548 O O . GLU A 1 463 ? -28.195 -3.501 -10.144 1.00 97.50 463 GLU A O 1
ATOM 3553 N N . ILE A 1 464 ? -29.521 -3.377 -8.333 1.00 95.56 464 ILE A N 1
ATOM 3554 C CA . ILE A 1 464 ? -29.262 -4.698 -7.764 1.00 95.56 464 ILE A CA 1
ATOM 3555 C C . ILE A 1 464 ? -30.520 -5.550 -7.889 1.00 95.56 464 ILE A C 1
ATOM 3557 O O . ILE A 1 464 ? -31.588 -5.212 -7.376 1.00 95.56 464 ILE A O 1
ATOM 3561 N N . GLU A 1 465 ? -30.359 -6.713 -8.507 1.00 94.50 465 GLU A N 1
ATOM 3562 C CA . GLU A 1 465 ? -31.392 -7.730 -8.650 1.00 94.50 465 GLU A CA 1
ATOM 3563 C C . GLU A 1 465 ? -31.165 -8.902 -7.684 1.00 94.50 465 GLU A C 1
ATOM 3565 O O . GLU A 1 465 ? -30.105 -9.073 -7.079 1.00 94.50 465 GLU A O 1
ATOM 3570 N N . GLY A 1 466 ? -32.197 -9.727 -7.505 1.00 91.50 466 GLY A N 1
ATOM 3571 C CA . GLY A 1 466 ? -32.084 -10.931 -6.688 1.00 91.50 466 GLY A CA 1
ATOM 3572 C C . GLY A 1 466 ? -31.045 -11.894 -7.266 1.00 91.50 466 GLY A C 1
ATOM 3573 O O . GLY A 1 466 ? -31.175 -12.323 -8.408 1.00 91.50 466 GLY A O 1
ATOM 3574 N N . GLY A 1 467 ? -30.051 -12.264 -6.456 1.00 90.25 467 GLY A N 1
ATOM 3575 C CA . GLY A 1 467 ? -28.954 -13.147 -6.862 1.00 90.25 467 GLY A CA 1
ATOM 3576 C C . GLY A 1 467 ? -27.680 -12.417 -7.294 1.00 90.25 467 GLY A C 1
ATOM 3577 O O . GLY A 1 467 ? -26.667 -13.083 -7.502 1.00 90.25 467 GLY A O 1
ATOM 3578 N N . ASP A 1 468 ? -27.707 -11.085 -7.380 1.00 95.69 468 ASP A N 1
ATOM 3579 C CA . ASP A 1 468 ? -26.508 -10.286 -7.622 1.00 95.69 468 ASP A CA 1
ATOM 3580 C C . ASP A 1 468 ? -25.529 -10.369 -6.452 1.00 95.69 468 ASP A C 1
ATOM 3582 O O . ASP A 1 468 ? -25.910 -10.477 -5.284 1.00 95.69 468 ASP A O 1
ATOM 3586 N N . ILE A 1 469 ? -24.247 -10.265 -6.784 1.00 96.94 469 ILE A N 1
ATOM 3587 C CA . ILE A 1 469 ? -23.157 -10.207 -5.820 1.00 96.94 469 ILE A CA 1
ATOM 3588 C C . ILE A 1 469 ? -22.468 -8.862 -5.974 1.00 96.94 469 ILE A C 1
ATOM 3590 O O . ILE A 1 469 ? -21.950 -8.534 -7.042 1.00 96.94 469 ILE A O 1
ATOM 3594 N N . LEU A 1 470 ? -22.443 -8.098 -4.887 1.00 98.31 470 LEU A N 1
ATOM 3595 C CA . LEU A 1 470 ? -21.632 -6.897 -4.784 1.00 98.31 470 LEU A CA 1
ATOM 3596 C C . LEU A 1 470 ? -20.340 -7.247 -4.047 1.00 98.31 470 LEU A C 1
ATOM 3598 O O . LEU A 1 470 ? -20.389 -7.675 -2.894 1.00 98.31 470 LEU A O 1
ATOM 3602 N N . LEU A 1 471 ? -19.200 -7.063 -4.706 1.00 98.56 471 LEU A N 1
ATOM 3603 C CA . LEU A 1 471 ? -17.874 -7.357 -4.166 1.00 98.56 471 LEU A CA 1
ATOM 3604 C C . LEU A 1 471 ? -17.042 -6.078 -4.118 1.00 98.56 471 LEU A C 1
ATOM 3606 O O . LEU A 1 471 ? -16.937 -5.386 -5.122 1.00 98.56 471 LEU A O 1
ATOM 3610 N N . LEU A 1 472 ? -16.446 -5.772 -2.969 1.00 98.81 472 LEU A N 1
ATOM 3611 C CA . LEU A 1 472 ? -15.421 -4.740 -2.809 1.00 98.81 472 LEU A CA 1
ATOM 3612 C C . LEU A 1 472 ? -14.086 -5.426 -2.517 1.00 98.81 472 LEU A C 1
ATOM 3614 O O . LEU A 1 472 ? -14.062 -6.391 -1.750 1.00 98.81 472 LEU A O 1
ATOM 3618 N N . SER A 1 473 ? -12.992 -4.927 -3.087 1.00 98.44 473 SER A N 1
ATOM 3619 C CA . SER A 1 473 ? -11.657 -5.503 -2.891 1.00 98.44 473 SER A CA 1
ATOM 3620 C C . SER A 1 473 ? -10.527 -4.476 -2.931 1.00 98.44 473 SER A C 1
ATOM 3622 O O . SER A 1 473 ? -10.588 -3.560 -3.756 1.00 98.44 473 SER A O 1
ATOM 3624 N N . SER A 1 474 ? -9.476 -4.697 -2.134 1.00 98.19 474 SER A N 1
ATOM 3625 C CA . SER A 1 474 ? -8.156 -4.070 -2.324 1.00 98.19 474 SER A CA 1
ATOM 3626 C C . SER A 1 474 ? -7.394 -4.709 -3.494 1.00 98.19 474 SER A C 1
ATOM 3628 O O . SER A 1 474 ? -7.858 -5.705 -4.076 1.00 98.19 474 SER A O 1
ATOM 3630 N N . ASP A 1 475 ? -6.262 -4.110 -3.875 1.00 95.00 475 ASP A N 1
ATOM 3631 C CA . ASP A 1 475 ? -5.420 -4.554 -4.995 1.00 95.00 475 ASP A CA 1
ATOM 3632 C C . ASP A 1 475 ? -4.846 -5.963 -4.769 1.00 95.00 475 ASP A C 1
ATOM 3634 O O . ASP A 1 475 ? -4.790 -6.774 -5.694 1.00 95.00 475 ASP A O 1
ATOM 3638 N N . GLY A 1 476 ? -4.592 -6.349 -3.517 1.00 95.56 476 GLY A N 1
ATOM 3639 C CA . GLY A 1 476 ? -4.056 -7.660 -3.173 1.00 95.56 476 GLY A CA 1
ATOM 3640 C C . GLY A 1 476 ? -4.945 -8.848 -3.534 1.00 95.56 476 GLY A C 1
ATOM 3641 O O . GLY A 1 476 ? -4.463 -9.983 -3.472 1.00 95.56 476 GLY A O 1
ATOM 3642 N N . LEU A 1 477 ? -6.201 -8.617 -3.941 1.00 97.38 477 LEU A N 1
ATOM 3643 C CA . LEU A 1 477 ? -7.001 -9.600 -4.674 1.00 97.38 477 LEU A CA 1
ATOM 3644 C C . LEU A 1 477 ? -6.810 -9.454 -6.190 1.00 97.38 477 LEU A C 1
ATOM 3646 O O . LEU A 1 477 ? -6.356 -10.384 -6.850 1.00 97.38 477 LEU A O 1
ATOM 3650 N N . HIS A 1 478 ? -7.218 -8.315 -6.751 1.00 93.94 478 HIS A N 1
ATOM 3651 C CA . HIS A 1 478 ? -7.476 -8.181 -8.186 1.00 93.94 478 HIS A CA 1
ATOM 3652 C C . HIS A 1 478 ? -6.233 -7.895 -9.042 1.00 93.94 478 HIS A C 1
ATOM 3654 O O . HIS A 1 478 ? -6.328 -7.952 -10.267 1.00 93.94 478 HIS A O 1
ATOM 366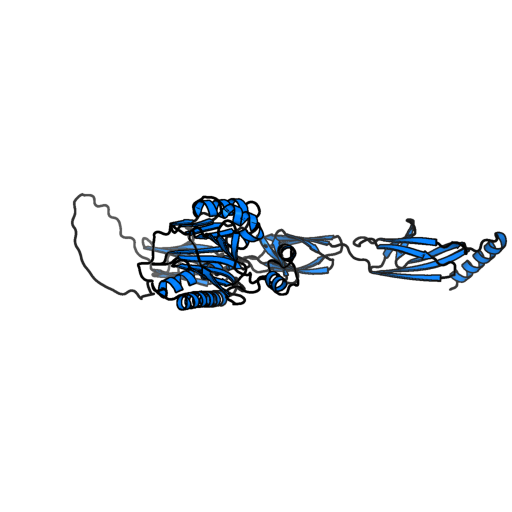0 N N . ASP A 1 479 ? -5.077 -7.647 -8.423 1.00 91.69 479 ASP A N 1
ATOM 3661 C CA . ASP A 1 479 ? -3.775 -7.624 -9.102 1.00 91.69 479 ASP A CA 1
ATOM 3662 C C . ASP A 1 479 ? -3.158 -9.021 -9.259 1.00 91.69 479 ASP A C 1
ATOM 3664 O O . ASP A 1 479 ? -2.236 -9.211 -10.057 1.00 91.69 479 ASP A O 1
ATOM 3668 N N . TYR A 1 480 ? -3.648 -10.004 -8.496 1.00 93.06 480 TYR A N 1
ATOM 3669 C CA . TYR A 1 480 ? -3.056 -11.344 -8.413 1.00 93.06 480 TYR A CA 1
ATOM 3670 C C . TYR A 1 480 ? -4.009 -12.465 -8.830 1.00 93.06 480 TYR A C 1
ATOM 3672 O O . TYR A 1 480 ? -3.548 -13.558 -9.161 1.00 93.06 480 TYR A O 1
ATOM 3680 N N . VAL A 1 481 ? -5.316 -12.209 -8.815 1.00 94.75 481 VAL A N 1
ATOM 3681 C CA . VAL A 1 481 ? -6.359 -13.141 -9.244 1.00 94.75 481 VAL A CA 1
ATOM 3682 C C . VAL A 1 481 ? -7.121 -12.514 -10.405 1.00 94.75 481 VAL A C 1
ATOM 3684 O O . VAL A 1 481 ? -7.739 -11.461 -10.249 1.00 94.75 481 VAL A O 1
ATOM 3687 N N . ASP A 1 482 ? -7.087 -13.178 -11.561 1.00 92.19 482 ASP A N 1
ATOM 3688 C CA . ASP A 1 482 ? -7.744 -12.703 -12.780 1.00 92.19 482 ASP A CA 1
ATOM 3689 C C . ASP A 1 482 ? -9.264 -12.547 -12.589 1.00 92.19 482 ASP A C 1
ATOM 3691 O O . ASP A 1 482 ? -9.909 -13.324 -11.872 1.00 92.19 482 ASP A O 1
ATOM 3695 N N . GLU A 1 483 ? -9.866 -11.566 -13.269 1.00 93.88 483 GLU A N 1
ATOM 3696 C CA . GLU A 1 483 ? -11.299 -11.262 -13.145 1.00 93.88 483 GLU A CA 1
ATOM 3697 C C . GLU A 1 483 ? -12.179 -12.472 -13.491 1.00 93.88 483 GLU A C 1
ATOM 3699 O O . GLU A 1 483 ? -13.171 -12.728 -12.805 1.00 93.88 483 GLU A O 1
ATOM 3704 N N . GLU A 1 484 ? -11.805 -13.272 -14.495 1.00 95.31 484 GLU A N 1
ATOM 3705 C CA . GLU A 1 484 ? -12.514 -14.505 -14.844 1.00 95.31 484 GLU A CA 1
ATOM 3706 C C . GLU A 1 484 ? -12.539 -15.496 -13.675 1.00 95.31 484 GLU A C 1
ATOM 3708 O O . GLU A 1 484 ? -13.562 -16.142 -13.430 1.00 95.31 484 GLU A O 1
ATOM 3713 N N . LYS A 1 485 ? -11.436 -15.590 -12.924 1.00 97.00 485 LYS A N 1
ATOM 3714 C CA . LYS A 1 485 ? -11.328 -16.474 -11.763 1.00 97.00 485 LYS A CA 1
ATOM 3715 C C . LYS A 1 485 ? -12.134 -15.946 -10.581 1.00 97.00 485 LYS A C 1
ATOM 3717 O O . LYS A 1 485 ? -12.826 -16.727 -9.928 1.00 97.00 485 LYS A O 1
ATOM 3722 N N . ILE A 1 486 ? -12.112 -14.632 -10.343 1.00 97.50 486 ILE A N 1
ATOM 3723 C CA . ILE A 1 486 ? -12.968 -13.985 -9.337 1.00 97.50 486 ILE A CA 1
ATOM 3724 C C . ILE A 1 486 ? -14.438 -14.298 -9.640 1.00 97.50 486 ILE A C 1
ATOM 3726 O O . ILE A 1 486 ? -15.156 -14.775 -8.761 1.00 97.50 486 ILE A O 1
ATOM 3730 N N . VAL A 1 487 ? -14.871 -14.101 -10.889 1.00 97.50 487 VAL A N 1
ATOM 3731 C CA . VAL A 1 487 ? -16.242 -14.381 -11.343 1.00 97.50 487 VAL A CA 1
ATOM 3732 C C . VAL A 1 487 ? -16.604 -15.856 -11.173 1.00 97.50 487 VAL A C 1
ATOM 3734 O O . VAL A 1 487 ? -17.687 -16.155 -10.665 1.00 97.50 487 VAL A O 1
ATOM 3737 N N . GLU A 1 488 ? -15.714 -16.775 -11.555 1.00 97.19 488 GLU A N 1
ATOM 3738 C CA . GLU A 1 488 ? -15.895 -18.217 -11.355 1.00 97.19 488 GLU A CA 1
ATOM 3739 C C . GLU A 1 488 ? -16.147 -18.543 -9.876 1.00 97.19 488 GLU A C 1
ATOM 3741 O O . GLU A 1 488 ? -17.096 -19.261 -9.562 1.00 97.19 488 GLU A O 1
ATOM 3746 N N . ILE A 1 489 ? -15.329 -17.998 -8.967 1.00 97.12 489 ILE A N 1
ATOM 3747 C CA . ILE A 1 489 ? -15.413 -18.271 -7.528 1.00 97.12 489 ILE A CA 1
ATOM 3748 C C . ILE A 1 489 ? -16.702 -17.711 -6.930 1.00 97.12 489 ILE A C 1
ATOM 3750 O O . ILE A 1 489 ? -17.409 -18.441 -6.233 1.00 97.12 489 ILE A O 1
ATOM 3754 N N . VAL A 1 490 ? -17.039 -16.446 -7.202 1.00 95.19 490 VAL A N 1
ATOM 3755 C CA . VAL A 1 490 ? -18.241 -15.835 -6.610 1.00 95.19 490 VAL A CA 1
ATOM 3756 C C . VAL A 1 490 ? -19.534 -16.449 -7.138 1.00 95.19 490 VAL A C 1
ATOM 3758 O O . VAL A 1 490 ? -20.549 -16.421 -6.449 1.00 95.19 490 VAL A O 1
ATOM 3761 N N . SER A 1 491 ? -19.504 -17.030 -8.340 1.00 92.44 491 SER A N 1
ATOM 3762 C CA . SER A 1 491 ? -20.680 -17.641 -8.972 1.00 92.44 491 SER A CA 1
ATOM 3763 C C . SER A 1 491 ? -20.980 -19.053 -8.466 1.00 92.44 491 SER A C 1
ATOM 3765 O O . SER A 1 491 ? -21.978 -19.647 -8.876 1.00 92.44 491 SER A O 1
ATOM 3767 N N . ARG A 1 492 ? -20.135 -19.611 -7.590 1.00 93.12 492 ARG A N 1
ATOM 3768 C CA . ARG A 1 492 ? -20.390 -20.895 -6.928 1.00 93.12 492 ARG A CA 1
ATOM 3769 C C . ARG A 1 492 ? -21.587 -20.773 -5.982 1.00 93.12 492 ARG A C 1
ATOM 3771 O O . ARG A 1 492 ? -21.830 -19.720 -5.389 1.00 93.12 492 ARG A O 1
ATOM 3778 N N . ASP A 1 493 ? -22.329 -21.868 -5.821 1.00 89.44 493 ASP A N 1
ATOM 3779 C CA . ASP A 1 493 ? -23.385 -21.911 -4.812 1.00 89.44 493 ASP A CA 1
ATOM 3780 C C . ASP A 1 493 ? -22.751 -21.956 -3.419 1.00 89.44 493 ASP A C 1
ATOM 3782 O O . ASP A 1 493 ? -21.961 -22.847 -3.108 1.00 89.44 493 ASP A O 1
ATOM 3786 N N . GLY A 1 494 ? -23.043 -20.939 -2.618 1.00 91.56 494 GLY A N 1
ATOM 3787 C CA . GLY A 1 494 ? -22.368 -20.689 -1.356 1.00 91.56 494 GLY A CA 1
ATOM 3788 C C . GLY A 1 494 ? -22.876 -19.430 -0.664 1.00 91.56 494 GLY A C 1
ATOM 3789 O O . GLY A 1 494 ? -23.417 -18.497 -1.283 1.00 91.56 494 GLY A O 1
ATOM 3790 N N . SER A 1 495 ? -22.709 -19.421 0.652 1.00 94.56 495 SER A N 1
ATOM 3791 C CA . SER A 1 495 ? -22.896 -18.251 1.504 1.00 94.56 495 SER A CA 1
ATOM 3792 C C . SER A 1 495 ? -21.828 -17.186 1.230 1.00 94.56 495 SER A C 1
ATOM 3794 O O . SER A 1 495 ? -20.768 -17.465 0.671 1.00 94.56 495 SER A O 1
ATOM 3796 N N . THR A 1 496 ? -22.071 -15.945 1.662 1.00 94.62 496 THR A N 1
ATOM 3797 C CA . THR A 1 496 ? -21.077 -14.860 1.546 1.00 94.62 496 THR A CA 1
ATOM 3798 C C . THR A 1 496 ? -19.770 -15.176 2.274 1.00 94.62 496 THR A C 1
ATOM 3800 O O . THR A 1 496 ? -18.710 -14.718 1.858 1.00 94.62 496 THR A O 1
ATOM 3803 N N . GLU A 1 497 ? -19.839 -15.959 3.355 1.00 95.50 497 GLU A N 1
ATOM 3804 C CA . GLU A 1 497 ? -18.658 -16.416 4.088 1.00 95.50 497 GLU A CA 1
ATOM 3805 C C . GLU A 1 497 ? -17.842 -17.425 3.274 1.00 95.50 497 GLU A C 1
ATOM 3807 O O . GLU A 1 497 ? -16.633 -17.253 3.146 1.00 95.50 497 GLU A O 1
ATOM 3812 N N . GLU A 1 498 ? -18.484 -18.431 2.679 1.00 96.44 498 GLU A N 1
ATOM 3813 C CA . GLU A 1 498 ? -17.803 -19.421 1.833 1.00 96.44 498 GLU A CA 1
ATOM 3814 C C . GLU A 1 498 ? -17.162 -18.770 0.606 1.00 96.44 498 GLU A C 1
ATOM 3816 O O . GLU A 1 498 ? -15.988 -19.009 0.337 1.00 96.44 498 GLU A O 1
ATOM 3821 N N . ILE A 1 499 ? -17.890 -17.874 -0.073 1.00 96.75 499 ILE A N 1
ATOM 3822 C CA . ILE A 1 499 ? -17.383 -17.137 -1.238 1.00 96.75 499 ILE A CA 1
ATOM 3823 C C . ILE A 1 499 ? -16.103 -16.373 -0.891 1.00 96.75 499 ILE A C 1
ATOM 3825 O O . ILE A 1 499 ? -15.109 -16.474 -1.607 1.00 96.75 499 ILE A O 1
ATOM 3829 N N . ILE A 1 500 ? -16.102 -15.626 0.217 1.00 96.75 500 ILE A N 1
ATOM 3830 C CA . ILE A 1 500 ? -14.914 -14.873 0.626 1.00 96.75 500 ILE A CA 1
ATOM 3831 C C . ILE A 1 500 ? -13.772 -15.802 1.016 1.00 96.75 500 ILE A C 1
ATOM 3833 O O . ILE A 1 500 ? -12.633 -15.526 0.651 1.00 96.75 500 ILE A O 1
ATOM 3837 N N . ARG A 1 501 ? -14.043 -16.901 1.728 1.00 96.69 501 ARG A N 1
ATOM 3838 C CA . ARG A 1 501 ? -12.990 -17.860 2.085 1.00 96.69 501 ARG A CA 1
ATOM 3839 C C . ARG A 1 501 ? -12.333 -18.447 0.837 1.00 96.69 501 ARG A C 1
ATOM 3841 O O . ARG A 1 501 ? -11.111 -18.455 0.781 1.00 96.69 501 ARG A O 1
ATOM 3848 N N . TRP A 1 502 ? -13.105 -18.807 -0.187 1.00 98.19 502 TRP A N 1
ATOM 3849 C CA . TRP A 1 502 ? -12.553 -19.271 -1.463 1.00 98.19 502 TRP A CA 1
ATOM 3850 C C . TRP A 1 502 ? -11.731 -18.200 -2.190 1.00 98.19 502 TRP A C 1
ATOM 3852 O O . TRP A 1 502 ? -10.686 -18.521 -2.744 1.00 98.19 502 TRP A O 1
ATOM 3862 N N . LEU A 1 503 ? -12.162 -16.932 -2.178 1.00 98.12 503 LEU A N 1
ATOM 3863 C CA . LEU A 1 503 ? -11.387 -15.833 -2.773 1.00 98.12 503 LEU A CA 1
ATOM 3864 C C . LEU A 1 503 ? -10.056 -15.609 -2.045 1.00 98.12 503 LEU A C 1
ATOM 3866 O O . LEU A 1 503 ? -9.024 -15.436 -2.686 1.00 98.12 503 LEU A O 1
ATOM 3870 N N . ILE A 1 504 ? -10.069 -15.636 -0.710 1.00 97.19 504 ILE A N 1
ATOM 3871 C CA . ILE A 1 504 ? -8.855 -15.506 0.104 1.00 97.19 504 ILE A CA 1
ATOM 3872 C C . ILE A 1 504 ? -7.929 -16.711 -0.120 1.00 97.19 504 ILE A C 1
ATOM 3874 O O . ILE A 1 504 ? -6.730 -16.526 -0.301 1.00 97.19 504 ILE A O 1
ATOM 3878 N N . GLU A 1 505 ? -8.462 -17.934 -0.161 1.00 96.50 505 GLU A N 1
ATOM 3879 C CA . GLU A 1 505 ? -7.692 -19.152 -0.458 1.00 96.50 505 GLU A CA 1
ATOM 3880 C C . GLU A 1 505 ? -7.029 -19.113 -1.843 1.00 96.50 505 GLU A C 1
ATOM 3882 O O . GLU A 1 505 ? -5.896 -19.573 -1.978 1.00 96.50 505 GLU A O 1
ATOM 3887 N N . GLU A 1 506 ? -7.694 -18.536 -2.847 1.00 97.81 506 GLU A N 1
ATOM 3888 C CA . GLU A 1 506 ? -7.130 -18.344 -4.188 1.00 97.81 506 GLU A CA 1
ATOM 3889 C C . GLU A 1 506 ? -6.039 -17.259 -4.203 1.00 97.81 506 GLU A C 1
ATOM 3891 O O . GLU A 1 506 ? -5.010 -17.425 -4.854 1.00 97.81 506 GLU A O 1
ATOM 3896 N N . ALA A 1 507 ? -6.232 -16.161 -3.463 1.00 96.94 507 ALA A N 1
ATOM 3897 C CA . ALA A 1 507 ? -5.311 -15.026 -3.465 1.00 96.94 507 ALA A CA 1
ATOM 3898 C C . ALA A 1 507 ? -4.032 -15.274 -2.649 1.00 96.94 507 ALA A C 1
ATOM 3900 O O . ALA A 1 507 ? -2.942 -14.902 -3.082 1.00 96.94 507 ALA A O 1
ATOM 3901 N N . LEU A 1 508 ? -4.127 -15.902 -1.471 1.00 95.62 508 LEU A N 1
ATOM 3902 C CA . LEU A 1 508 ? -3.007 -16.025 -0.522 1.00 95.62 508 LEU A CA 1
ATOM 3903 C C . LEU A 1 508 ? -1.721 -16.664 -1.086 1.00 95.62 508 LEU A C 1
ATOM 3905 O O . LEU A 1 508 ? -0.640 -16.203 -0.716 1.00 95.62 508 LEU A O 1
ATOM 3909 N N . PRO A 1 509 ? -1.769 -17.695 -1.952 1.00 96.69 509 PRO A N 1
ATOM 3910 C CA . PRO A 1 509 ? -0.560 -18.296 -2.517 1.00 96.69 509 PRO A CA 1
ATOM 3911 C C . PRO A 1 509 ? 0.211 -17.381 -3.477 1.00 96.69 509 PRO A C 1
ATOM 3913 O O . PRO A 1 509 ? 1.409 -17.589 -3.685 1.00 96.69 509 PRO A O 1
ATOM 3916 N N . VAL A 1 510 ? -0.465 -16.407 -4.092 1.00 95.50 510 VAL A N 1
ATOM 3917 C CA . VAL A 1 510 ? 0.078 -15.586 -5.187 1.00 95.50 510 VAL A CA 1
ATOM 3918 C C . VAL A 1 510 ? 0.264 -14.122 -4.801 1.00 95.50 510 VAL A C 1
ATOM 3920 O O . VAL A 1 510 ? 1.201 -13.485 -5.290 1.00 95.50 510 VAL A O 1
ATOM 3923 N N . THR A 1 511 ? -0.577 -13.606 -3.901 1.00 94.25 511 THR A N 1
ATOM 3924 C CA . THR A 1 511 ? -0.543 -12.210 -3.474 1.00 94.25 511 THR A CA 1
ATOM 3925 C C . THR A 1 511 ? 0.747 -11.884 -2.737 1.00 94.25 511 THR A C 1
ATOM 3927 O O . THR A 1 511 ? 1.254 -12.649 -1.910 1.00 94.25 511 THR A O 1
ATOM 3930 N N . ARG A 1 512 ? 1.310 -10.722 -3.060 1.00 89.69 512 ARG A N 1
ATOM 3931 C CA . ARG A 1 512 ? 2.444 -10.141 -2.334 1.00 89.69 512 ARG A CA 1
ATOM 3932 C C . ARG A 1 512 ? 2.010 -8.988 -1.437 1.00 89.69 512 ARG A C 1
ATOM 3934 O O . ARG A 1 512 ? 2.882 -8.371 -0.827 1.00 89.69 512 ARG A O 1
ATOM 3941 N N . ASP A 1 513 ? 0.703 -8.747 -1.336 1.00 92.31 513 ASP A N 1
ATOM 3942 C CA . ASP A 1 513 ? 0.131 -7.638 -0.583 1.00 92.31 513 ASP A CA 1
ATOM 3943 C C . ASP A 1 513 ? -0.823 -8.055 0.538 1.00 92.31 513 ASP A C 1
ATOM 3945 O O . ASP A 1 513 ? -1.053 -9.247 0.763 1.00 92.31 513 ASP A O 1
ATOM 3949 N N . ASN A 1 514 ? -1.335 -7.071 1.278 1.00 96.12 514 ASN A N 1
ATOM 3950 C CA . ASN A 1 514 ? -2.544 -7.238 2.075 1.00 96.12 514 ASN A CA 1
ATOM 3951 C C . ASN A 1 514 ? -3.726 -7.544 1.153 1.00 96.12 514 ASN A C 1
ATOM 3953 O O . ASN A 1 514 ? -3.786 -7.060 0.035 1.00 96.12 514 ASN A O 1
ATOM 3957 N N . VAL A 1 515 ? -4.648 -8.397 1.592 1.00 97.75 515 VAL A N 1
ATOM 3958 C CA . VAL A 1 515 ? -5.805 -8.772 0.776 1.00 97.75 515 VAL A CA 1
ATOM 3959 C C . VAL A 1 515 ? -7.079 -8.599 1.574 1.00 97.75 515 VAL A C 1
ATOM 3961 O O . VAL A 1 515 ? -7.298 -9.261 2.593 1.00 97.75 515 VAL A O 1
ATOM 3964 N N . THR A 1 516 ? -7.942 -7.718 1.083 1.00 98.50 516 THR A N 1
ATOM 3965 C CA . THR A 1 516 ? -9.197 -7.372 1.736 1.00 98.50 516 THR A CA 1
ATOM 3966 C C . THR A 1 516 ? -10.351 -7.485 0.771 1.00 98.50 516 THR A C 1
ATOM 3968 O O . THR A 1 516 ? -10.321 -6.932 -0.323 1.00 98.50 516 THR A O 1
ATOM 3971 N N . VAL A 1 517 ? -11.388 -8.208 1.190 1.00 98.50 517 VAL A N 1
ATOM 3972 C CA . VAL A 1 517 ? -12.575 -8.486 0.384 1.00 98.50 517 VAL A CA 1
ATOM 3973 C C . VAL A 1 517 ? -13.823 -8.344 1.243 1.00 98.50 517 VAL A C 1
ATOM 3975 O O . VAL A 1 517 ? -13.891 -8.887 2.347 1.00 98.50 517 VAL A O 1
ATOM 3978 N N . VAL A 1 518 ? -14.837 -7.654 0.722 1.00 98.62 518 VAL A N 1
ATOM 3979 C CA . VAL A 1 518 ? -16.182 -7.564 1.307 1.00 98.62 518 VAL A CA 1
ATOM 3980 C C . VAL A 1 518 ? -17.207 -7.967 0.257 1.00 98.62 518 VAL A C 1
ATOM 3982 O O . VAL A 1 518 ? -17.185 -7.460 -0.858 1.00 98.62 518 VAL A O 1
ATOM 3985 N N . VAL A 1 519 ? -18.125 -8.860 0.615 1.00 98.00 519 VAL A N 1
ATOM 3986 C CA . VAL A 1 519 ? -19.171 -9.374 -0.272 1.00 98.00 519 VAL A CA 1
ATOM 3987 C C . VAL A 1 519 ? -20.531 -9.144 0.362 1.00 98.00 519 VAL A C 1
ATOM 3989 O O . VAL A 1 519 ? -20.725 -9.436 1.544 1.00 98.00 519 VAL A O 1
ATOM 3992 N N . TRP A 1 520 ? -21.479 -8.666 -0.442 1.00 97.00 520 TRP A N 1
ATOM 3993 C CA . TRP A 1 520 ? -22.900 -8.590 -0.122 1.00 97.00 520 TRP A CA 1
ATOM 3994 C C . TRP A 1 520 ? -23.724 -9.371 -1.152 1.00 97.00 520 TRP A C 1
ATOM 3996 O O . TRP A 1 520 ? -23.473 -9.250 -2.353 1.00 97.00 520 TRP A O 1
ATOM 4006 N N . LYS A 1 521 ? -24.681 -10.177 -0.674 1.00 92.88 521 LYS A N 1
ATOM 4007 C CA . LYS A 1 521 ? -25.557 -11.054 -1.474 1.00 92.88 521 LYS A CA 1
ATOM 4008 C C . LYS A 1 521 ? -26.967 -11.130 -0.872 1.00 92.88 521 LYS A C 1
ATOM 4010 O O . LYS A 1 521 ? -27.097 -11.174 0.378 1.00 92.88 521 LYS A O 1
#

Solvent-accessible surface area (backbone atoms only — not comparable to full-atom values): 28373 Å² total; per-residue (Å²): 114,76,72,58,56,58,52,54,54,58,53,54,61,58,34,77,77,68,82,57,60,73,46,54,35,40,35,40,36,38,42,42,71,63,64,28,40,35,24,52,74,79,43,80,76,50,47,24,69,36,80,48,74,49,78,42,53,51,88,54,81,43,75,44,40,42,36,40,40,39,94,40,35,54,69,45,72,48,77,47,77,46,69,60,58,87,45,80,44,82,46,79,45,74,62,52,66,30,51,10,36,42,38,39,39,40,43,66,70,57,24,36,34,22,51,73,81,40,81,74,53,42,25,73,38,78,48,78,39,71,53,46,77,39,45,36,36,40,36,43,93,55,36,50,66,47,76,48,78,44,79,39,54,42,59,37,79,47,82,45,77,46,77,57,52,72,36,47,12,40,40,36,40,37,38,44,72,63,66,23,42,34,26,50,72,86,44,75,50,98,55,40,26,70,37,78,48,80,40,68,51,45,78,42,45,42,37,40,39,53,92,74,20,41,37,72,50,76,48,76,40,45,54,74,34,76,50,77,48,77,42,64,55,42,69,66,82,80,83,77,88,74,90,79,88,80,83,89,88,82,90,80,84,88,81,89,84,90,78,89,83,76,86,77,74,75,95,80,73,72,65,85,64,48,74,50,77,58,102,56,35,42,36,42,37,59,86,49,33,22,33,42,37,32,19,56,66,43,98,59,54,26,53,35,74,40,80,44,55,51,100,75,36,36,44,40,35,36,17,40,30,35,50,73,68,82,20,5,35,51,26,8,46,48,38,50,52,35,41,53,49,48,47,64,72,67,64,55,91,84,65,50,71,69,56,50,52,50,50,53,50,50,27,53,53,51,24,21,51,53,30,40,74,61,28,50,78,85,23,52,74,14,13,14,25,39,25,35,37,41,38,41,95,49,34,33,44,34,40,36,19,15,58,38,35,44,36,37,34,46,96,71,36,80,78,46,63,63,76,50,28,22,51,39,47,54,35,41,77,72,65,76,45,51,77,77,50,36,79,69,37,96,56,47,87,39,68,68,21,21,32,28,69,40,83,55,76,49,76,48,80,45,84,48,59,96,83,34,36,40,38,35,31,28,52,24,37,67,78,60,38,55,68,70,55,52,37,56,52,62,59,45,94,67,54,52,59,55,36,49,51,53,52,49,65,65,20,56,86,65,24,76,32,38,30,34,44,36,32,36,91

Sequence (521 aa):
MKKTALFFLVLFINCLLTGILVYGASIEIVTYPKNASVYIDGDYKGTTPLNVTISQIMITKRVINVTIKKEGYLPYTTSMFIPSTLYFIELNLTLAPLNGTIIINSDPIGAIVQINGEYKGKTPLSLTLPPGEYNITLSSEGYYPNSAVIGLPPNETKNLSVKLIQRMGLLIINSSPTNAFVIINGTQQECRTPCNITLKPGVYTINVTDGNAQNNTMITLKPDETVSVTLTLQEEPSTTLIPILGMLLIVGAGAGAYIYRSSRPNKKMEGKIKTRKTNSSIEMNAGKAFGISHIGARNNNEDNLLILKLFDAYLLAVADGLGGHNAGEVASQMAVDTLKEVFGQEYRKGMNDKEVKGLLGKAHELAHKRIKENAVGEREGMGTTLVTAFVRDGKAIIANTGDSRAYLIRNGRIIARTKDHSLVQEMLDKGEITPAEAMRHPMRNIITKALGVDFGVDFYEWEIEGGDILLLSSDGLHDYVDEEKIVEIVSRDGSTEEIIRWLIEEALPVTRDNVTVVVWK

Radius of gyration: 37.19 Å; Cα contacts (8 Å, |Δi|>4): 1165; chains: 1; bounding box: 100×39×119 Å

Foldseek 3Di:
DVVVVVVVVVLVVVCVPPVWDKAKAKEQEAEVVWQWWKDKQRHTDGTPRDIDIDIDTLPDWDKIKIWTGDPQFDIDIDIDIDHSDHYYHYHYYYTHGAWEKEFEAEVVFFWFKDWPNHTDGTPRDMDTGGFDKIWIWTHDFQFDIDIDIDGTGRHYYYYHYYYTHGFKEKEFEAEVVWQWWKAKPNRTDPDTPRDIDIGGFAKIWIKTDDVQWIDIDIDTTHGHYYHYDYYYTDHDPDPDDDDDDDDDDDDDDDDDDDDDDDDDQDPDFDDDWDWDDDPFWIWIDDPLKIKIWGFFQHPDGLKDWDWGRGPFKIKIKIKAKDDDPCLSNVLNVLLRVLLCVLCSHPPDPPDDPVRVLVSVVVSLVVSLVVSLVVCDDRNPPIWMWMWMWIGGDQKIKIKTWAAWKKFKADPLDTPDMDQGQFPLSVCVVVVVDDPVCLLVPPRVPGGNGTRSHHDDMDIDMDGHDPPIKIKTKDCLQPSFDPPSRLSVLCNDPDRNVSSVVVSCVSRNVGGNGIIMMMMGD